Protein AF-A0AB34KK32-F1 (afdb_monomer_lite)

Organism: NCBI:txid1052096

Sequence (566 aa):
MGNQPRDLVRESLGLNERLLTEDENKKDPRALRALASLQPTPEQIASLELASSVGPNFLGRTASLTRGESFGWYHRKSNGFTAQDLLLPSADTRDNYRSHDHLTDLSQAELVYMIGHHLQWMDLRGDELLSYSKDPLFLVVHALRRYHEKQGNVTIQFLDRRKAKTVTGEPVAFYNALDLYTIFEVPRSSHWGQSNMVRLHPRKFTQEFLTHGPVLYDDDVFKQARIEDLIQDGLYDIFPEFHAPADHKRAGLYTLQVVMRRVGFPARAARNGEVYPPIYSYVECPTTFPITIELLEKVRRVTLHFHKVVGGQVGVEPPLHAFICFLTFQKRKSAEPSFMEWIRRRYTAQDVLELYTDTNGKPLAGFTTVADNLPGYKQYLDLIRDCIAVFSLPALPDNHVETGHVFQGTMSQSYAYEEVDNKWQREDVKSEYWCPTMNALRLDSSRRRRKAKAEAKKTLTGAQPATSASLVPASGSPEPLGDADNDVEEAEESSAPRLVEDAEDEGDSIFEVLRRSRQQHENALQDTRSPRQNLGNHDNESEPVTNSAGAFRPLQGASDAAMAPF

Foldseek 3Di:
DDDDQDDLDDDADAVVVVVVPDPPLPPDPPLLVVFQPAFQDPVLVVLLVVQLQFAWQKWKDKAFDAFFPDDDPDRDGPQADDDFFKGFHLQSRDPRGAFDPDPRVGTLSCLLVLLLCVLLVHNDNNNQKDKIFPALLLNLLVQLVCVLSVRPQIWMWMAGQQQKAAPVRHRWGKGQSVSSCVSSVNVVRPSDDPVSVVSNQCLSRNGMIMTGGMIGGDDQWFGIFGSVQLVVLQLCVLPVLSDDDSPDDDDDSSVSSLLLQCVQFPADDDDVPPPDDDSGALVRRPDADECDPVSLVSLQRSQCSTTNDDPPDPDATHQVSSSLSSNLSHHHDFLRVNLLVCLLVRHDPVSLQSRADDPVSHGRHCHLEEERNRSSSVSSLRSSQSSCVSHVGDHDDHRNYDYSPPPPDDPPPVVVVSVVVVVCVVPVVVPPPSDPVVVVVVVVVVVVVVVVVVVVVCVVVVDDDDDDDDDDDDDDDDDDDDDDDDDDDDDDDDDDDDDDDDDDDDDDDPVVVVVVVVVVVVVVVVVPDDDDDDDDDDDDDDDDDDDDDDDDDDDDDDDDDDDDDD

Radius of gyration: 32.82 Å; chains: 1; bounding box: 86×120×100 Å

Structure (mmCIF, N/CA/C/O backbone):
data_AF-A0AB34KK32-F1
#
_entry.id   AF-A0AB34KK32-F1
#
loop_
_atom_site.group_PDB
_atom_site.id
_atom_site.type_symbol
_atom_site.label_atom_id
_atom_site.label_alt_id
_atom_site.label_comp_id
_atom_site.label_asym_id
_atom_site.label_entity_id
_atom_site.label_seq_id
_atom_site.pdbx_PDB_ins_code
_atom_site.Cartn_x
_atom_site.Cartn_y
_atom_site.Cartn_z
_atom_site.occupancy
_atom_site.B_iso_or_equiv
_atom_site.auth_seq_id
_atom_site.auth_comp_id
_atom_site.auth_asym_id
_atom_site.auth_atom_id
_atom_site.pdbx_PDB_model_num
ATOM 1 N N . MET A 1 1 ? 5.069 -29.834 -4.153 1.00 30.25 1 MET A N 1
ATOM 2 C CA . MET A 1 1 ? 6.548 -29.895 -4.106 1.00 30.25 1 MET A CA 1
ATOM 3 C C . MET A 1 1 ? 7.030 -28.515 -3.694 1.00 30.25 1 MET A C 1
ATOM 5 O O . MET A 1 1 ? 6.452 -27.552 -4.181 1.00 30.25 1 MET A O 1
ATOM 9 N N . GLY A 1 2 ? 7.973 -28.409 -2.758 1.00 27.53 2 GLY A N 1
ATOM 10 C CA . GLY A 1 2 ? 8.490 -27.111 -2.313 1.00 27.53 2 GLY A CA 1
ATOM 11 C C . GLY A 1 2 ? 9.662 -26.660 -3.180 1.00 27.53 2 GLY A C 1
ATOM 12 O O . GLY A 1 2 ? 10.557 -27.460 -3.443 1.00 27.53 2 GLY A O 1
ATOM 13 N N . ASN A 1 3 ? 9.670 -25.394 -3.595 1.00 33.31 3 ASN A N 1
ATOM 14 C CA . ASN A 1 3 ? 10.862 -24.782 -4.175 1.00 33.31 3 ASN A CA 1
ATOM 15 C C . ASN A 1 3 ? 11.834 -24.476 -3.029 1.00 33.31 3 ASN A C 1
ATOM 17 O O . ASN A 1 3 ? 11.617 -23.523 -2.284 1.00 33.31 3 ASN A O 1
ATOM 21 N N . GLN A 1 4 ? 12.880 -25.285 -2.871 1.00 30.77 4 GLN A N 1
ATOM 22 C CA . GLN A 1 4 ? 14.018 -24.897 -2.037 1.00 30.77 4 GLN A CA 1
ATOM 23 C C . GLN A 1 4 ? 14.772 -23.741 -2.716 1.00 30.77 4 GLN A C 1
ATOM 25 O O . GLN A 1 4 ? 14.912 -23.772 -3.945 1.00 30.77 4 GLN A O 1
ATOM 30 N N . PRO A 1 5 ? 15.289 -22.757 -1.957 1.00 36.69 5 PRO A N 1
ATOM 31 C CA . PRO A 1 5 ? 16.296 -21.836 -2.470 1.00 36.69 5 PRO A CA 1
ATOM 32 C C . PRO A 1 5 ? 17.480 -22.638 -3.023 1.00 36.69 5 PRO A C 1
ATOM 34 O O . PRO A 1 5 ? 17.973 -23.555 -2.365 1.00 36.69 5 PRO A O 1
ATOM 37 N N . ARG A 1 6 ? 17.899 -22.323 -4.249 1.00 43.19 6 ARG A N 1
ATOM 38 C CA . ARG A 1 6 ? 19.098 -22.886 -4.889 1.00 43.19 6 ARG A CA 1
ATOM 39 C C . ARG A 1 6 ? 20.226 -21.861 -4.833 1.00 43.19 6 ARG A C 1
ATOM 41 O O . ARG A 1 6 ? 19.961 -20.683 -4.614 1.00 43.19 6 ARG A O 1
ATOM 48 N N . ASP A 1 7 ? 21.460 -22.322 -5.022 1.00 41.31 7 ASP A N 1
ATOM 49 C CA . ASP A 1 7 ? 22.680 -21.538 -4.807 1.00 41.31 7 ASP A CA 1
ATOM 50 C C . ASP A 1 7 ? 22.621 -20.147 -5.458 1.00 41.31 7 ASP A C 1
ATOM 52 O O . ASP A 1 7 ? 22.610 -20.017 -6.683 1.00 41.31 7 ASP A O 1
ATOM 56 N N . LEU A 1 8 ? 22.625 -19.108 -4.615 1.00 48.50 8 LEU A N 1
ATOM 57 C CA . LEU A 1 8 ? 22.544 -17.695 -5.012 1.00 48.50 8 LEU A CA 1
ATOM 58 C C . LEU A 1 8 ? 23.821 -17.188 -5.715 1.00 48.50 8 LEU A C 1
ATOM 60 O O . LEU A 1 8 ? 23.872 -16.052 -6.178 1.00 48.50 8 LEU A O 1
ATOM 64 N N . VAL A 1 9 ? 24.860 -18.023 -5.801 1.00 39.78 9 VAL A N 1
ATOM 65 C CA . VAL A 1 9 ? 26.168 -17.681 -6.369 1.00 39.78 9 VAL A CA 1
ATOM 66 C C . VAL A 1 9 ? 26.272 -18.225 -7.794 1.00 39.78 9 VAL A C 1
ATOM 68 O O . VAL A 1 9 ? 26.747 -19.335 -8.032 1.00 39.78 9 VAL A O 1
ATOM 71 N N . ARG A 1 10 ? 25.810 -17.419 -8.754 1.00 45.19 10 ARG A N 1
ATOM 72 C CA . ARG A 1 10 ? 26.041 -17.592 -10.197 1.00 45.19 10 ARG A CA 1
ATOM 73 C C . ARG A 1 10 ? 26.310 -16.239 -10.846 1.00 45.19 10 ARG A C 1
ATOM 75 O O . ARG A 1 10 ? 25.785 -15.222 -10.387 1.00 45.19 10 ARG A O 1
ATOM 82 N N . GLU A 1 11 ? 27.109 -16.253 -11.908 1.00 42.16 11 GLU A N 1
ATOM 83 C CA . GLU A 1 11 ? 27.361 -15.090 -12.763 1.00 42.16 11 GLU A CA 1
ATOM 84 C C . GLU A 1 11 ? 26.053 -14.633 -13.429 1.00 42.16 11 GLU A C 1
ATOM 86 O O . GLU A 1 11 ? 25.246 -15.459 -13.871 1.00 42.16 11 GLU A O 1
ATOM 91 N N . SER A 1 12 ? 25.824 -13.320 -13.476 1.00 45.66 12 SER A N 1
ATOM 92 C CA . SER A 1 12 ? 24.692 -12.732 -14.188 1.00 45.66 12 SER A CA 1
ATOM 93 C C . SER A 1 12 ? 25.014 -12.555 -15.674 1.00 45.66 12 SER A C 1
ATOM 95 O O . SER A 1 12 ? 26.157 -12.358 -16.080 1.00 45.66 12 SER A O 1
ATOM 97 N N . LEU A 1 13 ? 23.970 -12.611 -16.497 1.00 47.53 13 LEU A N 1
ATOM 98 C CA . LEU A 1 13 ? 23.993 -12.180 -17.892 1.00 47.53 13 LEU A CA 1
ATOM 99 C C . LEU A 1 13 ? 22.990 -11.036 -17.998 1.00 47.53 13 LEU A C 1
ATOM 101 O O . LEU A 1 13 ? 21.801 -11.250 -17.729 1.00 47.53 13 LEU A O 1
ATOM 105 N N . GLY A 1 14 ? 23.493 -9.846 -18.336 1.00 53.34 14 GLY A N 1
ATOM 106 C CA . GLY A 1 14 ? 22.747 -8.589 -18.293 1.00 53.34 14 GLY A CA 1
ATOM 107 C C . GLY A 1 14 ? 21.444 -8.639 -19.089 1.00 53.34 14 GLY A C 1
ATOM 108 O O . GLY A 1 14 ? 21.322 -9.349 -20.095 1.00 53.34 14 GLY A O 1
ATOM 109 N N . LEU A 1 15 ? 20.452 -7.876 -18.635 1.00 56.06 15 LEU A N 1
ATOM 110 C CA . LEU A 1 15 ? 19.114 -7.883 -19.217 1.00 56.06 15 LEU A CA 1
ATOM 111 C C . LEU A 1 15 ? 19.175 -7.409 -20.690 1.00 56.06 15 LEU A C 1
ATOM 113 O O . LEU A 1 15 ? 18.512 -7.987 -21.546 1.00 56.06 15 LEU A O 1
ATOM 117 N N . ASN A 1 16 ? 20.071 -6.474 -21.020 1.00 52.72 16 ASN A N 1
ATOM 118 C CA . ASN A 1 16 ? 20.351 -5.938 -22.357 1.00 52.72 16 ASN A CA 1
ATOM 119 C C . ASN A 1 16 ? 20.620 -6.992 -23.452 1.00 52.72 16 ASN A C 1
ATOM 121 O O . ASN A 1 16 ? 20.010 -6.918 -24.521 1.00 52.72 16 ASN A O 1
ATOM 125 N N . GLU A 1 17 ? 21.484 -7.992 -23.225 1.00 52.59 17 GLU A N 1
ATOM 126 C CA . GLU A 1 17 ? 21.771 -9.026 -24.247 1.00 52.59 17 GLU A CA 1
ATOM 127 C C . GLU A 1 17 ? 20.533 -9.889 -24.562 1.00 52.59 17 GLU A C 1
ATOM 129 O O . GLU A 1 17 ? 20.382 -10.439 -25.658 1.00 52.59 17 GLU A O 1
ATOM 134 N N . ARG A 1 18 ? 19.610 -9.975 -23.599 1.00 56.06 18 ARG A N 1
ATOM 135 C CA . ARG A 1 18 ? 18.411 -10.822 -23.629 1.00 56.06 18 ARG A CA 1
ATOM 136 C C . ARG A 1 18 ? 17.186 -10.069 -24.157 1.00 56.06 18 ARG A C 1
ATOM 138 O O . ARG A 1 18 ? 16.454 -10.591 -24.993 1.00 56.06 18 ARG A O 1
ATOM 145 N N . LEU A 1 19 ? 17.021 -8.799 -23.783 1.00 54.22 19 LEU A N 1
ATOM 146 C CA . LEU A 1 19 ? 16.002 -7.890 -24.331 1.00 54.22 19 LEU A CA 1
ATOM 147 C C . LEU A 1 19 ? 16.137 -7.695 -25.846 1.00 54.22 19 LEU A C 1
ATOM 149 O O . LEU A 1 19 ? 15.146 -7.449 -26.535 1.00 54.22 19 LEU A O 1
ATOM 153 N N . LEU A 1 20 ? 17.359 -7.803 -26.371 1.00 50.69 20 LEU A N 1
ATOM 154 C CA . LEU A 1 20 ? 17.643 -7.711 -27.801 1.00 50.69 20 LEU A CA 1
ATOM 155 C C . LEU A 1 20 ? 17.424 -9.027 -28.568 1.00 50.69 20 LEU A C 1
ATOM 157 O O . LEU A 1 20 ? 17.521 -9.008 -29.797 1.00 50.69 20 LEU A O 1
ATOM 161 N N . THR A 1 21 ? 17.129 -10.137 -27.879 1.00 48.56 21 THR A N 1
ATOM 162 C CA . THR A 1 21 ? 16.990 -11.480 -28.472 1.00 48.56 21 THR A CA 1
ATOM 163 C C . THR A 1 21 ? 15.644 -12.175 -28.205 1.00 48.56 21 THR A C 1
ATOM 165 O O . THR A 1 21 ? 15.276 -13.046 -28.992 1.00 48.56 21 THR A O 1
ATOM 168 N N . GLU A 1 22 ? 14.863 -11.792 -27.183 1.00 50.72 22 GLU A N 1
ATOM 169 C CA . GLU A 1 22 ? 13.496 -12.315 -26.982 1.00 50.72 22 GLU A CA 1
ATOM 170 C C . GLU A 1 22 ? 12.447 -11.646 -27.916 1.00 50.72 22 GLU A C 1
ATOM 172 O O . GLU A 1 22 ? 12.454 -10.441 -28.173 1.00 50.72 22 GLU A O 1
ATOM 177 N N . ASP A 1 23 ? 11.513 -12.456 -28.432 1.00 43.34 23 ASP A N 1
ATOM 178 C CA . ASP A 1 23 ? 10.647 -12.188 -29.604 1.00 43.34 23 ASP A CA 1
ATOM 179 C C . ASP A 1 23 ? 9.506 -11.153 -29.387 1.00 43.34 23 ASP A C 1
ATOM 181 O O . ASP A 1 23 ? 8.625 -10.968 -30.236 1.00 43.34 23 ASP A O 1
ATOM 185 N N . GLU A 1 24 ? 9.508 -10.455 -28.247 1.00 49.00 24 GLU A N 1
ATOM 186 C CA . GLU A 1 24 ? 8.493 -9.453 -27.883 1.00 49.00 24 GLU A CA 1
ATOM 187 C C . GLU A 1 24 ? 8.779 -8.062 -28.489 1.00 49.00 24 GLU A C 1
ATOM 189 O O . GLU A 1 24 ? 7.858 -7.270 -28.707 1.00 49.00 24 GLU A O 1
ATOM 194 N N . ASN A 1 25 ? 10.036 -7.766 -28.850 1.00 50.19 25 ASN A N 1
ATOM 195 C CA . ASN A 1 25 ? 10.506 -6.432 -29.263 1.00 50.19 25 ASN A CA 1
ATOM 196 C C . ASN A 1 25 ? 10.202 -6.049 -30.736 1.00 50.19 25 ASN A C 1
ATOM 198 O O . ASN A 1 25 ? 11.017 -5.464 -31.451 1.00 50.19 25 ASN A O 1
ATOM 202 N N . LYS A 1 26 ? 8.984 -6.344 -31.210 1.00 50.50 26 LYS A N 1
ATOM 203 C CA . LYS A 1 26 ? 8.538 -6.134 -32.607 1.00 50.50 26 LYS A CA 1
ATOM 204 C C . LYS A 1 26 ? 8.143 -4.691 -32.966 1.00 50.50 26 LYS A C 1
ATOM 206 O O . LYS A 1 26 ? 7.616 -4.459 -34.054 1.00 50.50 26 LYS A O 1
ATOM 211 N N . LYS A 1 27 ? 8.380 -3.709 -32.085 1.00 52.91 27 LYS A N 1
ATOM 212 C CA . LYS A 1 27 ? 8.153 -2.276 -32.354 1.00 52.91 27 LYS A CA 1
ATOM 213 C C . LYS A 1 27 ? 9.339 -1.431 -31.886 1.00 52.91 27 LYS A C 1
ATOM 215 O O . LYS A 1 27 ? 9.637 -1.373 -30.703 1.00 52.91 27 LYS A O 1
ATOM 220 N N . ASP A 1 28 ? 9.986 -0.820 -32.875 1.00 56.28 28 ASP A N 1
ATOM 221 C CA . ASP A 1 28 ? 11.196 0.010 -32.828 1.00 56.28 28 ASP A CA 1
ATOM 222 C C . ASP A 1 28 ? 12.210 -0.252 -31.685 1.00 56.28 28 ASP A C 1
ATOM 224 O O . ASP A 1 28 ? 12.268 0.494 -30.703 1.00 56.28 28 ASP A O 1
ATOM 228 N N . PRO A 1 29 ? 13.110 -1.244 -31.841 1.00 62.50 29 PRO A N 1
ATOM 229 C CA . PRO A 1 29 ? 14.203 -1.459 -30.897 1.00 62.50 29 PRO A CA 1
ATOM 230 C C . PRO A 1 29 ? 15.276 -0.350 -30.916 1.00 62.50 29 PRO A C 1
ATOM 232 O O . PRO A 1 29 ? 16.204 -0.412 -30.111 1.00 62.50 29 PRO A O 1
ATOM 235 N N . ARG A 1 30 ? 15.214 0.659 -31.805 1.00 63.88 30 ARG A N 1
ATOM 236 C CA . ARG A 1 30 ? 16.220 1.742 -31.857 1.00 63.88 30 ARG A CA 1
ATOM 237 C C . ARG A 1 30 ? 16.170 2.628 -30.614 1.00 63.88 30 ARG A C 1
ATOM 239 O O . ARG A 1 30 ? 17.225 3.026 -30.130 1.00 63.88 30 ARG A O 1
ATOM 246 N N . ALA A 1 31 ? 14.972 2.883 -30.082 1.00 66.31 31 ALA A N 1
ATOM 247 C CA . ALA A 1 31 ? 14.771 3.708 -28.891 1.00 66.31 31 ALA A CA 1
ATOM 248 C C . ALA A 1 31 ? 15.500 3.132 -27.664 1.00 66.31 31 ALA A C 1
ATOM 250 O O . ALA A 1 31 ? 16.291 3.826 -27.031 1.00 66.31 31 ALA A O 1
ATOM 251 N N . LEU A 1 32 ? 15.307 1.839 -27.378 1.00 71.69 32 LEU A N 1
ATOM 252 C CA . LEU A 1 32 ? 15.993 1.165 -26.271 1.00 71.69 32 LEU A CA 1
ATOM 253 C C . LEU A 1 32 ? 17.496 1.002 -26.547 1.00 71.69 32 LEU A C 1
ATOM 255 O O . LEU A 1 32 ? 18.299 1.237 -25.653 1.00 71.69 32 LEU A O 1
ATOM 259 N N . ARG A 1 33 ? 17.909 0.699 -27.788 1.00 73.06 33 ARG A N 1
ATOM 260 C CA . ARG A 1 33 ? 19.340 0.604 -28.152 1.00 73.06 33 ARG A CA 1
ATOM 261 C C . ARG A 1 33 ? 20.115 1.907 -27.933 1.00 73.06 33 ARG A C 1
ATOM 263 O O . ARG A 1 33 ? 21.292 1.836 -27.607 1.00 73.06 33 ARG A O 1
ATOM 270 N N . ALA A 1 34 ? 19.478 3.070 -28.080 1.00 73.12 34 ALA A N 1
ATOM 271 C CA . ALA A 1 34 ? 20.102 4.363 -27.782 1.00 73.12 34 ALA A CA 1
ATOM 272 C C . ALA A 1 34 ? 20.311 4.607 -26.272 1.00 73.12 34 ALA A C 1
ATOM 274 O O . ALA A 1 34 ? 21.176 5.393 -25.897 1.00 73.12 34 ALA A O 1
ATOM 275 N N . LEU A 1 35 ? 19.540 3.927 -25.416 1.00 76.00 35 LEU A N 1
ATOM 276 C CA . LEU A 1 35 ? 19.637 3.998 -23.954 1.00 76.00 35 LEU A CA 1
ATOM 277 C C . LEU A 1 35 ? 20.468 2.849 -23.347 1.00 76.00 35 LEU A C 1
ATOM 279 O O . LEU A 1 35 ? 20.889 2.943 -22.200 1.00 76.00 35 LEU A O 1
ATOM 283 N N . ALA A 1 36 ? 20.717 1.772 -24.100 1.00 77.50 36 ALA A N 1
ATOM 284 C CA . ALA A 1 36 ? 21.331 0.533 -23.607 1.00 77.50 36 ALA A CA 1
ATOM 285 C C . ALA A 1 36 ? 22.776 0.697 -23.106 1.00 77.50 36 ALA A C 1
ATOM 287 O O . ALA A 1 36 ? 23.208 -0.031 -22.220 1.00 77.50 36 ALA A O 1
ATOM 288 N N . SER A 1 37 ? 23.522 1.663 -23.651 1.00 78.06 37 SER A N 1
ATOM 289 C CA . SER A 1 37 ? 24.884 1.998 -23.213 1.00 78.06 37 SER A CA 1
ATOM 290 C C . SER A 1 37 ? 24.941 3.179 -22.236 1.00 78.06 37 SER A C 1
ATOM 292 O O . SER A 1 37 ? 26.029 3.691 -21.973 1.00 78.06 37 SER A O 1
ATOM 294 N N . LEU A 1 38 ? 23.795 3.672 -21.754 1.00 86.00 38 LEU A N 1
ATOM 295 C CA . LEU A 1 38 ? 23.717 4.786 -20.811 1.00 86.00 38 LEU A CA 1
ATOM 296 C C . LEU A 1 38 ? 23.386 4.264 -19.415 1.00 86.00 38 LEU A C 1
ATOM 298 O O . LEU A 1 38 ? 22.463 3.472 -19.250 1.00 86.00 38 LEU A O 1
ATOM 302 N N . GLN A 1 39 ? 24.110 4.753 -18.414 1.00 91.94 39 GLN A N 1
ATOM 303 C CA . GLN A 1 39 ? 23.852 4.468 -17.003 1.00 91.94 39 GLN A CA 1
ATOM 304 C C . GLN A 1 39 ? 22.999 5.576 -16.352 1.00 91.94 39 GLN A C 1
ATOM 306 O O . GLN A 1 39 ? 22.853 6.654 -16.948 1.00 91.94 39 GLN A O 1
ATOM 311 N N . PRO A 1 40 ? 22.413 5.343 -15.161 1.00 93.06 40 PRO A N 1
ATOM 312 C CA . PRO A 1 40 ? 21.784 6.380 -14.344 1.00 93.06 40 PRO A CA 1
ATOM 313 C C . PRO A 1 40 ? 22.673 7.621 -14.190 1.00 93.06 40 PRO A C 1
ATOM 315 O O . PRO A 1 40 ? 23.875 7.515 -13.942 1.00 93.06 40 PRO A O 1
ATOM 318 N N . THR A 1 41 ? 22.102 8.816 -14.356 1.00 95.06 41 THR A N 1
ATOM 319 C CA . THR A 1 41 ? 22.854 10.065 -14.164 1.00 95.06 41 THR A CA 1
ATOM 320 C C . THR A 1 41 ? 23.081 10.333 -12.669 1.00 95.06 41 THR A C 1
ATOM 322 O O . THR A 1 41 ? 22.285 9.882 -11.843 1.00 95.06 41 THR A O 1
ATOM 325 N N . PRO A 1 42 ? 24.102 11.120 -12.277 1.00 95.62 42 PRO A N 1
ATOM 326 C CA . PRO A 1 42 ? 24.309 11.486 -10.871 1.00 95.62 42 PRO A CA 1
ATOM 327 C C . PRO A 1 42 ? 23.094 12.170 -10.219 1.00 95.62 42 PRO A C 1
ATOM 329 O O . PRO A 1 42 ? 22.835 11.974 -9.036 1.00 95.62 42 PRO A O 1
ATOM 332 N N . GLU A 1 43 ? 22.318 12.933 -10.996 1.00 96.31 43 GLU A N 1
ATOM 333 C CA . GLU A 1 43 ? 21.067 13.563 -10.552 1.00 96.31 43 GLU A CA 1
ATOM 334 C C . GLU A 1 43 ? 19.962 12.525 -10.295 1.00 96.31 43 GLU A C 1
ATOM 336 O O . GLU A 1 43 ? 19.258 12.606 -9.287 1.00 96.31 43 GLU A O 1
ATOM 341 N N . GLN A 1 44 ? 19.845 11.506 -11.153 1.00 95.12 44 GLN A N 1
ATOM 342 C CA . GLN A 1 44 ? 18.924 10.391 -10.928 1.00 95.12 44 GLN A CA 1
ATOM 343 C C . GLN A 1 44 ? 19.342 9.556 -9.715 1.00 95.12 44 GLN A C 1
ATOM 345 O O . GLN A 1 44 ? 18.485 9.236 -8.901 1.00 95.12 44 GLN A O 1
ATOM 350 N N . ILE A 1 45 ? 20.635 9.259 -9.545 1.00 95.19 45 ILE A N 1
ATOM 351 C CA . ILE A 1 45 ? 21.154 8.507 -8.389 1.00 95.19 45 ILE A CA 1
ATOM 352 C C . ILE A 1 45 ? 20.820 9.239 -7.079 1.00 95.19 45 ILE A C 1
ATOM 354 O O . ILE A 1 45 ? 20.164 8.659 -6.215 1.00 95.19 45 ILE A O 1
ATOM 358 N N . ALA A 1 46 ? 21.137 10.534 -6.973 1.00 95.56 46 ALA A N 1
ATOM 359 C CA . ALA A 1 46 ? 20.767 11.347 -5.808 1.00 95.56 46 ALA A CA 1
ATOM 360 C C . ALA A 1 46 ? 19.238 11.414 -5.581 1.00 95.56 46 ALA A C 1
ATOM 362 O O . ALA A 1 46 ? 18.766 11.455 -4.443 1.00 95.56 46 ALA A O 1
ATOM 363 N N . SER A 1 47 ? 18.444 11.384 -6.657 1.00 95.94 47 SER A N 1
ATOM 364 C CA . SER A 1 47 ? 16.978 11.332 -6.568 1.00 95.94 47 SER A CA 1
ATOM 365 C C . SER A 1 47 ? 16.458 9.976 -6.066 1.00 95.94 47 SER A C 1
ATOM 367 O O . SER A 1 47 ? 15.469 9.944 -5.334 1.00 95.94 47 SER A O 1
ATOM 369 N N . LEU A 1 48 ? 17.118 8.861 -6.407 1.00 95.06 48 LEU A N 1
ATOM 370 C CA . LEU A 1 48 ? 16.800 7.522 -5.888 1.00 95.06 48 LEU A CA 1
ATOM 371 C C . LEU A 1 48 ? 17.137 7.415 -4.399 1.00 95.06 48 LEU A C 1
ATOM 373 O O . LEU A 1 48 ? 16.311 6.930 -3.625 1.00 95.06 48 LEU A O 1
ATOM 377 N N . GLU A 1 49 ? 18.317 7.891 -3.993 1.00 93.50 49 GLU A N 1
ATOM 378 C CA . GLU A 1 49 ? 18.730 7.954 -2.586 1.00 93.50 49 GLU A CA 1
ATOM 379 C C . GLU A 1 49 ? 17.682 8.700 -1.753 1.00 93.50 49 GLU A C 1
ATOM 381 O O . GLU A 1 49 ? 17.172 8.156 -0.770 1.00 93.50 49 GLU A O 1
ATOM 386 N N . LEU A 1 50 ? 17.265 9.890 -2.203 1.00 93.12 50 LEU A N 1
ATOM 387 C CA . LEU A 1 50 ? 16.193 10.654 -1.566 1.00 93.12 50 LEU A CA 1
ATOM 388 C C . LEU A 1 50 ? 14.865 9.876 -1.524 1.00 93.12 50 LEU A C 1
ATOM 390 O O . LEU A 1 50 ? 14.289 9.725 -0.444 1.00 93.12 50 LEU A O 1
ATOM 394 N N . ALA A 1 51 ? 14.391 9.347 -2.657 1.00 93.38 51 ALA A N 1
ATOM 395 C CA . ALA A 1 51 ? 13.112 8.633 -2.750 1.00 93.38 51 ALA A CA 1
ATOM 396 C C . ALA A 1 51 ? 13.046 7.380 -1.852 1.00 93.38 51 ALA A C 1
ATOM 398 O O . ALA A 1 51 ? 11.992 7.079 -1.290 1.00 93.38 51 ALA A O 1
ATOM 399 N N . SER A 1 52 ? 14.172 6.684 -1.648 1.00 91.81 52 SER A N 1
ATOM 400 C CA . SER A 1 52 ? 14.254 5.496 -0.780 1.00 91.81 52 SER A CA 1
ATOM 401 C C . SER A 1 52 ? 13.868 5.771 0.684 1.00 91.81 52 SER A C 1
ATOM 403 O O . SER A 1 52 ? 13.343 4.889 1.372 1.00 91.81 52 SER A O 1
ATOM 405 N N . SER A 1 53 ? 14.089 7.009 1.145 1.00 87.19 53 SER A N 1
ATOM 406 C CA . SER A 1 53 ? 13.856 7.463 2.523 1.00 87.19 53 SER A CA 1
ATOM 407 C C . SER A 1 53 ? 12.412 7.905 2.809 1.00 87.19 53 SER A C 1
ATOM 409 O O . SER A 1 53 ? 12.055 8.178 3.956 1.00 87.19 53 SER A O 1
ATOM 411 N N . VAL A 1 54 ? 11.567 7.982 1.776 1.00 91.31 54 VAL A N 1
ATOM 412 C CA . VAL A 1 54 ? 10.241 8.615 1.825 1.00 91.31 54 VAL A CA 1
ATOM 413 C C . VAL A 1 54 ? 9.123 7.590 2.072 1.00 91.31 54 VAL A C 1
ATOM 415 O O . VAL A 1 54 ? 9.212 6.424 1.684 1.00 91.31 54 VAL A O 1
ATOM 418 N N . GLY A 1 55 ? 8.030 8.013 2.713 1.00 91.44 55 GLY A N 1
ATOM 419 C CA . GLY A 1 55 ? 6.775 7.260 2.841 1.00 91.44 55 GLY A CA 1
ATOM 420 C C . GLY A 1 55 ? 6.529 6.613 4.217 1.00 91.44 55 GLY A C 1
ATOM 421 O O . GLY A 1 55 ? 7.218 6.921 5.183 1.00 91.44 55 GLY A O 1
ATOM 422 N N . PRO A 1 56 ? 5.512 5.737 4.337 1.00 94.12 56 PRO A N 1
ATOM 423 C CA . PRO A 1 56 ? 5.142 5.087 5.601 1.00 94.12 56 PRO A CA 1
ATOM 424 C C . PRO A 1 56 ? 6.134 4.000 6.021 1.00 94.12 56 PRO A C 1
ATOM 426 O O . PRO A 1 56 ? 6.707 3.349 5.151 1.00 94.12 56 PRO A O 1
ATOM 429 N N . ASN A 1 57 ? 6.270 3.749 7.333 1.00 94.44 57 ASN A N 1
ATOM 430 C CA . ASN A 1 57 ? 7.014 2.594 7.870 1.00 94.44 57 ASN A CA 1
ATOM 431 C C . ASN A 1 57 ? 6.409 1.267 7.392 1.00 94.44 57 ASN A C 1
ATOM 433 O O . ASN A 1 57 ? 7.137 0.340 7.043 1.00 94.44 57 ASN A O 1
ATOM 437 N N . PHE A 1 58 ? 5.075 1.192 7.352 1.00 96.19 58 PHE A N 1
ATOM 438 C CA . PHE A 1 58 ? 4.345 -0.024 7.016 1.00 96.19 58 PHE A CA 1
ATOM 439 C C . PHE A 1 58 ? 3.788 -0.006 5.590 1.00 96.19 58 PHE A C 1
ATOM 441 O O . PHE A 1 58 ? 3.216 0.988 5.133 1.00 96.19 58 PHE A O 1
ATOM 448 N N . LEU A 1 59 ? 3.924 -1.140 4.907 1.00 96.94 59 LEU A N 1
ATOM 449 C CA . LEU A 1 59 ? 3.376 -1.419 3.578 1.00 96.94 59 LEU A CA 1
ATOM 450 C C . LEU A 1 59 ? 2.733 -2.811 3.581 1.00 96.94 59 LEU A C 1
ATOM 452 O O . LEU A 1 59 ? 2.989 -3.611 4.478 1.00 96.94 59 LEU A O 1
ATOM 456 N N . GLY A 1 60 ? 1.927 -3.137 2.570 1.00 96.50 60 GLY A N 1
ATOM 457 C CA . GLY A 1 60 ? 1.431 -4.503 2.388 1.00 96.50 60 GLY A CA 1
ATOM 458 C C . GLY A 1 60 ? 1.650 -5.075 0.991 1.00 96.50 60 GLY A C 1
ATOM 459 O O . GLY A 1 60 ? 1.867 -4.344 0.028 1.00 96.50 60 GLY A O 1
ATOM 460 N N . ARG A 1 61 ? 1.578 -6.401 0.870 1.00 94.75 61 ARG A N 1
ATOM 461 C CA . ARG A 1 61 ? 1.719 -7.167 -0.378 1.00 94.75 61 ARG A CA 1
ATOM 462 C C . ARG A 1 61 ? 0.644 -8.244 -0.456 1.00 94.75 61 ARG A C 1
ATOM 464 O O . ARG A 1 61 ? 0.317 -8.872 0.546 1.00 94.75 61 ARG A O 1
ATOM 471 N N . THR A 1 62 ? 0.121 -8.478 -1.658 1.00 94.25 62 THR A N 1
ATOM 472 C CA . THR A 1 62 ? -0.809 -9.583 -1.940 1.00 94.25 62 THR A CA 1
ATOM 473 C C . THR A 1 62 ? -0.092 -10.679 -2.719 1.00 94.25 62 THR A C 1
ATOM 475 O O . THR A 1 62 ? 0.481 -10.415 -3.781 1.00 94.25 62 THR A O 1
ATOM 478 N N . ALA A 1 63 ? -0.162 -11.917 -2.237 1.00 91.38 63 ALA A N 1
ATOM 479 C CA . ALA A 1 63 ? 0.509 -13.064 -2.834 1.00 91.38 63 ALA A CA 1
ATOM 480 C C . ALA A 1 63 ? -0.450 -14.210 -3.193 1.00 91.38 63 ALA A C 1
ATOM 482 O O . ALA A 1 63 ? -1.619 -14.225 -2.816 1.00 91.38 63 ALA A O 1
ATOM 483 N N . SER A 1 64 ? 0.055 -15.152 -3.991 1.00 87.12 64 SER A N 1
ATOM 484 C CA . SER A 1 64 ? -0.628 -16.383 -4.400 1.00 87.12 64 SER A CA 1
ATOM 485 C C . SER A 1 64 ? 0.406 -17.422 -4.821 1.00 87.12 64 SER A C 1
ATOM 487 O O . SER A 1 64 ? 1.297 -17.117 -5.620 1.00 87.12 64 SER A O 1
ATOM 489 N N . LEU A 1 65 ? 0.302 -18.643 -4.290 1.00 74.38 65 LEU A N 1
ATOM 490 C CA . LEU A 1 65 ? 1.301 -19.693 -4.533 1.00 74.38 65 LEU A CA 1
ATOM 491 C C . LEU A 1 65 ? 1.009 -20.547 -5.776 1.00 74.38 65 LEU A C 1
ATOM 493 O O . LEU A 1 65 ? 1.895 -21.249 -6.259 1.00 74.38 65 LEU A O 1
ATOM 497 N N . THR A 1 66 ? -0.213 -20.498 -6.310 1.00 64.12 66 THR A N 1
ATOM 498 C CA . THR A 1 66 ? -0.648 -21.342 -7.436 1.00 64.12 66 THR A CA 1
ATOM 499 C C . THR A 1 66 ? -1.391 -20.543 -8.509 1.00 64.12 66 THR A C 1
ATOM 501 O O . THR A 1 66 ? -1.875 -19.437 -8.267 1.00 64.12 66 THR A O 1
ATOM 504 N N . ARG A 1 67 ? -1.450 -21.093 -9.728 1.00 60.72 67 ARG A N 1
ATOM 505 C CA . ARG A 1 67 ? -2.226 -20.528 -10.843 1.00 60.72 67 ARG A CA 1
ATOM 506 C C . ARG A 1 67 ? -3.715 -20.828 -10.645 1.00 60.72 67 ARG A C 1
ATOM 508 O O . ARG A 1 67 ? -4.054 -21.935 -10.245 1.00 60.72 67 ARG A O 1
ATOM 515 N N . GLY A 1 68 ? -4.577 -19.864 -10.961 1.00 56.78 68 GLY A N 1
ATOM 516 C CA . GLY A 1 68 ? -6.033 -20.031 -10.894 1.00 56.78 68 GLY A CA 1
ATOM 517 C C . GLY A 1 68 ? -6.629 -20.704 -12.130 1.00 56.78 68 GLY A C 1
ATOM 518 O O . GLY A 1 68 ? -6.003 -20.734 -13.187 1.00 56.78 68 GLY A O 1
ATOM 519 N N . GLU A 1 69 ? -7.855 -21.214 -12.018 1.00 49.78 69 GLU A N 1
ATOM 520 C CA . GLU A 1 69 ? -8.536 -22.013 -13.059 1.00 49.78 69 GLU A CA 1
ATOM 521 C C . GLU A 1 69 ? -9.155 -21.179 -14.205 1.00 49.78 69 GLU A C 1
ATOM 523 O O . GLU A 1 69 ? -9.686 -21.733 -15.164 1.00 49.78 69 GLU A O 1
ATOM 528 N N . SER A 1 70 ? -9.134 -19.846 -14.115 1.00 45.56 70 SER A N 1
ATOM 529 C CA . SER A 1 70 ? -9.973 -18.958 -14.937 1.00 45.56 70 SER A CA 1
ATOM 530 C C . SER A 1 70 ? -9.297 -18.429 -16.220 1.00 45.56 70 SER A C 1
ATOM 532 O O . SER A 1 70 ? -8.303 -17.712 -16.145 1.00 45.56 70 SER A O 1
ATOM 534 N N . PHE A 1 71 ? -9.915 -18.716 -17.377 1.00 42.06 71 PHE A N 1
ATOM 535 C CA . PHE A 1 71 ? -9.612 -18.251 -18.749 1.00 42.06 71 PHE A CA 1
ATOM 536 C C . PHE A 1 71 ? -8.219 -18.576 -19.349 1.00 42.06 71 PHE A C 1
ATOM 538 O O . PHE A 1 71 ? -7.188 -18.007 -18.986 1.00 42.06 71 PHE A O 1
ATOM 545 N N . GLY A 1 72 ? -8.263 -19.396 -20.413 1.00 38.66 72 GLY A N 1
ATOM 546 C CA . GLY A 1 72 ? -7.186 -20.173 -21.061 1.00 38.66 72 GLY A CA 1
ATOM 547 C C . GLY A 1 72 ? -5.897 -19.499 -21.549 1.00 38.66 72 GLY A C 1
ATOM 548 O O . GLY A 1 72 ? -5.090 -20.178 -22.172 1.00 38.66 72 GLY A O 1
ATOM 549 N N . TRP A 1 73 ? -5.679 -18.206 -21.299 1.00 37.34 73 TRP A N 1
ATOM 550 C CA . TRP A 1 73 ? -4.479 -17.477 -21.749 1.00 37.34 73 TRP A CA 1
ATOM 551 C C . TRP A 1 73 ? -3.815 -16.615 -20.660 1.00 37.34 73 TRP A C 1
ATOM 553 O O . TRP A 1 73 ? -2.722 -16.102 -20.883 1.00 37.34 73 TRP A O 1
ATOM 563 N N . TYR A 1 74 ? -4.416 -16.468 -19.467 1.00 43.94 74 TYR A N 1
ATOM 564 C CA . TYR A 1 74 ? -3.876 -15.617 -18.389 1.00 43.94 74 TYR A CA 1
ATOM 565 C C . TYR A 1 74 ? -3.939 -16.255 -16.988 1.00 43.94 74 TYR A C 1
ATOM 567 O O . TYR A 1 74 ? -4.190 -15.574 -15.993 1.00 43.94 74 TYR A O 1
ATOM 575 N N . HIS A 1 75 ? -3.625 -17.549 -16.889 1.00 49.28 75 HIS A N 1
ATOM 576 C CA . HIS A 1 75 ? -3.479 -18.283 -15.624 1.00 49.28 75 HIS A CA 1
ATOM 577 C C . HIS A 1 75 ? -2.232 -17.835 -14.827 1.00 49.28 75 HIS A C 1
ATOM 579 O O . HIS A 1 75 ? -1.212 -18.528 -14.777 1.00 49.28 75 HIS A O 1
ATOM 585 N N . ARG A 1 76 ? -2.286 -16.646 -14.218 1.00 57.47 76 ARG A N 1
ATOM 586 C CA . ARG A 1 76 ? -1.161 -16.030 -13.495 1.00 57.47 76 ARG A CA 1
ATOM 587 C C . ARG A 1 76 ? -1.148 -16.437 -12.018 1.00 57.47 76 ARG A C 1
ATOM 589 O O . ARG A 1 76 ? -2.156 -16.303 -11.332 1.00 57.47 76 ARG A O 1
ATOM 596 N N . LYS A 1 77 ? 0.015 -16.881 -11.527 1.00 59.25 77 LYS A N 1
ATOM 597 C CA . LYS A 1 77 ? 0.356 -16.880 -10.088 1.00 59.25 77 LYS A CA 1
ATOM 598 C C . LYS A 1 77 ? 0.769 -15.453 -9.666 1.00 59.25 77 LYS A C 1
ATOM 600 O O . LYS A 1 77 ? 0.553 -14.494 -10.416 1.00 59.25 77 LYS A O 1
ATOM 605 N N . SER A 1 78 ? 1.380 -15.260 -8.500 1.00 63.09 78 SER A N 1
ATOM 606 C CA . SER A 1 78 ? 2.213 -14.065 -8.287 1.00 63.09 78 SER A CA 1
ATOM 607 C C . SER A 1 78 ? 3.490 -14.169 -9.127 1.00 63.09 78 SER A C 1
ATOM 609 O O . SER A 1 78 ? 4.058 -15.259 -9.233 1.00 63.09 78 SER A O 1
ATOM 611 N N . ASN A 1 79 ? 3.940 -13.062 -9.734 1.00 74.12 79 ASN A N 1
ATOM 612 C CA . ASN A 1 79 ? 5.266 -13.046 -10.352 1.00 74.12 79 ASN A CA 1
ATOM 613 C C . ASN A 1 79 ? 6.325 -13.182 -9.241 1.00 74.12 79 ASN A C 1
ATOM 615 O O . ASN A 1 79 ? 6.104 -12.704 -8.124 1.00 74.12 79 ASN A O 1
ATOM 619 N N . GLY A 1 80 ? 7.411 -13.904 -9.514 1.00 82.12 80 GLY A N 1
ATOM 620 C CA . GLY A 1 80 ? 8.362 -14.311 -8.477 1.00 82.12 80 GLY A CA 1
ATOM 621 C C . GLY A 1 80 ? 7.816 -15.346 -7.481 1.00 82.12 80 GLY A C 1
ATOM 622 O O . GLY A 1 80 ? 7.081 -16.272 -7.854 1.00 82.12 80 GLY A O 1
ATOM 623 N N . PHE A 1 81 ? 8.209 -15.209 -6.213 1.00 85.44 81 PHE A N 1
ATOM 624 C CA . PHE A 1 81 ? 7.852 -16.077 -5.082 1.00 85.44 81 PHE A CA 1
ATOM 625 C C . PHE A 1 81 ? 7.645 -15.242 -3.807 1.00 85.44 81 PHE A C 1
ATOM 627 O O . PHE A 1 81 ? 8.110 -14.108 -3.689 1.00 85.44 81 PHE A O 1
ATOM 634 N N . THR A 1 82 ? 6.876 -15.762 -2.853 1.00 87.62 82 THR A N 1
ATOM 635 C CA . THR A 1 82 ? 6.561 -15.069 -1.596 1.00 87.62 82 THR A CA 1
ATOM 636 C C . THR A 1 82 ? 6.227 -16.101 -0.522 1.00 87.62 82 THR A C 1
ATOM 638 O O . THR A 1 82 ? 5.179 -16.741 -0.584 1.00 87.62 82 THR A O 1
ATOM 641 N N . ALA A 1 83 ? 7.126 -16.248 0.446 1.00 87.56 83 ALA A N 1
ATOM 642 C CA . ALA A 1 83 ? 6.908 -16.895 1.735 1.00 87.56 83 ALA A CA 1
ATOM 643 C C . ALA A 1 83 ? 6.760 -15.825 2.835 1.00 87.56 83 ALA A C 1
ATOM 645 O O . ALA A 1 83 ? 6.788 -14.628 2.554 1.00 87.56 83 ALA A O 1
ATOM 646 N N . GLN A 1 84 ? 6.587 -16.258 4.085 1.00 88.06 84 GLN A N 1
ATOM 647 C CA . GLN A 1 84 ? 6.496 -15.373 5.252 1.00 88.06 84 GLN A CA 1
ATOM 648 C C . GLN A 1 84 ? 7.757 -14.514 5.434 1.00 88.06 84 GLN A C 1
ATOM 650 O O . GLN A 1 84 ? 7.658 -13.339 5.775 1.00 88.06 84 GLN A O 1
ATOM 655 N N . ASP A 1 85 ? 8.908 -15.139 5.224 1.00 90.31 85 ASP A N 1
ATOM 656 C CA . ASP A 1 85 ? 10.262 -14.715 5.575 1.00 90.31 85 ASP A CA 1
ATOM 657 C C . ASP A 1 85 ? 11.130 -14.361 4.356 1.00 90.31 85 ASP A C 1
ATOM 659 O O . ASP A 1 85 ? 12.108 -13.624 4.485 1.00 90.31 85 ASP A O 1
ATOM 663 N N . LEU A 1 86 ? 10.759 -14.860 3.171 1.00 92.19 86 LEU A N 1
ATOM 664 C CA . LEU A 1 86 ? 11.497 -14.696 1.919 1.00 92.19 86 LEU A CA 1
ATOM 665 C C . LEU A 1 86 ? 10.582 -14.258 0.766 1.00 92.19 86 LEU A C 1
ATOM 667 O O . LEU A 1 86 ? 9.660 -14.976 0.364 1.00 92.19 86 LEU A O 1
ATOM 671 N N . LEU A 1 87 ? 10.891 -13.108 0.173 1.00 93.12 87 LEU A N 1
ATOM 672 C CA . LEU A 1 87 ? 10.246 -12.564 -1.018 1.00 93.12 87 LEU A CA 1
ATOM 673 C C . LEU A 1 87 ? 11.270 -12.534 -2.160 1.00 93.12 87 LEU A C 1
ATOM 675 O O . LEU A 1 87 ? 12.357 -11.985 -2.003 1.00 93.12 87 LEU A O 1
ATOM 679 N N . LEU A 1 88 ? 10.927 -13.111 -3.314 1.00 92.50 88 LEU A N 1
ATOM 680 C CA . LEU A 1 88 ? 11.791 -13.123 -4.500 1.00 92.50 88 LEU A CA 1
ATOM 681 C C . LEU A 1 88 ? 11.046 -12.482 -5.677 1.00 92.50 88 LEU A C 1
ATOM 683 O O . LEU A 1 88 ? 9.877 -12.838 -5.890 1.00 92.50 88 LEU A O 1
ATOM 687 N N . PRO A 1 89 ? 11.677 -11.581 -6.452 1.00 92.25 89 PRO A N 1
ATOM 688 C CA . PRO A 1 89 ? 11.105 -11.074 -7.695 1.00 92.25 89 PRO A CA 1
ATOM 689 C C . PRO A 1 89 ? 11.083 -12.187 -8.757 1.00 92.25 89 PRO A C 1
ATOM 691 O O . PRO A 1 89 ? 11.352 -13.357 -8.474 1.00 92.25 89 PRO A O 1
ATOM 694 N N . SER A 1 90 ? 10.703 -11.876 -9.995 1.00 88.50 90 SER A N 1
ATOM 695 C CA . SER A 1 90 ? 10.642 -12.900 -11.044 1.00 88.50 90 SER A CA 1
ATOM 696 C C . SER A 1 90 ? 12.006 -13.495 -11.363 1.00 88.50 90 SER A C 1
ATOM 698 O O . SER A 1 90 ? 12.105 -14.721 -11.478 1.00 88.50 90 SER A O 1
ATOM 700 N N . ALA A 1 91 ? 13.021 -12.634 -11.495 1.00 87.50 91 ALA A N 1
ATOM 701 C CA . ALA A 1 91 ? 14.364 -13.012 -11.911 1.00 87.50 91 ALA A CA 1
ATOM 702 C C . ALA A 1 91 ? 14.910 -14.163 -11.050 1.00 87.50 91 ALA A C 1
ATOM 704 O O . ALA A 1 91 ? 15.141 -15.256 -11.560 1.00 87.50 91 ALA A O 1
ATOM 705 N N . ASP A 1 92 ? 14.946 -13.990 -9.729 1.00 88.31 92 ASP A N 1
ATOM 706 C CA . ASP A 1 92 ? 15.488 -14.974 -8.777 1.00 88.31 92 ASP A CA 1
ATOM 707 C C . ASP A 1 92 ? 14.589 -16.211 -8.548 1.00 88.31 92 ASP A C 1
ATOM 709 O O . ASP A 1 92 ? 14.769 -16.963 -7.591 1.00 88.31 92 ASP A O 1
ATOM 713 N N . THR A 1 93 ? 13.603 -16.454 -9.422 1.00 84.25 93 THR A N 1
ATOM 714 C CA . THR A 1 93 ? 12.758 -17.665 -9.401 1.00 84.25 93 THR A CA 1
ATOM 715 C C . THR A 1 93 ? 12.750 -18.461 -10.702 1.00 84.25 93 THR A C 1
ATOM 717 O O . THR A 1 93 ? 12.023 -19.455 -10.799 1.00 84.25 93 THR A O 1
ATOM 720 N N . ARG A 1 94 ? 13.525 -18.046 -11.711 1.00 77.06 94 ARG A N 1
ATOM 721 C CA . ARG A 1 94 ? 13.580 -18.700 -13.025 1.00 77.06 94 ARG A CA 1
ATOM 722 C C . ARG A 1 94 ? 15.019 -19.078 -13.345 1.00 77.06 94 ARG A C 1
ATOM 724 O O . ARG A 1 94 ? 15.898 -18.223 -13.315 1.00 77.06 94 ARG A O 1
ATOM 731 N N . ASP A 1 95 ? 15.254 -20.341 -13.701 1.00 65.06 95 ASP A N 1
ATOM 732 C CA . ASP A 1 95 ? 16.579 -20.783 -14.139 1.00 65.06 95 ASP A CA 1
ATOM 733 C C . ASP A 1 95 ? 17.105 -19.857 -15.263 1.00 65.06 95 ASP A C 1
ATOM 735 O O . ASP A 1 95 ? 16.386 -19.551 -16.219 1.00 65.06 95 ASP A O 1
ATOM 739 N N . ASN A 1 96 ? 18.366 -19.428 -15.129 1.00 69.75 96 ASN A N 1
ATOM 740 C CA . ASN A 1 96 ? 19.098 -18.444 -15.950 1.00 69.75 96 ASN A CA 1
ATOM 741 C C . ASN A 1 96 ? 18.862 -16.948 -15.657 1.00 69.75 96 ASN A C 1
ATOM 743 O O . ASN A 1 96 ? 19.612 -16.139 -16.206 1.00 69.75 96 ASN A O 1
ATOM 747 N N . TYR A 1 97 ? 17.907 -16.552 -14.813 1.00 71.62 97 TYR A N 1
ATOM 748 C CA . TYR A 1 97 ? 17.766 -15.158 -14.361 1.00 71.62 97 TYR A CA 1
ATOM 749 C C . TYR A 1 97 ? 18.243 -15.018 -12.901 1.00 71.62 97 TYR A C 1
ATOM 751 O O . TYR A 1 97 ? 18.227 -15.979 -12.135 1.00 71.62 97 TYR A O 1
ATOM 759 N N . ARG A 1 98 ? 18.715 -13.820 -12.550 1.00 81.94 98 ARG A N 1
ATOM 760 C CA . ARG A 1 98 ? 19.114 -13.356 -11.211 1.00 81.94 98 ARG A CA 1
ATOM 761 C C . ARG A 1 98 ? 18.967 -11.832 -11.231 1.00 81.94 98 ARG A C 1
ATOM 763 O O . ARG A 1 98 ? 19.210 -11.253 -12.290 1.00 81.94 98 ARG A O 1
ATOM 770 N N . SER A 1 99 ? 18.565 -11.206 -10.130 1.00 88.31 99 SER A N 1
ATOM 771 C CA . SER A 1 99 ? 18.594 -9.740 -10.039 1.00 88.31 99 SER A CA 1
ATOM 772 C C . SER A 1 99 ? 20.032 -9.208 -9.987 1.00 88.31 99 SER A C 1
ATOM 774 O O . SER A 1 99 ? 20.948 -9.909 -9.546 1.00 88.31 99 SER A O 1
ATOM 776 N N . HIS A 1 100 ? 20.230 -7.967 -10.426 1.00 89.12 100 HIS A N 1
ATOM 777 C CA . HIS A 1 100 ? 21.454 -7.213 -10.154 1.00 89.12 100 HIS A CA 1
ATOM 778 C C . HIS A 1 100 ? 21.558 -6.915 -8.650 1.00 89.12 100 HIS A C 1
ATOM 780 O O . HIS A 1 100 ? 20.558 -6.994 -7.932 1.00 89.12 100 HIS A O 1
ATOM 786 N N . ASP A 1 101 ? 22.753 -6.584 -8.161 1.00 86.44 101 ASP A N 1
ATOM 787 C CA . ASP A 1 101 ? 22.952 -6.346 -6.728 1.00 86.44 101 ASP A CA 1
ATOM 788 C C . ASP A 1 101 ? 22.436 -4.947 -6.320 1.00 86.44 101 ASP A C 1
ATOM 790 O O . ASP A 1 101 ? 21.927 -4.781 -5.207 1.00 86.44 101 ASP A O 1
ATOM 794 N N . HIS A 1 102 ? 22.445 -3.968 -7.239 1.00 88.25 102 HIS A N 1
ATOM 795 C CA . HIS A 1 102 ? 21.812 -2.656 -7.069 1.00 88.25 102 HIS A CA 1
ATOM 796 C C . HIS A 1 102 ? 21.005 -2.197 -8.300 1.00 88.25 102 HIS A C 1
ATOM 798 O O . HIS A 1 102 ? 21.351 -2.465 -9.450 1.00 88.25 102 HIS A O 1
ATOM 804 N N . LEU A 1 103 ? 19.955 -1.397 -8.067 1.00 90.50 103 LEU A N 1
ATOM 805 C CA . LEU A 1 103 ? 19.129 -0.792 -9.127 1.00 90.50 103 LEU A CA 1
ATOM 806 C C . LEU A 1 103 ? 19.946 0.146 -10.043 1.00 90.50 103 LEU A C 1
ATOM 808 O O . LEU A 1 103 ? 19.553 0.408 -11.175 1.00 90.50 103 LEU A O 1
ATOM 812 N N . THR A 1 104 ? 21.082 0.650 -9.557 1.00 91.25 104 THR A N 1
ATOM 813 C CA . THR A 1 104 ? 22.014 1.525 -10.284 1.00 91.25 104 THR A CA 1
ATOM 814 C C . THR A 1 104 ? 22.948 0.800 -11.253 1.00 91.25 104 THR A C 1
ATOM 816 O O . THR A 1 104 ? 23.618 1.472 -12.032 1.00 91.25 104 THR A O 1
ATOM 819 N N . ASP A 1 105 ? 23.008 -0.534 -11.209 1.00 90.31 105 ASP A N 1
ATOM 820 C CA . ASP A 1 105 ? 23.869 -1.337 -12.092 1.00 90.31 105 ASP A CA 1
ATOM 821 C C . ASP A 1 105 ? 23.245 -1.509 -13.492 1.00 90.31 105 ASP A C 1
ATOM 823 O O . ASP A 1 105 ? 23.942 -1.735 -14.487 1.00 90.31 105 ASP A O 1
ATOM 827 N N . LEU A 1 106 ? 21.914 -1.393 -13.550 1.00 90.31 106 LEU A N 1
ATOM 828 C CA . LEU A 1 106 ? 21.080 -1.483 -14.743 1.00 90.31 106 LEU A CA 1
ATOM 829 C C . LEU A 1 106 ? 21.186 -0.210 -15.595 1.00 90.31 106 LEU A C 1
ATOM 831 O O . LEU A 1 106 ? 21.059 0.906 -15.092 1.00 90.31 106 LEU A O 1
ATOM 835 N N . SER A 1 107 ? 21.292 -0.376 -16.913 1.00 90.00 107 SER A N 1
ATOM 836 C CA . SER A 1 107 ? 21.247 0.744 -17.857 1.00 90.00 107 SER A CA 1
ATOM 837 C C . SER A 1 107 ? 19.873 1.424 -17.905 1.00 90.00 107 SER A C 1
ATOM 839 O O . SER A 1 107 ? 18.833 0.843 -17.578 1.00 90.00 107 SER A O 1
ATOM 841 N N . GLN A 1 108 ? 19.846 2.646 -18.441 1.00 89.38 108 GLN A N 1
ATOM 842 C CA . GLN A 1 108 ? 18.626 3.420 -18.700 1.00 89.38 108 GLN A CA 1
ATOM 843 C C . GLN A 1 108 ? 17.590 2.624 -19.514 1.00 89.38 108 GLN A C 1
ATOM 845 O O . GLN A 1 108 ? 16.392 2.721 -19.251 1.00 89.38 108 GLN A O 1
ATOM 850 N N . ALA A 1 109 ? 18.027 1.822 -20.495 1.00 86.56 109 ALA A N 1
ATOM 851 C CA . ALA A 1 109 ? 17.122 0.997 -21.298 1.00 86.56 109 ALA A CA 1
ATOM 852 C C . ALA A 1 109 ? 16.427 -0.079 -20.459 1.00 86.56 109 ALA A C 1
ATOM 854 O O . ALA A 1 109 ? 15.215 -0.266 -20.575 1.00 86.56 109 ALA A O 1
ATOM 855 N N . GLU A 1 110 ? 17.197 -0.773 -19.622 1.00 88.69 110 GLU A N 1
ATOM 856 C CA . GLU A 1 110 ? 16.721 -1.868 -18.779 1.00 88.69 110 GLU A CA 1
ATOM 857 C C . GLU A 1 110 ? 15.776 -1.334 -17.698 1.00 88.69 110 GLU A C 1
ATOM 859 O O . GLU A 1 110 ? 14.688 -1.879 -17.519 1.00 88.69 110 GLU A O 1
ATOM 864 N N . LEU A 1 111 ? 16.126 -0.209 -17.067 1.00 92.44 111 LEU A N 1
ATOM 865 C CA . LEU A 1 111 ? 15.299 0.477 -16.070 1.00 92.44 111 LEU A CA 1
ATOM 866 C C . LEU A 1 111 ? 13.972 0.966 -16.653 1.00 92.44 111 LEU A C 1
ATOM 868 O O . LEU A 1 111 ? 12.911 0.616 -16.133 1.00 92.44 111 LEU A O 1
ATOM 872 N N . VAL A 1 112 ? 14.004 1.714 -17.762 1.00 91.00 112 VAL A N 1
ATOM 873 C CA . VAL A 1 112 ? 12.787 2.197 -18.434 1.00 91.00 112 VAL A CA 1
ATOM 874 C C . VAL A 1 112 ? 11.887 1.029 -18.836 1.00 91.00 112 VAL A C 1
ATOM 876 O O . VAL A 1 112 ? 10.687 1.064 -18.559 1.00 91.00 112 VAL A O 1
ATOM 879 N N . TYR A 1 113 ? 12.452 -0.010 -19.459 1.00 89.06 113 TYR A N 1
ATOM 880 C CA . TYR A 1 113 ? 11.705 -1.178 -19.922 1.00 89.06 113 TYR A CA 1
ATOM 881 C C . TYR A 1 113 ? 11.092 -1.970 -18.759 1.00 89.06 113 TYR A C 1
ATOM 883 O O . TYR A 1 113 ? 9.883 -2.219 -18.756 1.00 89.06 113 TYR A O 1
ATOM 891 N N . MET A 1 114 ? 11.899 -2.322 -17.752 1.00 91.94 114 MET A N 1
ATOM 892 C CA . MET A 1 114 ? 11.477 -3.110 -16.593 1.00 91.94 114 MET A CA 1
ATOM 893 C C . MET A 1 114 ? 10.417 -2.371 -15.778 1.00 91.94 114 MET A C 1
ATOM 895 O O . MET A 1 114 ? 9.332 -2.913 -15.574 1.00 91.94 114 MET A O 1
ATOM 899 N N . ILE A 1 115 ? 10.679 -1.125 -15.367 1.00 94.69 115 ILE A N 1
ATOM 900 C CA . ILE A 1 115 ? 9.737 -0.332 -14.561 1.00 94.69 115 ILE A CA 1
ATOM 901 C C . ILE A 1 115 ? 8.443 -0.116 -15.347 1.00 94.69 115 ILE A C 1
ATOM 903 O O . ILE A 1 115 ? 7.352 -0.340 -14.823 1.00 94.69 115 ILE A O 1
ATOM 907 N N . GLY A 1 116 ? 8.534 0.244 -16.630 1.00 92.69 116 GLY A N 1
ATOM 908 C CA . GLY A 1 116 ? 7.354 0.448 -17.460 1.00 92.69 116 GLY A CA 1
ATOM 909 C C . GLY A 1 116 ? 6.490 -0.810 -17.598 1.00 92.69 116 GLY A C 1
ATOM 910 O O . GLY A 1 116 ? 5.272 -0.747 -17.428 1.00 92.69 116 GLY A O 1
ATOM 911 N N . HIS A 1 117 ? 7.082 -1.976 -17.846 1.00 89.88 117 HIS A N 1
ATOM 912 C CA . HIS A 1 117 ? 6.317 -3.220 -17.948 1.00 89.88 117 HIS A CA 1
ATOM 913 C C . HIS A 1 117 ? 5.830 -3.763 -16.596 1.00 89.88 117 HIS A C 1
ATOM 915 O O . HIS A 1 117 ? 4.720 -4.306 -16.544 1.00 89.88 117 HIS A O 1
ATOM 921 N N . HIS A 1 118 ? 6.575 -3.551 -15.508 1.00 92.44 118 HIS A N 1
ATOM 922 C CA . HIS A 1 118 ? 6.135 -3.857 -14.145 1.00 92.44 118 HIS A CA 1
ATOM 923 C C . HIS A 1 118 ? 4.880 -3.047 -13.790 1.00 92.44 118 HIS A C 1
ATOM 925 O O . HIS A 1 118 ? 3.860 -3.621 -13.418 1.00 92.44 118 HIS A O 1
ATOM 931 N N . LEU A 1 119 ? 4.883 -1.731 -14.040 1.00 92.38 119 LEU A N 1
ATOM 932 C CA . LEU A 1 119 ? 3.735 -0.842 -13.802 1.00 92.38 119 LEU A CA 1
ATOM 933 C C . LEU A 1 119 ? 2.554 -1.084 -14.764 1.00 92.38 119 LEU A C 1
ATOM 935 O O . LEU A 1 119 ? 1.409 -0.768 -14.442 1.00 92.38 119 LEU A O 1
ATOM 939 N N . GLN A 1 120 ? 2.790 -1.707 -15.923 1.00 86.81 120 GLN A N 1
ATOM 940 C CA . GLN A 1 120 ? 1.731 -2.254 -16.789 1.00 86.81 120 GLN A CA 1
ATOM 941 C C . GLN A 1 120 ? 1.200 -3.622 -16.321 1.00 86.81 120 GLN A C 1
ATOM 943 O O . GLN A 1 120 ? 0.253 -4.142 -16.921 1.00 86.81 120 GLN A O 1
ATOM 948 N N . TRP A 1 121 ? 1.804 -4.203 -15.281 1.00 83.69 121 TRP A N 1
ATOM 949 C CA . TRP A 1 121 ? 1.529 -5.530 -14.735 1.00 83.69 121 TRP A CA 1
ATOM 950 C C . TRP A 1 121 ? 1.687 -6.633 -15.799 1.00 83.69 121 TRP A C 1
ATOM 952 O O . TRP A 1 121 ? 0.808 -7.481 -16.001 1.00 83.69 121 TRP A O 1
ATOM 962 N N . MET A 1 122 ? 2.812 -6.606 -16.517 1.00 81.62 122 MET A N 1
ATOM 963 C CA . MET A 1 122 ? 3.237 -7.638 -17.472 1.00 81.62 122 MET A CA 1
ATOM 964 C C . MET A 1 122 ? 4.061 -8.734 -16.767 1.00 81.62 122 MET A C 1
ATOM 966 O O . MET A 1 122 ? 4.736 -8.473 -15.780 1.00 81.62 122 MET A O 1
ATOM 970 N N . ASP A 1 123 ? 3.992 -9.978 -17.253 1.00 73.69 123 ASP A N 1
ATOM 971 C CA . ASP A 1 123 ? 4.695 -11.142 -16.670 1.00 73.69 123 ASP A CA 1
ATOM 972 C C . ASP A 1 123 ? 6.117 -11.247 -17.257 1.00 73.69 123 ASP A C 1
ATOM 974 O O . ASP A 1 123 ? 6.449 -12.193 -17.973 1.00 73.69 123 ASP A O 1
ATOM 978 N N . LEU A 1 124 ? 6.939 -10.216 -17.021 1.00 80.69 124 LEU A N 1
ATOM 979 C CA . LEU A 1 124 ? 8.332 -10.210 -17.468 1.00 80.69 124 LEU A CA 1
ATOM 980 C C . LEU A 1 124 ? 9.142 -11.278 -16.721 1.00 80.69 124 LEU A C 1
ATOM 982 O O . LEU A 1 124 ? 8.972 -11.503 -15.518 1.00 80.69 124 LEU A O 1
ATOM 986 N N . ARG A 1 125 ? 10.043 -11.944 -17.454 1.00 80.69 125 ARG A N 1
ATOM 987 C CA . ARG A 1 125 ? 10.868 -13.042 -16.931 1.00 80.69 125 ARG A CA 1
ATOM 988 C C . ARG A 1 125 ? 11.971 -12.534 -16.009 1.00 80.69 125 ARG A C 1
ATOM 990 O O . ARG A 1 125 ? 12.023 -12.966 -14.860 1.00 80.69 125 ARG A O 1
ATOM 997 N N . GLY A 1 126 ? 12.771 -11.588 -16.496 1.00 82.12 126 GLY A N 1
ATOM 998 C CA . GLY A 1 126 ? 13.749 -10.816 -15.726 1.00 82.12 126 GLY A CA 1
ATOM 999 C C . GLY A 1 126 ? 13.140 -9.569 -15.082 1.00 82.12 126 GLY A C 1
ATOM 1000 O O . GLY A 1 126 ? 13.705 -8.493 -15.186 1.00 82.12 126 GLY A O 1
ATOM 1001 N N . ASP A 1 127 ? 11.952 -9.693 -14.490 1.00 89.06 127 ASP A N 1
ATOM 1002 C CA . ASP A 1 127 ? 11.408 -8.667 -13.596 1.00 89.06 127 ASP A CA 1
ATOM 1003 C C . ASP A 1 127 ? 12.125 -8.787 -12.245 1.00 89.06 127 ASP A C 1
ATOM 1005 O O . ASP A 1 127 ? 11.962 -9.793 -11.549 1.00 89.06 127 ASP A O 1
ATOM 1009 N N . GLU A 1 128 ? 12.961 -7.803 -11.917 1.00 93.75 128 GLU A N 1
ATOM 1010 C CA . GLU A 1 128 ? 13.777 -7.739 -10.692 1.00 93.75 128 GLU A CA 1
ATOM 1011 C C . GLU A 1 128 ? 13.070 -6.967 -9.561 1.00 93.75 128 GLU A C 1
ATOM 1013 O O . GLU A 1 128 ? 13.658 -6.715 -8.511 1.00 93.75 128 GLU A O 1
ATOM 1018 N N . LEU A 1 129 ? 11.807 -6.567 -9.764 1.00 95.38 129 LEU A N 1
ATOM 1019 C CA . LEU A 1 129 ? 11.072 -5.690 -8.856 1.00 95.38 129 LEU A CA 1
ATOM 1020 C C . LEU A 1 129 ? 9.996 -6.437 -8.051 1.00 95.38 129 LEU A C 1
ATOM 1022 O O . LEU A 1 129 ? 9.361 -7.391 -8.513 1.00 95.38 129 LEU A O 1
ATOM 1026 N N . LEU A 1 130 ? 9.745 -5.963 -6.829 1.00 95.31 130 LEU A N 1
ATOM 1027 C CA . LEU A 1 130 ? 8.688 -6.455 -5.945 1.00 95.31 130 LEU A CA 1
ATOM 1028 C C . LEU A 1 130 ? 7.681 -5.347 -5.627 1.00 95.31 130 LEU A C 1
ATOM 1030 O O . LEU A 1 130 ? 8.023 -4.346 -5.008 1.00 95.31 130 LEU A O 1
ATOM 1034 N N . SER A 1 131 ? 6.418 -5.566 -6.001 1.00 95.31 131 SER A N 1
ATOM 1035 C CA . SER A 1 131 ? 5.304 -4.658 -5.704 1.00 95.31 131 SER A CA 1
ATOM 1036 C C . SER A 1 131 ? 4.772 -4.786 -4.269 1.00 95.31 131 SER A C 1
ATOM 1038 O O . SER A 1 131 ? 4.509 -5.891 -3.774 1.00 95.31 131 SER A O 1
ATOM 1040 N N . TYR A 1 132 ? 4.514 -3.632 -3.659 1.00 96.81 132 TYR A N 1
ATOM 1041 C CA . TYR A 1 132 ? 3.879 -3.408 -2.358 1.00 96.81 132 TYR A CA 1
ATOM 1042 C C . TYR A 1 132 ? 2.869 -2.256 -2.471 1.00 96.81 132 TYR A C 1
ATOM 1044 O O . TYR A 1 132 ? 2.843 -1.544 -3.473 1.00 96.81 132 TYR A O 1
ATOM 1052 N N . SER A 1 133 ? 2.028 -2.024 -1.462 1.00 96.31 133 SER A N 1
ATOM 1053 C CA . SER A 1 133 ? 1.090 -0.899 -1.471 1.00 96.31 133 SER A CA 1
ATOM 1054 C C . SER A 1 133 ? 0.792 -0.311 -0.095 1.00 96.31 133 SER A C 1
ATOM 1056 O O . SER A 1 133 ? 0.712 -1.033 0.899 1.00 96.31 133 SER A O 1
ATOM 1058 N N . LYS A 1 134 ? 0.556 1.011 -0.078 1.00 94.88 134 LYS A N 1
ATOM 1059 C CA . LYS A 1 134 ? 0.009 1.769 1.061 1.00 94.88 134 LYS A CA 1
ATOM 1060 C C . LYS A 1 134 ? -1.529 1.844 1.089 1.00 94.88 134 LYS A C 1
ATOM 1062 O O . LYS A 1 134 ? -2.086 2.380 2.039 1.00 94.88 134 LYS A O 1
ATOM 1067 N N . ASP A 1 135 ? -2.236 1.343 0.070 1.00 94.81 135 ASP A N 1
ATOM 1068 C CA . ASP A 1 135 ? -3.708 1.357 0.012 1.00 94.81 135 ASP A CA 1
ATOM 1069 C C . ASP A 1 135 ? -4.289 -0.002 0.460 1.00 94.81 135 ASP A C 1
ATOM 1071 O O . ASP A 1 135 ? -4.269 -0.959 -0.317 1.00 94.81 135 ASP A O 1
ATOM 1075 N N . PRO A 1 136 ? -4.841 -0.136 1.682 1.00 90.38 136 PRO A N 1
ATOM 1076 C CA . PRO A 1 136 ? -5.366 -1.418 2.156 1.00 90.38 136 PRO A CA 1
ATOM 1077 C C . PRO A 1 136 ? -6.594 -1.886 1.364 1.00 90.38 136 PRO A C 1
ATOM 1079 O O . PRO A 1 136 ? -6.828 -3.090 1.254 1.00 90.38 136 PRO A O 1
ATOM 1082 N N . LEU A 1 137 ? -7.348 -0.962 0.751 1.00 94.94 137 LEU A N 1
ATOM 1083 C CA . LEU A 1 137 ? -8.445 -1.314 -0.150 1.00 94.94 137 LEU A CA 1
ATOM 1084 C C . LEU A 1 137 ? -7.908 -2.034 -1.395 1.00 94.94 137 LEU A C 1
ATOM 1086 O O . LEU A 1 137 ? -8.522 -2.990 -1.862 1.00 94.94 137 LEU A O 1
ATOM 1090 N N . PHE A 1 138 ? -6.745 -1.619 -1.908 1.00 94.94 138 PHE A N 1
ATOM 1091 C CA . PHE A 1 138 ? -6.082 -2.285 -3.030 1.00 94.94 138 PHE A CA 1
ATOM 1092 C C . PHE A 1 138 ? -5.652 -3.707 -2.678 1.00 94.94 138 PHE A C 1
ATOM 1094 O O . PHE A 1 138 ? -5.917 -4.619 -3.456 1.00 94.94 138 PHE A O 1
ATOM 1101 N N . LEU A 1 139 ? -5.048 -3.907 -1.500 1.00 96.06 139 LEU A N 1
ATOM 1102 C CA . LEU A 1 139 ? -4.602 -5.225 -1.036 1.00 96.06 139 LEU A CA 1
ATOM 1103 C C . LEU A 1 139 ? -5.768 -6.217 -0.962 1.00 96.06 139 LEU A C 1
ATOM 1105 O O . LEU A 1 139 ? -5.694 -7.311 -1.518 1.00 96.06 139 LEU A O 1
ATOM 1109 N N . VAL A 1 140 ? -6.884 -5.813 -0.349 1.00 96.31 140 VAL A N 1
ATOM 1110 C CA . VAL A 1 140 ? -8.068 -6.675 -0.252 1.00 96.31 140 VAL A CA 1
ATOM 1111 C C . VAL A 1 140 ? -8.710 -6.915 -1.622 1.00 96.31 140 VAL A C 1
ATOM 1113 O O . VAL A 1 140 ? -9.015 -8.058 -1.954 1.00 96.31 140 VAL A O 1
ATOM 1116 N N . VAL A 1 141 ? -8.853 -5.888 -2.466 1.00 93.00 141 VAL A N 1
ATOM 1117 C CA . VAL A 1 141 ? -9.393 -6.040 -3.832 1.00 93.00 141 VAL A CA 1
ATOM 1118 C C . VAL A 1 141 ? -8.518 -6.956 -4.697 1.00 93.00 141 VAL A C 1
ATOM 1120 O O . VAL A 1 141 ? -9.038 -7.770 -5.465 1.00 93.00 141 VAL A O 1
ATOM 1123 N N . HIS A 1 142 ? -7.193 -6.872 -4.563 1.00 92.44 142 HIS A N 1
ATOM 1124 C CA . HIS A 1 142 ? -6.244 -7.743 -5.255 1.00 92.44 142 HIS A CA 1
ATOM 1125 C C . HIS A 1 142 ? -6.346 -9.185 -4.751 1.00 92.44 142 HIS A C 1
ATOM 1127 O O . HIS A 1 142 ? -6.420 -10.102 -5.572 1.00 92.44 142 HIS A O 1
ATOM 1133 N N . ALA A 1 143 ? -6.429 -9.392 -3.434 1.00 93.19 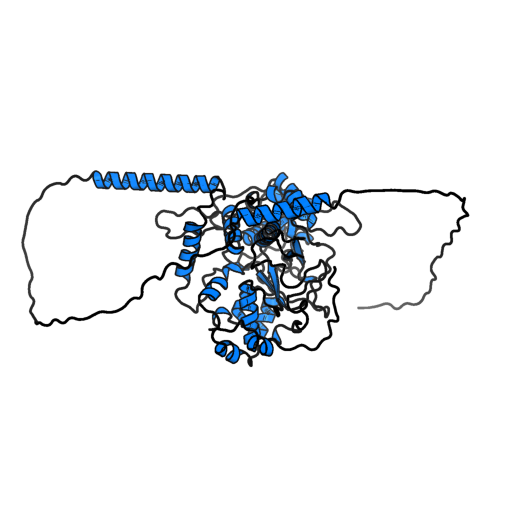143 ALA A N 1
ATOM 1134 C CA . ALA A 1 143 ? -6.575 -10.713 -2.831 1.00 93.19 143 ALA A CA 1
ATOM 1135 C C . ALA A 1 143 ? -7.898 -11.379 -3.235 1.00 93.19 143 ALA A C 1
ATOM 1137 O O . ALA A 1 143 ? -7.890 -12.488 -3.767 1.00 93.19 143 ALA A O 1
ATOM 1138 N N . LEU A 1 144 ? -9.026 -10.678 -3.093 1.00 91.19 144 LEU A N 1
ATOM 1139 C CA . LEU A 1 144 ? -10.341 -11.167 -3.516 1.00 91.19 144 LEU A CA 1
ATOM 1140 C C . LEU A 1 144 ? -10.371 -11.490 -5.011 1.00 91.19 144 LEU A C 1
ATOM 1142 O O . LEU A 1 144 ? -10.889 -12.536 -5.399 1.00 91.19 144 LEU A O 1
ATOM 1146 N N . ARG A 1 145 ? -9.754 -10.660 -5.866 1.00 86.25 145 ARG A N 1
ATOM 1147 C CA . ARG A 1 145 ? -9.642 -10.973 -7.296 1.00 86.25 145 ARG A CA 1
ATOM 1148 C C . ARG A 1 145 ? -8.911 -12.302 -7.524 1.00 86.25 145 ARG A C 1
ATOM 1150 O O . ARG A 1 145 ? -9.429 -13.135 -8.265 1.00 86.25 145 ARG A O 1
ATOM 1157 N N . ARG A 1 146 ? -7.746 -12.512 -6.898 1.00 85.88 146 ARG A N 1
ATOM 1158 C CA . ARG A 1 146 ? -6.970 -13.761 -7.030 1.00 85.88 146 ARG A CA 1
ATOM 1159 C C . ARG A 1 146 ? -7.751 -14.972 -6.507 1.00 85.88 146 ARG A C 1
ATOM 1161 O O . ARG A 1 146 ? -7.857 -15.979 -7.203 1.00 85.88 146 ARG A O 1
ATOM 1168 N N . TYR A 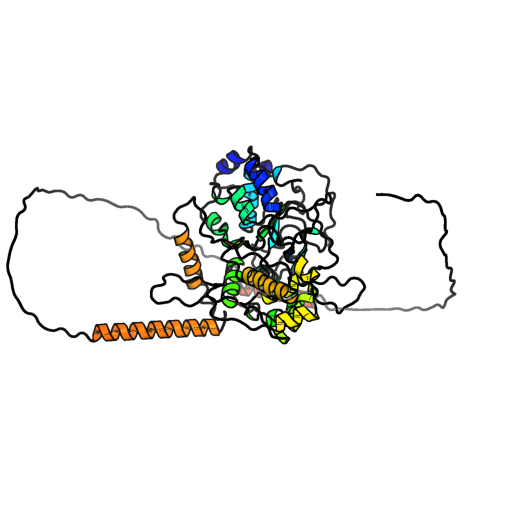1 147 ? -8.357 -14.841 -5.329 1.00 87.56 147 TYR A N 1
ATOM 1169 C CA . TYR A 1 147 ? -9.188 -15.866 -4.694 1.00 87.56 147 TYR A CA 1
ATOM 1170 C C . TYR A 1 147 ? -10.372 -16.280 -5.574 1.00 87.56 147 TYR A C 1
ATOM 1172 O O . TYR A 1 147 ? -10.562 -17.459 -5.866 1.00 87.56 147 TYR A O 1
ATOM 1180 N N . HIS A 1 148 ? -11.131 -15.313 -6.091 1.00 82.31 148 HIS A N 1
ATOM 1181 C CA . HIS A 1 148 ? -12.267 -15.589 -6.967 1.00 82.31 148 HIS A CA 1
ATOM 1182 C C . HIS A 1 148 ? -11.854 -16.054 -8.380 1.00 82.31 148 HIS A C 1
ATOM 1184 O O . HIS A 1 148 ? -12.679 -16.614 -9.106 1.00 82.31 148 HIS A O 1
ATOM 1190 N N . GLU A 1 149 ? -10.607 -15.833 -8.807 1.00 79.81 149 GLU A N 1
ATOM 1191 C CA . GLU A 1 149 ? -9.988 -16.488 -9.977 1.00 79.81 149 GLU A CA 1
ATOM 1192 C C . GLU A 1 149 ? -9.532 -17.933 -9.679 1.00 79.81 149 GLU A C 1
ATOM 1194 O O . GLU A 1 149 ? -8.972 -18.593 -10.557 1.00 79.81 149 GLU A O 1
ATOM 1199 N N . LYS A 1 150 ? -9.806 -18.431 -8.462 1.00 82.00 150 LYS A N 1
ATOM 1200 C CA . LYS A 1 150 ? -9.396 -19.730 -7.913 1.00 82.00 150 LYS A CA 1
ATOM 1201 C C . LYS A 1 150 ? -7.879 -19.924 -7.842 1.00 82.00 150 LYS A C 1
ATOM 1203 O O . LYS A 1 150 ? -7.389 -21.046 -7.921 1.00 82.00 150 LYS A O 1
ATOM 1208 N N . GLN A 1 151 ? -7.116 -18.840 -7.699 1.00 84.00 151 GLN A N 1
ATOM 1209 C CA . GLN A 1 151 ? -5.710 -18.943 -7.310 1.00 84.00 151 GLN A CA 1
ATOM 1210 C C . GLN A 1 151 ? -5.674 -19.457 -5.861 1.00 84.00 151 GLN A C 1
ATOM 1212 O O . GLN A 1 151 ? -6.347 -18.901 -4.998 1.00 84.00 151 GLN A O 1
ATOM 1217 N N . GLY A 1 152 ? -4.945 -20.540 -5.596 1.00 80.69 152 GLY A N 1
ATOM 1218 C CA . GLY A 1 152 ? -4.869 -21.168 -4.274 1.00 80.69 152 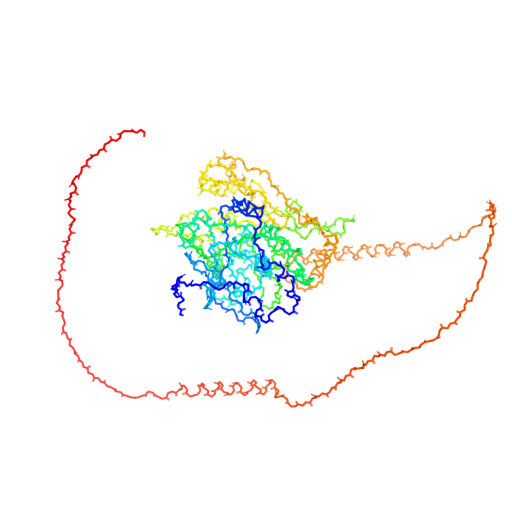GLY A CA 1
ATOM 1219 C C . GLY A 1 152 ? -3.747 -20.602 -3.400 1.00 80.69 152 GLY A C 1
ATOM 1220 O O . GLY A 1 152 ? -2.684 -20.223 -3.909 1.00 80.69 152 GLY A O 1
ATOM 1221 N N . ASN A 1 153 ? -3.984 -20.608 -2.083 1.00 85.50 153 ASN A N 1
ATOM 1222 C CA . ASN A 1 153 ? -3.155 -19.986 -1.045 1.00 85.50 153 ASN A CA 1
ATOM 1223 C C . ASN A 1 153 ? -2.914 -18.499 -1.340 1.00 85.50 153 ASN A C 1
ATOM 1225 O O . ASN A 1 153 ? -1.788 -18.085 -1.625 1.00 85.50 153 ASN A O 1
ATOM 1229 N N . VAL A 1 154 ? -3.995 -17.715 -1.325 1.00 92.81 154 VAL A N 1
ATOM 1230 C CA . VAL A 1 154 ? -3.945 -16.261 -1.511 1.00 92.81 154 VAL A CA 1
ATOM 1231 C C . VAL A 1 154 ? -3.811 -15.584 -0.155 1.00 92.81 154 VAL A C 1
ATOM 1233 O O . VAL A 1 154 ? -4.648 -15.762 0.732 1.00 92.81 154 VAL A O 1
ATOM 1236 N N . THR A 1 155 ? -2.757 -14.790 -0.002 1.00 95.31 155 THR A N 1
ATOM 1237 C CA . THR A 1 155 ? -2.418 -14.132 1.261 1.00 95.31 155 THR A CA 1
ATOM 1238 C C . THR A 1 155 ? -2.255 -12.628 1.100 1.00 95.31 155 THR A C 1
ATOM 1240 O O . THR A 1 155 ? -1.927 -12.123 0.023 1.00 95.31 155 THR A O 1
ATOM 1243 N N . ILE A 1 156 ? -2.476 -11.913 2.201 1.00 96.75 156 ILE A N 1
ATOM 1244 C CA . ILE A 1 156 ? -2.047 -10.530 2.389 1.00 96.75 156 ILE A CA 1
ATOM 1245 C C . ILE A 1 156 ? -0.986 -10.543 3.491 1.00 96.75 156 ILE A C 1
ATOM 1247 O O . ILE A 1 156 ? -1.183 -11.136 4.551 1.00 96.75 156 ILE A O 1
ATOM 1251 N N . GLN A 1 157 ? 0.135 -9.879 3.242 1.00 94.56 157 GLN A N 1
ATOM 1252 C CA . GLN A 1 157 ? 1.190 -9.632 4.217 1.00 94.56 157 GLN A CA 1
ATOM 1253 C C . GLN A 1 157 ? 1.274 -8.129 4.460 1.00 94.56 157 GLN A C 1
ATOM 1255 O O . GLN A 1 157 ? 1.348 -7.377 3.492 1.00 94.56 157 GLN A O 1
ATOM 1260 N N . PHE A 1 158 ? 1.284 -7.695 5.718 1.00 95.69 158 PHE A N 1
ATOM 1261 C CA . PHE A 1 158 ? 1.835 -6.388 6.080 1.00 95.69 158 PHE A CA 1
ATOM 1262 C C . PHE A 1 158 ? 3.310 -6.559 6.441 1.00 95.69 158 PHE A C 1
ATOM 1264 O O . PHE A 1 158 ? 3.705 -7.632 6.903 1.00 95.69 158 PHE A O 1
ATOM 1271 N N . LEU A 1 159 ? 4.108 -5.522 6.198 1.00 94.56 159 LEU A N 1
ATOM 1272 C CA . LEU A 1 159 ? 5.524 -5.488 6.531 1.00 94.56 159 LEU A CA 1
ATOM 1273 C C . LEU A 1 159 ? 5.944 -4.153 7.140 1.00 94.56 159 LEU A C 1
ATOM 1275 O O . LEU A 1 159 ? 5.439 -3.104 6.740 1.00 94.56 159 LEU A O 1
ATOM 1279 N N . ASP A 1 160 ? 6.914 -4.206 8.047 1.00 94.94 160 ASP A N 1
ATOM 1280 C CA . ASP A 1 160 ? 7.692 -3.055 8.505 1.00 94.94 160 ASP A CA 1
ATOM 1281 C C . ASP A 1 160 ? 8.960 -2.906 7.650 1.00 94.94 160 ASP A C 1
ATOM 1283 O O . ASP A 1 160 ? 9.842 -3.771 7.677 1.00 94.94 160 ASP A O 1
ATOM 1287 N N . ARG A 1 161 ? 9.081 -1.799 6.906 1.00 94.62 161 ARG A N 1
ATOM 1288 C CA . ARG A 1 161 ? 10.260 -1.510 6.067 1.00 94.62 161 ARG A CA 1
ATOM 1289 C C . ARG A 1 161 ? 11.547 -1.510 6.887 1.00 94.62 161 ARG A C 1
ATOM 1291 O O . ARG A 1 161 ? 12.585 -1.914 6.379 1.00 94.62 161 ARG A O 1
ATOM 1298 N N . ARG A 1 162 ? 11.470 -1.104 8.161 1.00 92.44 162 ARG A N 1
ATOM 1299 C CA . ARG A 1 162 ? 12.610 -0.993 9.087 1.00 92.44 162 ARG A CA 1
ATOM 1300 C C . ARG A 1 162 ? 13.218 -2.358 9.440 1.00 92.44 162 ARG A C 1
ATOM 1302 O O . ARG A 1 162 ? 14.362 -2.408 9.884 1.00 92.44 162 ARG A O 1
ATOM 1309 N N . LYS A 1 163 ? 12.472 -3.457 9.246 1.00 94.00 163 LYS A N 1
ATOM 1310 C CA . LYS A 1 163 ? 12.924 -4.841 9.489 1.00 94.00 163 LYS A CA 1
ATOM 1311 C C . LYS A 1 163 ? 13.270 -5.612 8.204 1.00 94.00 163 LYS A C 1
ATOM 1313 O O . LYS A 1 163 ? 13.862 -6.686 8.292 1.00 94.00 163 LYS A O 1
ATOM 1318 N N . ALA A 1 164 ? 12.925 -5.090 7.024 1.00 95.56 164 ALA A N 1
ATOM 1319 C CA . ALA A 1 164 ? 13.206 -5.729 5.738 1.00 95.56 164 ALA A CA 1
ATOM 1320 C C . ALA A 1 164 ? 14.686 -5.584 5.339 1.00 95.56 164 ALA A C 1
ATOM 1322 O O . ALA A 1 164 ? 15.256 -4.492 5.409 1.00 95.56 164 ALA A O 1
ATOM 1323 N N . LYS A 1 165 ? 15.300 -6.690 4.904 1.00 96.44 165 LYS A N 1
ATOM 1324 C CA . LYS A 1 165 ? 16.730 -6.784 4.580 1.00 96.44 165 LYS A CA 1
ATOM 1325 C C . LYS A 1 165 ? 16.984 -7.410 3.212 1.00 96.44 165 LYS A C 1
ATOM 1327 O O . LYS A 1 165 ? 16.216 -8.253 2.758 1.00 96.44 165 LYS A O 1
ATOM 1332 N N . THR A 1 166 ? 18.072 -7.017 2.568 1.00 93.69 166 THR A N 1
ATOM 1333 C CA . THR A 1 166 ? 18.624 -7.710 1.398 1.00 93.69 166 THR A CA 1
ATOM 1334 C C . THR A 1 166 ? 19.160 -9.090 1.802 1.00 93.69 166 THR A C 1
ATOM 1336 O O . THR A 1 166 ? 19.324 -9.392 2.988 1.00 93.69 166 THR A O 1
ATOM 1339 N N . VAL A 1 167 ? 19.524 -9.926 0.827 1.00 88.31 167 VAL A N 1
ATOM 1340 C CA . VAL A 1 167 ? 20.259 -11.182 1.093 1.00 88.31 167 VAL A CA 1
ATOM 1341 C C . VAL A 1 167 ? 21.678 -10.967 1.647 1.00 88.31 167 VAL A C 1
ATOM 1343 O O . VAL A 1 167 ? 22.223 -11.880 2.262 1.00 88.31 167 VAL A O 1
ATOM 1346 N N . THR A 1 168 ? 22.252 -9.766 1.504 1.00 87.81 168 THR A N 1
ATOM 1347 C CA . THR A 1 168 ? 23.496 -9.333 2.174 1.00 87.81 168 THR A CA 1
ATOM 1348 C C . THR A 1 168 ? 23.274 -8.873 3.624 1.00 87.81 168 THR A C 1
ATOM 1350 O O . THR A 1 168 ? 24.236 -8.731 4.375 1.00 87.81 168 THR A O 1
ATOM 1353 N N . GLY A 1 169 ? 22.017 -8.694 4.056 1.00 90.56 169 GLY A N 1
ATOM 1354 C CA . GLY A 1 169 ? 21.640 -8.273 5.411 1.00 90.56 169 GLY A CA 1
ATOM 1355 C C . GLY A 1 169 ? 21.482 -6.758 5.603 1.00 90.56 169 GLY A C 1
ATOM 1356 O O . GLY A 1 169 ? 21.223 -6.313 6.724 1.00 90.56 169 GLY A O 1
ATOM 1357 N N . GLU A 1 170 ? 21.614 -5.981 4.530 1.00 93.31 170 GLU A N 1
ATOM 1358 C CA . GLU A 1 170 ? 21.515 -4.517 4.497 1.00 93.31 170 GLU A CA 1
ATOM 1359 C C . GLU A 1 170 ? 20.042 -4.057 4.447 1.00 93.31 170 GLU A C 1
ATOM 1361 O O . GLU A 1 170 ? 19.180 -4.836 4.033 1.00 93.31 170 GLU A O 1
ATOM 1366 N N . PRO A 1 171 ? 19.701 -2.822 4.865 1.00 94.31 171 PRO A N 1
ATOM 1367 C CA . PRO A 1 171 ? 18.327 -2.318 4.795 1.00 94.31 171 PRO A CA 1
ATOM 1368 C C . PRO A 1 171 ? 17.808 -2.229 3.352 1.00 94.31 171 PRO A C 1
ATOM 1370 O O . PRO A 1 171 ? 18.499 -1.727 2.468 1.00 94.31 171 PRO A O 1
ATOM 1373 N N . VAL A 1 172 ? 16.569 -2.663 3.111 1.00 95.38 172 VAL A N 1
ATOM 1374 C CA . VAL A 1 172 ? 15.963 -2.605 1.768 1.00 95.38 172 VAL A CA 1
ATOM 1375 C C . VAL A 1 172 ? 15.466 -1.199 1.443 1.00 95.38 172 VAL A C 1
ATOM 1377 O O . VAL A 1 172 ? 14.680 -0.614 2.191 1.00 95.38 172 VAL A O 1
ATOM 1380 N N . ALA A 1 173 ? 15.851 -0.687 0.275 1.00 95.62 173 ALA A N 1
ATOM 1381 C CA . ALA A 1 173 ? 15.281 0.528 -0.292 1.00 95.62 173 ALA A CA 1
ATOM 1382 C C . ALA A 1 173 ? 13.871 0.266 -0.858 1.00 95.62 173 ALA A C 1
ATOM 1384 O O . ALA A 1 173 ? 13.679 -0.605 -1.709 1.00 95.62 173 ALA A O 1
ATOM 1385 N N . PHE A 1 174 ? 12.889 1.049 -0.403 1.00 96.69 174 PHE A N 1
ATOM 1386 C CA . PHE A 1 174 ? 11.517 1.047 -0.922 1.00 96.69 174 PHE A CA 1
ATOM 1387 C C . PHE A 1 174 ? 11.234 2.392 -1.579 1.00 96.69 174 PHE A C 1
ATOM 1389 O O . PHE A 1 174 ? 11.249 3.420 -0.904 1.00 96.69 174 PHE A O 1
ATOM 1396 N N . TYR A 1 175 ? 10.913 2.374 -2.865 1.00 96.56 175 TYR A N 1
ATOM 1397 C CA . TYR A 1 175 ? 10.628 3.567 -3.655 1.00 96.56 175 TYR A CA 1
ATOM 1398 C C . TYR A 1 175 ? 9.131 3.644 -3.958 1.00 96.56 175 TYR A C 1
ATOM 1400 O O . TYR A 1 175 ? 8.499 2.622 -4.226 1.00 96.56 175 TYR A O 1
ATOM 1408 N N . ASN A 1 176 ? 8.543 4.839 -3.971 1.00 95.75 176 ASN A N 1
ATOM 1409 C CA . ASN A 1 176 ? 7.206 5.027 -4.538 1.00 95.75 176 ASN A CA 1
ATOM 1410 C C . ASN A 1 176 ? 7.271 4.781 -6.057 1.00 95.75 176 ASN A C 1
ATOM 1412 O O . ASN A 1 176 ? 8.169 5.275 -6.741 1.00 95.75 176 ASN A O 1
ATOM 1416 N N . ALA A 1 177 ? 6.315 4.024 -6.598 1.00 96.12 177 ALA A N 1
ATOM 1417 C CA . ALA A 1 177 ? 6.252 3.700 -8.022 1.00 96.12 177 ALA A CA 1
ATOM 1418 C C . ALA A 1 177 ? 6.215 4.950 -8.920 1.00 96.12 177 ALA A C 1
ATOM 1420 O O . ALA A 1 177 ? 6.765 4.937 -10.022 1.00 96.12 177 ALA A O 1
ATOM 1421 N N . LEU A 1 178 ? 5.592 6.038 -8.446 1.00 93.88 178 LEU A N 1
ATOM 1422 C CA . LEU A 1 178 ? 5.552 7.311 -9.167 1.00 93.88 178 LEU A CA 1
ATOM 1423 C C . LEU A 1 178 ? 6.921 8.005 -9.224 1.00 93.88 178 LEU A C 1
ATOM 1425 O O . LEU A 1 178 ? 7.234 8.636 -10.236 1.00 93.88 178 LEU A O 1
ATOM 1429 N N . ASP A 1 179 ? 7.741 7.859 -8.185 1.00 95.00 179 ASP A N 1
ATOM 1430 C CA . ASP A 1 179 ? 9.064 8.479 -8.114 1.00 95.00 179 ASP A CA 1
ATOM 1431 C C . ASP A 1 179 ? 9.979 7.809 -9.144 1.00 95.00 179 ASP A C 1
ATOM 1433 O O . ASP A 1 179 ? 10.513 8.490 -10.014 1.00 95.00 179 ASP A O 1
ATOM 1437 N N . LEU A 1 180 ? 10.055 6.470 -9.158 1.00 96.25 180 LEU A N 1
ATOM 1438 C CA . LEU A 1 180 ? 10.836 5.719 -10.156 1.00 96.25 180 LEU A CA 1
ATOM 1439 C C . LEU A 1 180 ? 10.368 5.981 -11.598 1.00 96.25 180 LEU A C 1
ATOM 1441 O O . LEU A 1 180 ? 11.187 6.183 -12.494 1.00 96.25 180 LEU A O 1
ATOM 1445 N N . TYR A 1 181 ? 9.051 6.031 -11.818 1.00 94.50 181 TYR A N 1
ATOM 1446 C CA . TYR A 1 181 ? 8.446 6.375 -13.109 1.00 94.50 181 TYR A CA 1
ATOM 1447 C C . TYR A 1 181 ? 8.844 7.777 -13.606 1.00 94.50 181 TYR A C 1
ATOM 1449 O O . TYR A 1 181 ? 8.934 8.002 -14.815 1.00 94.50 181 TYR A O 1
ATOM 1457 N N . THR A 1 182 ? 9.094 8.709 -12.683 1.00 93.31 182 THR A N 1
ATOM 1458 C CA . THR A 1 182 ? 9.460 10.099 -12.985 1.00 93.31 182 THR A CA 1
ATOM 1459 C C . THR A 1 182 ? 10.975 10.271 -13.125 1.00 93.31 182 THR A C 1
ATOM 1461 O O . THR A 1 182 ? 11.416 10.845 -14.115 1.00 93.31 182 THR A O 1
ATOM 1464 N N . ILE A 1 183 ? 11.767 9.722 -12.195 1.00 95.12 183 ILE A N 1
ATOM 1465 C CA . ILE A 1 183 ? 13.239 9.799 -12.159 1.00 95.12 183 ILE A CA 1
ATOM 1466 C C . ILE A 1 183 ? 13.854 9.222 -13.440 1.00 95.12 183 ILE A C 1
ATOM 1468 O O . ILE A 1 183 ? 14.716 9.851 -14.049 1.00 95.12 183 ILE A O 1
ATOM 1472 N N . PHE A 1 184 ? 13.384 8.057 -13.893 1.00 93.56 184 PHE A N 1
ATOM 1473 C CA . PHE A 1 184 ? 13.867 7.427 -15.130 1.00 93.56 184 PHE A CA 1
ATOM 1474 C C . PHE A 1 184 ? 13.108 7.873 -16.388 1.00 93.56 184 PHE A C 1
ATOM 1476 O O . PHE A 1 184 ? 13.214 7.240 -17.434 1.00 93.56 184 PHE A O 1
ATOM 1483 N N . GLU A 1 185 ? 12.314 8.943 -16.290 1.00 91.75 185 GLU A N 1
ATOM 1484 C CA . GLU A 1 185 ? 11.545 9.543 -17.386 1.00 91.75 185 GLU A CA 1
ATOM 1485 C C . GLU A 1 185 ? 10.733 8.539 -18.230 1.00 91.75 185 GLU A C 1
ATOM 1487 O O . GLU A 1 185 ? 10.491 8.763 -19.418 1.00 91.75 185 GLU A O 1
ATOM 1492 N N . VAL A 1 186 ? 10.258 7.448 -17.610 1.00 90.81 186 VAL A N 1
ATOM 1493 C CA . VAL A 1 186 ? 9.562 6.324 -18.261 1.00 90.81 186 VAL A CA 1
ATOM 1494 C C . VAL A 1 186 ? 8.546 6.770 -19.330 1.00 90.81 186 VAL A C 1
ATOM 1496 O O . VAL A 1 186 ? 8.638 6.248 -20.443 1.00 90.81 186 VAL A O 1
ATOM 1499 N N . PRO A 1 187 ? 7.629 7.739 -19.099 1.00 87.12 187 PRO A N 1
ATOM 1500 C CA . PRO A 1 187 ? 6.655 8.160 -20.115 1.00 87.12 187 PRO A CA 1
ATOM 1501 C C . PRO A 1 187 ? 7.225 8.897 -21.336 1.00 87.12 187 PRO A C 1
ATOM 1503 O O . PRO A 1 187 ? 6.495 9.072 -22.310 1.00 87.12 187 PRO A O 1
ATOM 1506 N N . ARG A 1 188 ? 8.478 9.368 -21.305 1.00 85.44 188 ARG A N 1
ATOM 1507 C CA . ARG A 1 188 ? 9.114 10.066 -22.438 1.00 85.44 188 ARG A CA 1
ATOM 1508 C C . ARG A 1 188 ? 9.769 9.112 -23.441 1.00 85.44 188 ARG A C 1
ATOM 1510 O O . ARG A 1 188 ? 10.087 9.534 -24.550 1.00 85.44 188 ARG A O 1
ATOM 1517 N N . SER A 1 189 ? 9.954 7.838 -23.086 1.00 83.62 189 SER A N 1
ATOM 1518 C CA . SER A 1 189 ? 10.528 6.844 -23.996 1.00 83.62 189 SER A CA 1
ATOM 1519 C C . SER A 1 189 ? 9.594 6.544 -25.171 1.00 83.62 189 SER A C 1
ATOM 1521 O O . SER A 1 189 ? 8.467 6.078 -24.993 1.00 83.62 189 SER A O 1
ATOM 1523 N N . SER A 1 190 ? 10.095 6.738 -26.394 1.00 80.81 190 SER A N 1
ATOM 1524 C CA . SER A 1 190 ? 9.371 6.466 -27.645 1.00 80.81 190 SER A CA 1
ATOM 1525 C C . SER A 1 190 ? 9.073 4.979 -27.892 1.00 80.81 190 SER A C 1
ATOM 1527 O O . SER A 1 190 ? 8.331 4.651 -28.816 1.00 80.81 190 SER A O 1
ATOM 1529 N N . HIS A 1 191 ? 9.577 4.080 -27.040 1.00 78.69 191 HIS A N 1
ATOM 1530 C CA . HIS A 1 191 ? 9.169 2.675 -26.995 1.00 78.69 191 HIS A CA 1
ATOM 1531 C C . HIS A 1 191 ? 7.667 2.505 -26.661 1.00 78.69 191 HIS A C 1
ATOM 1533 O O . HIS A 1 191 ? 7.025 1.544 -27.096 1.00 78.69 191 HIS A O 1
ATOM 1539 N N . TRP A 1 192 ? 7.061 3.442 -25.920 1.00 81.81 192 TRP A N 1
ATOM 1540 C CA . TRP A 1 192 ? 5.664 3.332 -25.499 1.00 81.81 192 TRP A CA 1
ATOM 1541 C C . TRP A 1 192 ? 4.674 3.827 -26.557 1.00 81.81 192 TRP A C 1
ATOM 1543 O O . TRP A 1 192 ? 4.320 5.002 -26.627 1.00 81.81 192 TRP A O 1
ATOM 1553 N N . GLY A 1 193 ? 4.119 2.892 -27.330 1.00 76.19 193 GLY A N 1
ATOM 1554 C CA . GLY A 1 193 ? 2.931 3.167 -28.143 1.00 76.19 193 GLY A CA 1
ATOM 1555 C C . GLY A 1 193 ? 1.721 3.598 -27.293 1.00 76.19 193 GLY A C 1
ATOM 1556 O O . GLY A 1 193 ? 1.612 3.245 -26.118 1.00 76.19 193 GLY A O 1
ATOM 1557 N N . GLN A 1 194 ? 0.761 4.305 -27.901 1.00 72.88 194 GLN A N 1
ATOM 1558 C CA . GLN A 1 194 ? -0.393 4.912 -27.209 1.00 72.88 194 GLN A CA 1
ATOM 1559 C C . GLN A 1 194 ? -1.178 3.939 -26.301 1.00 72.88 194 GLN A C 1
ATOM 1561 O O . GLN A 1 194 ? -1.624 4.317 -25.220 1.00 72.88 194 GLN A O 1
ATOM 1566 N N . SER A 1 195 ? -1.312 2.665 -26.686 1.00 70.69 195 SER A N 1
ATOM 1567 C CA . SER A 1 195 ? -1.948 1.619 -25.864 1.00 70.69 195 SER A CA 1
ATOM 1568 C C . SER A 1 195 ? -1.209 1.325 -24.553 1.00 70.69 195 SER A C 1
ATOM 1570 O O . SER A 1 195 ? -1.834 0.957 -23.557 1.00 70.69 195 SER A O 1
ATOM 1572 N N . ASN A 1 196 ? 0.114 1.482 -24.553 1.00 78.12 196 ASN A N 1
ATOM 1573 C CA . ASN A 1 196 ? 0.987 1.227 -23.412 1.00 78.12 196 ASN A CA 1
ATOM 1574 C C . ASN A 1 196 ? 0.983 2.449 -22.487 1.00 78.12 196 ASN A C 1
ATOM 1576 O O . ASN A 1 196 ? 0.822 2.288 -21.280 1.00 78.12 196 ASN A O 1
ATOM 1580 N N . MET A 1 197 ? 0.974 3.661 -23.053 1.00 80.56 197 MET A N 1
ATOM 1581 C CA . MET A 1 197 ? 0.691 4.900 -22.314 1.00 80.56 197 MET A CA 1
ATOM 1582 C C . MET A 1 197 ? -0.688 4.871 -21.635 1.00 80.56 197 MET A C 1
ATOM 1584 O O . MET A 1 197 ? -0.839 5.328 -20.503 1.00 80.56 197 MET A O 1
ATOM 1588 N N . VAL A 1 198 ? -1.690 4.226 -22.248 1.00 78.31 198 VAL A N 1
ATOM 1589 C CA . VAL A 1 198 ? -2.993 4.002 -21.596 1.00 78.31 198 VAL A CA 1
ATOM 1590 C C . VAL A 1 198 ? -2.912 3.027 -20.405 1.00 78.31 198 VAL A C 1
ATOM 1592 O O . VAL A 1 198 ? -3.746 3.066 -19.498 1.00 78.31 198 VAL A O 1
ATOM 1595 N N . ARG A 1 199 ? -1.899 2.158 -20.333 1.00 80.94 199 ARG A N 1
ATOM 1596 C CA . ARG A 1 199 ? -1.650 1.297 -19.163 1.00 80.94 199 ARG A CA 1
ATOM 1597 C C . ARG A 1 199 ? -0.784 1.984 -18.102 1.00 80.94 199 ARG A C 1
ATOM 1599 O O . ARG A 1 199 ? -1.099 1.835 -16.929 1.00 80.94 199 ARG A O 1
ATOM 1606 N N . LEU A 1 200 ? 0.185 2.800 -18.512 1.00 87.31 200 LEU A N 1
ATOM 1607 C CA . LEU A 1 200 ? 1.139 3.545 -17.675 1.00 87.31 200 LEU A CA 1
ATOM 1608 C C . LEU A 1 200 ? 0.579 4.784 -16.946 1.00 87.31 200 LEU A C 1
ATOM 1610 O O . LEU A 1 200 ? 1.339 5.592 -16.426 1.00 87.31 200 LEU A O 1
ATOM 1614 N N . HIS A 1 201 ? -0.738 4.970 -16.878 1.00 86.25 201 HIS A N 1
ATOM 1615 C CA . HIS A 1 201 ? -1.305 6.170 -16.262 1.00 86.25 201 HIS A CA 1
ATOM 1616 C C . HIS A 1 201 ? -1.056 6.231 -14.736 1.00 86.25 201 HIS A C 1
ATOM 1618 O O . HIS A 1 201 ? -1.564 5.353 -14.030 1.00 86.25 201 HIS A O 1
ATOM 1624 N N . PRO A 1 202 ? -0.409 7.289 -14.192 1.00 88.69 202 PRO A N 1
ATOM 1625 C CA . PRO A 1 202 ? 0.015 7.381 -12.788 1.00 88.69 202 PRO A CA 1
ATOM 1626 C C . PRO A 1 202 ? -1.023 6.962 -11.745 1.00 88.69 202 PRO A C 1
ATOM 1628 O O . PRO A 1 202 ? -0.722 6.189 -10.837 1.00 88.69 202 PRO A O 1
ATOM 1631 N N . ARG A 1 203 ? -2.288 7.383 -11.907 1.00 87.88 203 ARG A N 1
ATOM 1632 C CA . ARG A 1 203 ? -3.398 7.053 -10.982 1.00 87.88 203 ARG A CA 1
ATOM 1633 C C . ARG A 1 203 ? -3.703 5.546 -10.858 1.00 87.88 203 ARG A C 1
ATOM 1635 O O . ARG A 1 203 ? -4.616 5.211 -10.105 1.00 87.88 203 ARG A O 1
ATOM 1642 N N . LYS A 1 204 ? -2.998 4.663 -11.579 1.00 88.62 204 LYS A N 1
ATOM 1643 C CA . LYS A 1 204 ? -3.050 3.195 -11.460 1.00 88.62 204 LYS A CA 1
ATOM 1644 C C . LYS A 1 204 ? -2.034 2.620 -10.472 1.00 88.62 204 LYS A C 1
ATOM 1646 O O . LYS A 1 204 ? -2.290 1.536 -9.961 1.00 88.62 204 LYS A O 1
ATOM 1651 N N . PHE A 1 205 ? -0.947 3.339 -10.184 1.00 91.56 205 PHE A N 1
ATOM 1652 C CA . PHE A 1 205 ? 0.158 2.896 -9.323 1.00 91.56 205 PHE A CA 1
ATOM 1653 C C . PHE A 1 205 ? 0.599 3.938 -8.275 1.00 91.56 205 PHE A C 1
ATOM 1655 O O . PHE A 1 205 ? 1.546 3.694 -7.543 1.00 91.56 205 PHE A O 1
ATOM 1662 N N . THR A 1 206 ? -0.103 5.065 -8.093 1.00 92.56 206 THR A N 1
ATOM 1663 C CA . THR A 1 206 ? 0.189 6.014 -6.988 1.00 92.56 206 THR A CA 1
ATOM 1664 C C . THR A 1 206 ? 0.053 5.416 -5.579 1.00 92.56 206 THR A C 1
ATOM 1666 O O . THR A 1 206 ? 0.530 6.002 -4.606 1.00 92.56 206 THR A O 1
ATOM 1669 N N . GLN A 1 207 ? -0.608 4.261 -5.435 1.00 93.50 207 GLN A N 1
ATOM 1670 C CA . GLN A 1 207 ? -0.621 3.488 -4.188 1.00 93.50 207 GLN A CA 1
ATOM 1671 C C . GLN A 1 207 ? 0.560 2.520 -4.025 1.00 93.50 207 GLN A C 1
ATOM 1673 O O . GLN A 1 207 ? 0.637 1.861 -2.987 1.00 93.50 207 GLN A O 1
ATOM 1678 N N . GLU A 1 208 ? 1.387 2.341 -5.051 1.00 95.56 208 GLU A N 1
ATOM 1679 C CA . GLU A 1 208 ? 2.328 1.229 -5.202 1.00 95.56 208 GLU A CA 1
ATOM 1680 C C . GLU A 1 208 ? 3.746 1.645 -4.787 1.00 95.56 208 GLU A C 1
ATOM 1682 O O . GLU A 1 208 ? 4.187 2.764 -5.044 1.00 95.56 208 GLU A O 1
ATOM 1687 N N . PHE A 1 209 ? 4.447 0.745 -4.105 1.00 97.31 209 PHE A N 1
ATOM 1688 C CA . PHE A 1 209 ? 5.849 0.885 -3.718 1.00 97.31 209 PHE A CA 1
ATOM 1689 C C . PHE A 1 209 ? 6.621 -0.306 -4.267 1.00 97.31 209 PHE A C 1
ATOM 1691 O O . PHE A 1 209 ? 6.102 -1.422 -4.260 1.00 97.31 209 PHE A O 1
ATOM 1698 N N . LEU A 1 210 ? 7.844 -0.070 -4.726 1.00 97.62 210 LEU A N 1
ATOM 1699 C CA . LEU A 1 210 ? 8.700 -1.062 -5.362 1.00 97.62 210 LEU A CA 1
ATOM 1700 C C . LEU A 1 210 ? 9.996 -1.226 -4.560 1.00 97.62 210 LEU A C 1
ATOM 1702 O O . LEU A 1 210 ? 10.575 -0.234 -4.115 1.00 97.62 210 LEU A O 1
ATOM 1706 N N . THR A 1 211 ? 10.461 -2.464 -4.408 1.00 97.06 211 THR A N 1
ATOM 1707 C CA . THR A 1 211 ? 11.858 -2.771 -4.051 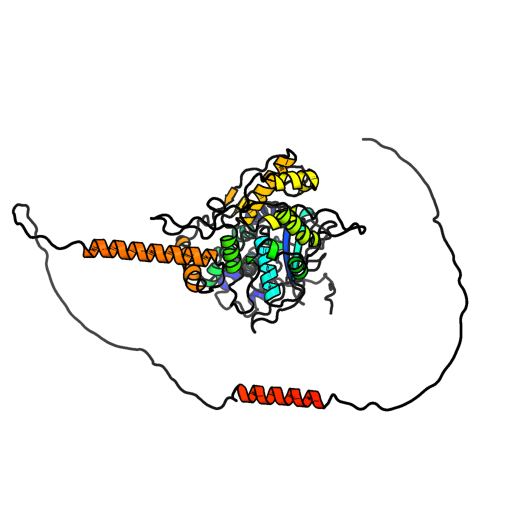1.00 97.06 211 THR A CA 1
ATOM 1708 C C . THR A 1 211 ? 12.526 -3.479 -5.222 1.00 97.06 211 THR A C 1
ATOM 1710 O O . THR A 1 211 ? 11.844 -4.046 -6.079 1.00 97.06 211 THR A O 1
ATOM 1713 N N . HIS A 1 212 ? 13.855 -3.455 -5.246 1.00 95.62 212 HIS A N 1
ATOM 1714 C CA . HIS A 1 212 ? 14.684 -4.199 -6.193 1.00 95.62 212 HIS A CA 1
ATOM 1715 C C . HIS A 1 212 ? 15.298 -5.421 -5.499 1.00 95.62 212 HIS A C 1
ATOM 1717 O O . HIS A 1 212 ? 15.638 -5.350 -4.318 1.00 95.62 212 HIS A O 1
ATOM 1723 N N . GLY A 1 213 ? 15.393 -6.536 -6.223 1.00 94.12 213 GLY A N 1
ATOM 1724 C CA . GLY A 1 213 ? 16.032 -7.767 -5.768 1.00 94.12 213 GLY A CA 1
ATOM 1725 C C . GLY A 1 213 ? 15.278 -8.565 -4.684 1.00 94.12 213 GLY A C 1
ATOM 1726 O O . GLY A 1 213 ? 14.149 -8.238 -4.301 1.00 94.12 213 GLY A O 1
ATOM 1727 N N . PRO A 1 214 ? 15.887 -9.668 -4.204 1.00 94.88 214 PRO A N 1
ATOM 1728 C CA . PRO A 1 214 ? 15.394 -10.484 -3.092 1.00 94.88 214 PRO A CA 1
ATOM 1729 C C . PRO A 1 214 ? 15.284 -9.733 -1.756 1.00 94.88 214 PRO A C 1
ATOM 1731 O O . PRO A 1 214 ? 16.212 -9.038 -1.344 1.00 94.88 214 PRO A O 1
ATOM 1734 N N . VAL A 1 215 ? 14.191 -9.969 -1.022 1.00 95.62 215 VAL A N 1
ATOM 1735 C CA . VAL A 1 215 ? 13.940 -9.390 0.309 1.00 95.62 215 VAL A CA 1
ATOM 1736 C C . VAL A 1 215 ? 13.740 -10.489 1.355 1.00 95.62 215 VAL A C 1
ATOM 1738 O O . VAL A 1 215 ? 12.841 -11.325 1.243 1.00 95.62 215 VAL A O 1
ATOM 1741 N N . LEU A 1 216 ? 14.559 -10.443 2.404 1.00 95.19 216 LEU A N 1
ATOM 1742 C CA . LEU A 1 216 ? 14.398 -11.162 3.665 1.00 95.19 216 LEU A CA 1
ATOM 1743 C C . LEU A 1 216 ? 13.581 -10.309 4.644 1.00 95.19 216 LEU A C 1
ATOM 1745 O O . LEU A 1 216 ? 13.808 -9.105 4.774 1.00 95.19 216 LEU A O 1
ATOM 1749 N N . TYR A 1 217 ? 12.640 -10.921 5.358 1.00 92.75 217 TYR A N 1
ATOM 1750 C CA . TYR A 1 217 ? 11.779 -10.222 6.313 1.00 92.75 217 TYR A CA 1
ATOM 1751 C C . TYR A 1 217 ? 11.324 -11.162 7.439 1.00 92.75 217 TYR A C 1
ATOM 1753 O O . TYR A 1 217 ? 10.267 -11.785 7.356 1.00 92.75 217 TYR A O 1
ATOM 1761 N N . ASP A 1 218 ? 12.116 -11.256 8.512 1.00 85.88 218 ASP A N 1
ATOM 1762 C CA . ASP A 1 218 ? 11.627 -11.805 9.781 1.00 85.88 218 ASP A CA 1
ATOM 1763 C C . ASP A 1 218 ? 11.155 -10.664 10.687 1.00 85.88 218 ASP A C 1
ATOM 1765 O O . ASP A 1 218 ? 11.889 -9.721 10.985 1.00 85.88 218 ASP A O 1
ATOM 1769 N N . ASP A 1 219 ? 9.901 -10.761 11.106 1.00 83.62 219 ASP A N 1
ATOM 1770 C CA . ASP A 1 219 ? 9.226 -9.818 11.985 1.00 83.62 219 ASP A CA 1
ATOM 1771 C C . ASP A 1 219 ? 8.468 -10.619 13.036 1.00 83.62 219 ASP A C 1
ATOM 1773 O O . ASP A 1 219 ? 7.751 -11.562 12.711 1.00 83.62 219 ASP A O 1
ATOM 1777 N N . ASP A 1 220 ? 8.660 -10.281 14.302 1.00 84.19 220 ASP A N 1
ATOM 1778 C CA . ASP A 1 220 ? 8.039 -10.875 15.482 1.00 84.19 220 ASP A CA 1
ATOM 1779 C C . ASP A 1 220 ? 6.551 -10.513 15.659 1.00 84.19 220 ASP A C 1
ATOM 1781 O O . ASP A 1 220 ? 5.834 -11.236 16.345 1.00 84.19 220 ASP A O 1
ATOM 1785 N N . VAL A 1 221 ? 6.072 -9.459 14.990 1.00 85.88 221 VAL A N 1
ATOM 1786 C CA . VAL A 1 221 ? 4.709 -8.912 15.088 1.00 85.88 221 VAL A CA 1
ATOM 1787 C C . VAL A 1 221 ? 3.803 -9.393 13.950 1.00 85.88 221 VAL A C 1
ATOM 1789 O O . VAL A 1 221 ? 2.646 -9.749 14.192 1.00 85.88 221 VAL A O 1
ATOM 1792 N N . PHE A 1 222 ? 4.299 -9.408 12.708 1.00 90.00 222 PHE A N 1
ATOM 1793 C CA . PHE A 1 222 ? 3.471 -9.628 11.514 1.00 90.00 222 PHE A CA 1
ATOM 1794 C C . PHE A 1 222 ? 3.582 -11.033 10.910 1.00 90.00 222 PHE A C 1
ATOM 1796 O O . PHE A 1 222 ? 4.669 -11.561 10.671 1.00 90.00 222 PHE A O 1
ATOM 1803 N N . LYS A 1 223 ? 2.428 -11.609 10.552 1.00 91.19 223 LYS A N 1
ATOM 1804 C CA . LYS A 1 223 ? 2.322 -12.812 9.713 1.00 91.19 223 LYS A CA 1
ATOM 1805 C C . LYS A 1 223 ? 1.469 -12.581 8.463 1.00 91.19 223 LYS A C 1
ATOM 1807 O O . LYS A 1 223 ? 0.657 -11.657 8.411 1.00 91.19 223 LYS A O 1
ATOM 1812 N N . GLN A 1 224 ? 1.614 -13.459 7.472 1.00 93.00 224 GLN A N 1
ATOM 1813 C CA . GLN A 1 224 ? 0.683 -13.539 6.347 1.00 93.00 224 GLN A CA 1
ATOM 1814 C C . GLN A 1 224 ? -0.708 -13.996 6.816 1.00 93.00 224 GLN A C 1
ATOM 1816 O O . GLN A 1 224 ? -0.848 -15.077 7.390 1.00 93.00 224 GLN A O 1
ATOM 1821 N N . ALA A 1 225 ? -1.740 -13.210 6.510 1.00 94.88 225 ALA A N 1
ATOM 1822 C CA . ALA A 1 225 ? -3.136 -13.609 6.658 1.00 94.88 225 ALA A CA 1
ATOM 1823 C C . ALA A 1 225 ? -3.637 -14.235 5.351 1.00 94.88 225 ALA A C 1
ATOM 1825 O O . ALA A 1 225 ? -3.389 -13.689 4.271 1.00 94.88 225 ALA A O 1
ATOM 1826 N N . ARG A 1 226 ? -4.381 -15.345 5.416 1.00 95.69 226 ARG A N 1
ATOM 1827 C CA . ARG A 1 226 ? -5.064 -15.895 4.235 1.00 95.69 226 ARG A CA 1
ATOM 1828 C C . ARG A 1 226 ? -6.368 -15.155 3.996 1.00 95.69 226 ARG A C 1
ATOM 1830 O O . ARG A 1 226 ? -7.110 -14.886 4.936 1.00 95.69 226 ARG A O 1
ATOM 1837 N N . ILE A 1 227 ? -6.698 -14.887 2.736 1.00 96.00 227 ILE A N 1
ATOM 1838 C CA . ILE A 1 227 ? -7.967 -14.225 2.399 1.00 96.00 227 ILE A CA 1
ATOM 1839 C C . ILE A 1 227 ? -9.190 -15.076 2.774 1.00 96.00 227 ILE A C 1
ATOM 1841 O O . ILE A 1 227 ? -10.229 -14.517 3.112 1.00 96.00 227 ILE A O 1
ATOM 1845 N N . GLU A 1 228 ? -9.056 -16.407 2.791 1.00 95.12 228 GLU A N 1
ATOM 1846 C CA . GLU A 1 228 ? -10.105 -17.312 3.276 1.00 95.12 228 GLU A CA 1
ATOM 1847 C C . GLU A 1 228 ? -10.431 -17.073 4.760 1.00 95.12 228 GLU A C 1
ATOM 1849 O O . GLU A 1 228 ? -11.601 -16.936 5.116 1.00 95.12 228 GLU A O 1
ATOM 1854 N N . ASP A 1 229 ? -9.402 -16.950 5.604 1.00 96.50 229 ASP A N 1
ATOM 1855 C CA . ASP A 1 229 ? -9.544 -16.741 7.050 1.00 96.50 229 ASP A CA 1
ATOM 1856 C C . ASP A 1 229 ? -10.160 -15.356 7.341 1.00 96.50 229 ASP A C 1
ATOM 1858 O O . ASP A 1 229 ? -11.073 -15.229 8.158 1.00 96.50 229 ASP A O 1
ATOM 1862 N N . LEU A 1 230 ? -9.735 -14.323 6.594 1.00 97.56 230 LEU A N 1
ATOM 1863 C CA . LEU A 1 230 ? -10.322 -12.977 6.658 1.00 97.56 230 LEU A CA 1
ATOM 1864 C C . LEU A 1 230 ? -11.815 -12.984 6.280 1.00 97.56 230 LEU A C 1
ATOM 1866 O O . LEU A 1 230 ? -12.619 -12.315 6.930 1.00 97.56 230 LEU A O 1
ATOM 1870 N N . ILE A 1 231 ? -12.202 -13.730 5.237 1.00 96.38 231 ILE A N 1
ATOM 1871 C CA . ILE A 1 231 ? -13.607 -13.893 4.831 1.00 96.38 231 ILE A CA 1
ATOM 1872 C C . ILE A 1 231 ? -14.407 -14.591 5.935 1.00 96.38 231 ILE A C 1
ATOM 1874 O O . ILE A 1 231 ? -15.474 -14.096 6.300 1.00 96.38 231 ILE A O 1
ATOM 1878 N N . GLN A 1 232 ? -13.886 -15.694 6.483 1.00 96.69 232 GLN A N 1
ATOM 1879 C CA . GLN A 1 232 ? -14.549 -16.482 7.524 1.00 96.69 232 GLN A CA 1
ATOM 1880 C C . GLN A 1 232 ? -14.834 -15.662 8.792 1.00 96.69 232 GLN A C 1
ATOM 1882 O O . GLN A 1 232 ? -15.916 -15.790 9.363 1.00 96.69 232 GLN A O 1
ATOM 1887 N N . ASP A 1 233 ? -13.904 -14.797 9.207 1.00 96.56 233 ASP A N 1
ATOM 1888 C CA . ASP A 1 233 ? -14.060 -13.954 10.401 1.00 96.56 233 ASP A CA 1
ATOM 1889 C C . ASP A 1 233 ? -14.773 -12.610 10.162 1.00 96.56 233 ASP A C 1
ATOM 1891 O O . ASP A 1 233 ? -14.908 -11.810 11.093 1.00 96.56 233 ASP A O 1
ATOM 1895 N N . GLY A 1 234 ? -15.303 -12.382 8.955 1.00 96.25 234 GLY A N 1
ATOM 1896 C CA . GLY A 1 234 ? -16.240 -11.290 8.687 1.00 96.25 234 GLY A CA 1
ATOM 1897 C C . GLY A 1 234 ? -15.694 -10.119 7.867 1.00 96.25 234 GLY A C 1
ATOM 1898 O O . GLY A 1 234 ? -16.137 -8.988 8.054 1.00 96.25 234 GLY A O 1
ATOM 1899 N N . LEU A 1 235 ? -14.783 -10.340 6.914 1.00 96.81 235 LEU A N 1
ATOM 1900 C CA . LEU A 1 235 ? -14.360 -9.291 5.971 1.00 96.81 235 LEU A CA 1
ATOM 1901 C C . LEU A 1 235 ? -15.546 -8.646 5.223 1.00 96.81 235 LEU A C 1
ATOM 1903 O O . LEU A 1 235 ? -15.639 -7.420 5.137 1.00 96.81 235 LEU A O 1
ATOM 1907 N N . TYR A 1 236 ? -16.493 -9.457 4.739 1.00 95.06 236 TYR A N 1
ATOM 1908 C CA . TYR A 1 236 ? -17.729 -8.968 4.109 1.00 95.06 236 TYR A CA 1
ATOM 1909 C C . TYR A 1 236 ? -18.682 -8.286 5.108 1.00 95.06 236 TYR A C 1
ATOM 1911 O O . TYR A 1 236 ? -19.547 -7.510 4.724 1.00 95.06 236 TYR A O 1
ATOM 1919 N N . ASP A 1 237 ? -18.501 -8.531 6.403 1.00 94.12 237 ASP A N 1
ATOM 1920 C CA . ASP A 1 237 ? -19.251 -7.914 7.497 1.00 94.12 237 ASP A CA 1
ATOM 1921 C C . ASP A 1 237 ? -18.712 -6.517 7.879 1.00 94.12 237 ASP A C 1
ATOM 1923 O O . ASP A 1 237 ? -19.386 -5.775 8.601 1.00 94.12 237 ASP A O 1
ATOM 1927 N N . ILE A 1 238 ? -17.500 -6.174 7.416 1.00 95.75 238 ILE A N 1
ATOM 1928 C CA . ILE A 1 238 ? -16.848 -4.856 7.536 1.00 95.75 238 ILE A CA 1
ATOM 1929 C C . ILE A 1 238 ? -17.148 -3.998 6.297 1.00 95.75 238 ILE A C 1
ATOM 1931 O O . ILE A 1 238 ? -17.400 -2.798 6.424 1.00 95.75 238 ILE A O 1
ATOM 1935 N N . PHE A 1 239 ? -17.125 -4.602 5.103 1.00 94.94 239 PHE A N 1
ATOM 1936 C CA . PHE A 1 239 ? -17.427 -3.935 3.833 1.00 94.94 239 PHE A CA 1
ATOM 1937 C C . PHE A 1 239 ? -18.146 -4.907 2.869 1.00 94.94 239 PHE A C 1
ATOM 1939 O O . PHE A 1 239 ? -17.484 -5.665 2.152 1.00 94.94 239 PHE A O 1
ATOM 1946 N N . PRO A 1 240 ? -19.496 -4.926 2.862 1.00 91.06 240 PRO A N 1
ATOM 1947 C CA . PRO A 1 240 ? -20.294 -5.905 2.113 1.00 91.06 240 PRO A CA 1
ATOM 1948 C C . PRO A 1 240 ? -20.045 -5.928 0.606 1.00 91.06 240 PRO A C 1
ATOM 1950 O O . PRO A 1 240 ? -20.160 -6.976 -0.024 1.00 91.06 240 PRO A O 1
ATOM 1953 N N . GLU A 1 241 ? -19.665 -4.799 0.013 1.00 87.81 241 GLU A N 1
ATOM 1954 C CA . GLU A 1 241 ? -19.434 -4.673 -1.425 1.00 87.81 241 GLU A CA 1
ATOM 1955 C C . GLU A 1 241 ? -18.170 -5.399 -1.924 1.00 87.81 241 GLU A C 1
ATOM 1957 O O . GLU A 1 241 ? -17.975 -5.532 -3.131 1.00 87.81 241 GLU A O 1
ATOM 1962 N N . PHE A 1 242 ? -17.358 -5.963 -1.025 1.00 90.19 242 PHE A N 1
ATOM 1963 C CA . PHE A 1 242 ? -16.355 -6.970 -1.379 1.00 90.19 242 PHE A CA 1
ATOM 1964 C C . PHE A 1 242 ? -16.963 -8.308 -1.857 1.00 90.19 242 PHE A C 1
ATOM 1966 O O . PHE A 1 242 ? -16.281 -9.061 -2.551 1.00 90.19 242 PHE A O 1
ATOM 1973 N N . HIS A 1 243 ? -18.220 -8.625 -1.521 1.00 85.88 243 HIS A N 1
ATOM 1974 C CA . HIS A 1 243 ? -18.866 -9.886 -1.901 1.00 85.88 243 HIS A CA 1
ATOM 1975 C C . HIS A 1 243 ? -19.410 -9.843 -3.346 1.00 85.88 243 HIS A C 1
ATOM 1977 O O . HIS A 1 243 ? -20.537 -9.408 -3.604 1.00 85.88 243 HIS A O 1
ATOM 1983 N N . ALA A 1 244 ? -18.625 -10.345 -4.302 1.00 69.88 244 ALA A N 1
ATOM 1984 C CA . ALA A 1 244 ? -19.010 -10.427 -5.714 1.00 69.88 244 ALA A CA 1
ATOM 1985 C C . ALA A 1 244 ? -19.796 -11.722 -6.051 1.00 69.88 244 ALA A C 1
ATOM 1987 O O . ALA A 1 244 ? -19.323 -12.813 -5.724 1.00 69.88 244 ALA A O 1
ATOM 1988 N N . PRO A 1 245 ? -20.945 -11.649 -6.761 1.00 60.69 245 PRO A N 1
ATOM 1989 C CA . PRO A 1 245 ? -21.658 -12.833 -7.252 1.00 60.69 245 PRO A CA 1
ATOM 1990 C C . PRO A 1 245 ? -20.834 -13.708 -8.217 1.00 60.69 245 PRO A C 1
ATOM 1992 O O . PRO A 1 245 ? -19.944 -13.233 -8.929 1.00 60.69 245 PRO A O 1
ATOM 1995 N N . ALA A 1 246 ? -21.141 -15.009 -8.250 1.00 50.00 246 ALA A N 1
ATOM 1996 C CA . ALA A 1 246 ? -20.337 -16.029 -8.935 1.00 50.00 246 ALA A CA 1
ATOM 1997 C C . ALA A 1 246 ? -20.430 -16.015 -10.477 1.00 50.00 246 ALA A C 1
ATOM 1999 O O . ALA A 1 246 ? -19.560 -16.563 -11.150 1.00 50.00 246 ALA A O 1
ATOM 2000 N N . ASP A 1 247 ? -21.471 -15.395 -11.026 1.00 45.47 247 ASP A N 1
ATOM 2001 C CA . ASP A 1 247 ? -21.872 -15.374 -12.440 1.00 45.47 247 ASP A CA 1
ATOM 2002 C C . ASP A 1 247 ? -21.376 -14.137 -13.220 1.00 45.47 247 ASP A C 1
ATOM 2004 O O . ASP A 1 247 ? -21.492 -14.071 -14.445 1.00 45.47 247 ASP A O 1
ATOM 2008 N N . HIS A 1 248 ? -20.805 -13.146 -12.531 1.00 51.66 248 HIS A N 1
ATOM 2009 C CA . HIS A 1 248 ? -20.469 -11.852 -13.122 1.00 51.66 248 HIS A CA 1
ATOM 2010 C C . HIS A 1 248 ? -19.118 -11.839 -13.864 1.00 51.66 248 HIS A C 1
ATOM 2012 O O . HIS A 1 248 ? -18.071 -12.203 -13.319 1.00 51.66 248 HIS A O 1
ATOM 2018 N N . LYS A 1 249 ? -19.114 -11.301 -15.096 1.00 49.44 249 LYS A N 1
ATOM 2019 C CA . LYS A 1 249 ? -17.878 -10.936 -15.814 1.00 49.44 249 LYS A CA 1
ATOM 2020 C C . LYS A 1 249 ? -17.135 -9.858 -15.018 1.00 49.44 249 LYS A C 1
ATOM 2022 O O . LYS A 1 249 ? -17.708 -8.817 -14.705 1.00 49.44 249 LYS A O 1
ATOM 2027 N N . ARG A 1 250 ? -15.864 -10.100 -14.686 1.00 54.84 250 ARG A N 1
ATOM 2028 C CA . ARG A 1 250 ? -15.079 -9.197 -13.828 1.00 54.84 250 ARG A CA 1
ATOM 2029 C C . ARG A 1 250 ? -14.309 -8.171 -14.648 1.00 54.84 250 ARG A C 1
ATOM 2031 O O . ARG A 1 250 ? -13.618 -8.525 -15.600 1.00 54.84 250 ARG A O 1
ATOM 2038 N N . ALA A 1 251 ? -14.408 -6.913 -14.233 1.00 63.34 251 ALA A N 1
ATOM 2039 C CA . ALA A 1 251 ? -13.598 -5.827 -14.764 1.00 63.34 251 ALA A CA 1
ATOM 2040 C C . ALA A 1 251 ? -12.122 -5.959 -14.330 1.00 63.34 251 ALA A C 1
ATOM 2042 O O . ALA A 1 251 ? -11.779 -6.745 -13.442 1.00 63.34 251 ALA A O 1
ATOM 2043 N N . GLY A 1 252 ? -11.235 -5.174 -14.949 1.00 70.94 252 GLY A N 1
ATOM 2044 C CA . GLY A 1 252 ? -9.814 -5.144 -14.587 1.00 70.94 252 GLY A CA 1
ATOM 2045 C C . GLY A 1 252 ? -9.581 -4.702 -13.136 1.00 70.94 252 GLY A C 1
ATOM 2046 O O . GLY A 1 252 ? -10.406 -3.998 -12.558 1.00 70.94 252 GLY A O 1
ATOM 2047 N N . LEU A 1 253 ? -8.432 -5.078 -12.554 1.00 80.62 253 LEU A N 1
ATOM 2048 C CA . LEU A 1 253 ? -8.111 -4.808 -11.139 1.00 80.62 253 LEU A CA 1
ATOM 2049 C C . LEU A 1 253 ? -8.288 -3.328 -10.761 1.00 80.62 253 LEU A C 1
ATOM 2051 O O . LEU A 1 253 ? -8.916 -3.021 -9.752 1.00 80.62 253 LEU A O 1
ATOM 2055 N N . TYR A 1 254 ? -7.792 -2.423 -11.609 1.00 82.62 254 TYR A N 1
ATOM 2056 C CA . TYR A 1 254 ? -7.952 -0.983 -11.421 1.00 82.62 254 TYR A CA 1
ATOM 2057 C C . TYR A 1 254 ? -9.420 -0.537 -11.463 1.00 82.62 254 TYR A C 1
ATOM 2059 O O . TYR A 1 254 ? -9.861 0.227 -10.611 1.00 82.62 254 TYR A O 1
ATOM 2067 N N . THR A 1 255 ? -10.208 -1.052 -12.410 1.00 79.38 255 THR A N 1
ATOM 2068 C CA . THR A 1 255 ? -11.641 -0.749 -12.510 1.00 79.38 255 THR A CA 1
ATOM 2069 C C . THR A 1 255 ? -12.384 -1.208 -11.253 1.00 79.38 255 THR A C 1
ATOM 2071 O O . THR A 1 255 ? -13.184 -0.454 -10.706 1.00 79.38 255 THR A O 1
ATOM 2074 N N . LEU A 1 256 ? -12.073 -2.403 -10.734 1.00 80.12 256 LEU A N 1
ATOM 2075 C CA . LEU A 1 256 ? -12.658 -2.912 -9.490 1.00 80.12 256 LEU A CA 1
ATOM 2076 C C . LEU A 1 256 ? -12.263 -2.050 -8.276 1.00 80.12 256 LEU A C 1
ATOM 2078 O O . LEU A 1 256 ? -13.121 -1.714 -7.463 1.00 80.12 256 LEU A O 1
ATOM 2082 N N . GLN A 1 257 ? -11.003 -1.613 -8.190 1.00 86.75 257 GLN A N 1
ATOM 2083 C CA . GLN A 1 257 ? -10.532 -0.664 -7.174 1.00 86.75 257 GLN A CA 1
ATOM 2084 C C . GLN A 1 257 ? -11.274 0.684 -7.262 1.00 86.75 257 GLN A C 1
ATOM 2086 O O . GLN A 1 257 ? -11.702 1.212 -6.238 1.00 86.75 257 GLN A O 1
ATOM 2091 N N . VAL A 1 258 ? -11.486 1.229 -8.466 1.00 85.38 258 VAL A N 1
ATOM 2092 C CA . VAL A 1 258 ? -12.265 2.464 -8.694 1.00 85.38 258 VAL A CA 1
ATOM 2093 C C . VAL A 1 258 ? -13.733 2.290 -8.281 1.00 85.38 258 VAL A C 1
ATOM 2095 O O . VAL A 1 258 ? -14.289 3.187 -7.645 1.00 85.38 258 VAL A O 1
ATOM 2098 N N . VAL A 1 259 ? -14.353 1.137 -8.562 1.00 83.62 259 VAL A N 1
ATOM 2099 C CA . VAL A 1 259 ? -15.718 0.817 -8.100 1.00 83.62 259 VAL A CA 1
ATOM 2100 C C . VAL A 1 259 ? -15.779 0.747 -6.571 1.00 83.62 259 VAL A C 1
ATOM 2102 O O . VAL A 1 259 ? -16.646 1.388 -5.981 1.00 83.62 259 VAL A O 1
ATOM 2105 N N . MET A 1 260 ? -14.837 0.068 -5.907 1.00 88.19 260 MET A N 1
ATOM 2106 C CA . MET A 1 260 ? -14.800 0.019 -4.438 1.00 88.19 260 MET A CA 1
ATOM 2107 C C . MET A 1 260 ? -14.567 1.402 -3.812 1.00 88.19 260 MET A C 1
ATOM 2109 O O . MET A 1 260 ? -15.257 1.772 -2.863 1.00 88.19 260 MET A O 1
ATOM 2113 N N . ARG A 1 261 ? -13.667 2.221 -4.377 1.00 90.12 261 ARG A N 1
ATOM 2114 C CA . ARG A 1 261 ? -13.458 3.614 -3.934 1.00 90.12 261 ARG A CA 1
ATOM 2115 C C . ARG A 1 261 ? -14.725 4.462 -4.095 1.00 90.12 261 ARG A C 1
ATOM 2117 O O . ARG A 1 261 ? -15.009 5.277 -3.224 1.00 90.12 261 ARG A O 1
ATOM 2124 N N . ARG A 1 262 ? -15.519 4.240 -5.151 1.00 86.81 262 ARG A N 1
ATOM 2125 C CA . ARG A 1 262 ? -16.828 4.890 -5.365 1.00 86.81 262 ARG A CA 1
ATOM 2126 C C . ARG A 1 262 ? -17.884 4.490 -4.337 1.00 86.81 262 ARG A C 1
ATOM 2128 O O . ARG A 1 262 ? -18.696 5.331 -3.971 1.00 86.81 262 ARG A O 1
ATOM 2135 N N . VAL A 1 263 ? -17.876 3.240 -3.881 1.00 86.75 263 VAL A N 1
ATOM 2136 C CA . VAL A 1 263 ? -18.762 2.767 -2.806 1.00 86.75 263 VAL A CA 1
ATOM 2137 C C . VAL A 1 263 ? -18.352 3.364 -1.458 1.00 86.75 263 VAL A C 1
ATOM 2139 O O . VAL A 1 263 ? -19.199 3.880 -0.734 1.00 86.75 263 VAL A O 1
ATOM 2142 N N . GLY A 1 264 ? -17.060 3.320 -1.122 1.00 90.94 264 GLY A N 1
ATOM 2143 C CA . GLY A 1 264 ? -16.555 3.792 0.169 1.00 90.94 264 GLY A CA 1
ATOM 2144 C C . GLY A 1 264 ? -16.530 5.315 0.331 1.00 90.94 264 GLY A C 1
ATOM 2145 O O . GLY A 1 264 ? -16.709 5.823 1.438 1.00 90.94 264 GLY A O 1
ATOM 2146 N N . PHE A 1 265 ? -16.305 6.040 -0.768 1.00 93.06 265 PHE A N 1
ATOM 2147 C CA . PHE A 1 265 ? -16.104 7.492 -0.808 1.00 93.06 265 PHE A CA 1
ATOM 2148 C C . PHE A 1 265 ? -16.898 8.140 -1.962 1.00 93.06 265 PHE A C 1
ATOM 2150 O O . PHE A 1 265 ? -16.303 8.777 -2.841 1.00 93.06 265 PHE A O 1
ATOM 2157 N N . PRO A 1 266 ? -18.231 7.951 -2.022 1.00 87.44 266 PRO A N 1
ATOM 2158 C CA . PRO A 1 266 ? -19.053 8.449 -3.120 1.00 87.44 266 PRO A CA 1
ATOM 2159 C C . PRO A 1 266 ? -18.909 9.964 -3.251 1.00 87.44 266 PRO A C 1
ATOM 2161 O O . PRO A 1 266 ? -19.109 10.698 -2.289 1.00 87.44 266 PRO A O 1
ATOM 2164 N N . ALA A 1 267 ? -18.583 10.455 -4.444 1.00 82.50 267 ALA A N 1
ATOM 2165 C CA . ALA A 1 267 ? -18.572 11.891 -4.688 1.00 82.50 267 ALA A CA 1
ATOM 2166 C C . ALA A 1 267 ? -19.995 12.470 -4.691 1.00 82.50 267 ALA A C 1
ATOM 2168 O O . ALA A 1 267 ? -20.984 11.779 -4.967 1.00 82.50 267 ALA A O 1
ATOM 2169 N N . ARG A 1 268 ? -20.099 13.777 -4.439 1.00 74.50 268 ARG A N 1
ATOM 2170 C CA . ARG A 1 268 ? -21.341 14.527 -4.629 1.00 74.50 268 ARG A CA 1
ATOM 2171 C C . ARG A 1 268 ? -21.788 14.452 -6.097 1.00 74.50 268 ARG A C 1
ATOM 2173 O O . ARG A 1 268 ? -20.988 14.606 -7.012 1.00 74.50 268 ARG A O 1
ATOM 2180 N N . ALA A 1 269 ? -23.087 14.254 -6.325 1.00 67.50 269 ALA A N 1
ATOM 2181 C CA . ALA A 1 269 ? -23.654 14.330 -7.670 1.00 67.50 269 ALA A CA 1
ATOM 2182 C C . ALA A 1 269 ? -23.535 15.755 -8.244 1.00 67.50 269 ALA A C 1
ATOM 2184 O O . ALA A 1 269 ? -23.794 16.723 -7.523 1.00 67.50 269 ALA A O 1
ATOM 2185 N N . ALA A 1 270 ? -23.202 15.848 -9.537 1.00 64.69 270 ALA A N 1
ATOM 2186 C CA . ALA A 1 270 ? -22.993 17.105 -10.254 1.00 64.69 270 ALA A CA 1
ATOM 2187 C C . ALA A 1 270 ? -24.128 18.118 -10.041 1.00 64.69 270 ALA A C 1
ATOM 2189 O O . ALA A 1 270 ? -25.315 17.792 -10.166 1.00 64.69 270 ALA A O 1
ATOM 2190 N N . ARG A 1 271 ? -23.756 19.370 -9.774 1.00 59.31 271 ARG A N 1
ATOM 2191 C CA . ARG A 1 271 ? -24.654 20.525 -9.840 1.00 59.31 271 ARG A CA 1
ATOM 2192 C C . ARG A 1 271 ? -24.876 20.930 -11.300 1.00 59.31 271 ARG A C 1
ATOM 2194 O O . ARG A 1 271 ? -24.085 20.617 -12.186 1.00 59.31 271 ARG A O 1
ATOM 2201 N N . ASN A 1 272 ? -25.960 21.659 -11.560 1.00 50.84 272 ASN A N 1
ATOM 2202 C CA . ASN A 1 272 ? -26.274 22.157 -12.902 1.00 50.84 272 ASN A CA 1
ATOM 2203 C C . ASN A 1 272 ? -25.134 23.053 -13.428 1.00 50.84 272 ASN A C 1
ATOM 2205 O O . ASN A 1 272 ? -24.970 24.167 -12.941 1.00 50.84 272 ASN A O 1
ATOM 2209 N N . GLY A 1 273 ? -24.386 22.569 -14.424 1.00 57.91 273 GLY A N 1
ATOM 2210 C CA . GLY A 1 273 ? -23.253 23.272 -15.042 1.00 57.91 273 GLY A CA 1
ATOM 2211 C C . GLY A 1 273 ? -21.888 22.611 -14.808 1.00 57.91 273 GLY A C 1
ATOM 2212 O O . GLY A 1 273 ? -20.969 22.854 -15.583 1.00 57.91 273 GLY A O 1
ATOM 2213 N N . GLU A 1 274 ? -21.755 21.732 -13.811 1.00 58.47 274 GLU A N 1
ATOM 2214 C CA . GLU A 1 274 ? -20.551 20.909 -13.632 1.00 58.47 274 GLU A CA 1
ATOM 2215 C C . GLU A 1 274 ? -20.515 19.832 -14.729 1.00 58.47 274 GLU A C 1
ATOM 2217 O O . GLU A 1 274 ? -21.411 18.988 -14.808 1.00 58.47 274 GLU A O 1
ATOM 2222 N N . VAL A 1 275 ? -19.504 19.881 -15.604 1.00 54.69 275 VAL A N 1
ATOM 2223 C CA . VAL A 1 275 ? -19.421 18.991 -16.777 1.00 54.69 275 VAL A CA 1
ATOM 2224 C C . VAL A 1 275 ? -19.043 17.566 -16.357 1.00 54.69 275 VAL A C 1
ATOM 2226 O O . VAL A 1 275 ? -19.708 16.614 -16.770 1.00 54.69 275 VAL A O 1
ATOM 2229 N N . TYR A 1 276 ? -18.041 17.430 -15.480 1.00 59.12 276 TYR A N 1
ATOM 2230 C CA . TYR A 1 276 ? -17.555 16.153 -14.952 1.00 59.12 276 TYR A CA 1
ATOM 2231 C C . TYR A 1 276 ? -17.253 16.265 -13.444 1.00 59.12 276 TYR A C 1
ATOM 2233 O O . TYR A 1 276 ? -16.282 16.917 -13.064 1.00 59.12 276 TYR A O 1
ATOM 2241 N N . PRO A 1 277 ? -18.068 15.666 -12.553 1.00 65.12 277 PRO A N 1
ATOM 2242 C CA . PRO A 1 277 ? -17.704 15.509 -11.148 1.00 65.12 277 PRO A CA 1
ATOM 2243 C C . PRO A 1 277 ? -16.693 14.355 -10.990 1.00 65.12 277 PRO A C 1
ATOM 2245 O O . PRO A 1 277 ? -16.715 13.411 -11.790 1.00 65.12 277 PRO A O 1
ATOM 2248 N N . PRO A 1 278 ? -15.852 14.350 -9.940 1.00 71.31 278 PRO A N 1
ATOM 2249 C CA . PRO A 1 278 ? -15.005 13.199 -9.642 1.00 71.31 278 PRO A CA 1
ATOM 2250 C C . PRO A 1 278 ? -15.860 11.947 -9.369 1.00 71.31 278 PRO A C 1
ATOM 2252 O O . PRO A 1 278 ? -16.959 12.036 -8.831 1.00 71.31 278 PRO A O 1
ATOM 2255 N N . ILE A 1 279 ? -15.362 10.754 -9.714 1.00 76.00 279 ILE A N 1
ATOM 2256 C CA . ILE A 1 279 ? -16.102 9.489 -9.502 1.00 76.00 279 ILE A CA 1
ATOM 2257 C C . ILE A 1 279 ? -16.277 9.190 -8.005 1.00 76.00 279 ILE A C 1
ATOM 2259 O O . ILE A 1 279 ? -17.311 8.673 -7.575 1.00 76.00 279 ILE A O 1
ATOM 2263 N N . TYR A 1 280 ? -15.250 9.519 -7.226 1.00 85.88 280 TYR A N 1
ATOM 2264 C CA . TYR A 1 280 ? -15.162 9.376 -5.779 1.00 85.88 280 TYR A CA 1
ATOM 2265 C C . TYR A 1 280 ? -14.351 10.548 -5.217 1.00 85.88 280 TYR A C 1
ATOM 2267 O O . TYR A 1 280 ? -13.467 11.067 -5.899 1.00 85.88 280 TYR A O 1
ATOM 2275 N N . SER A 1 281 ? -14.635 10.984 -3.991 1.00 86.75 281 SER A N 1
ATOM 2276 C CA . SER A 1 281 ? -13.965 12.141 -3.382 1.00 86.75 281 SER A CA 1
ATOM 2277 C C . SER A 1 281 ? -13.842 11.958 -1.875 1.00 86.75 281 SER A C 1
ATOM 2279 O O . SER A 1 281 ? -14.793 11.549 -1.221 1.00 86.75 281 SER A O 1
ATOM 2281 N N . TYR A 1 282 ? -12.673 12.273 -1.309 1.00 89.31 282 TYR A N 1
ATOM 2282 C CA . TYR A 1 282 ? -12.486 12.270 0.147 1.00 89.31 282 TYR A CA 1
ATOM 2283 C C . TYR A 1 282 ? -13.113 13.505 0.810 1.00 89.31 282 TYR A C 1
ATOM 2285 O O . TYR A 1 282 ? -13.689 13.411 1.892 1.00 89.31 282 TYR A O 1
ATOM 2293 N N . VAL A 1 283 ? -12.998 14.656 0.139 1.00 86.38 283 VAL A N 1
ATOM 2294 C CA . VAL A 1 283 ? -13.403 15.978 0.644 1.00 86.38 283 VAL A CA 1
ATOM 2295 C C . VAL A 1 283 ? -14.893 16.225 0.414 1.00 86.38 283 VAL A C 1
ATOM 2297 O O . VAL A 1 283 ? -15.571 16.784 1.268 1.00 86.38 283 VAL A O 1
ATOM 2300 N N . GLU A 1 284 ? -15.425 15.771 -0.722 1.00 84.81 284 GLU A N 1
ATOM 2301 C CA . GLU A 1 284 ? -16.816 16.016 -1.128 1.00 84.81 284 GLU A CA 1
ATOM 2302 C C . GLU A 1 284 ? -17.737 14.816 -0.873 1.00 84.81 284 GLU A C 1
ATOM 2304 O O . GLU A 1 284 ? -18.823 14.733 -1.452 1.00 84.81 284 GLU A O 1
ATOM 2309 N N . CYS A 1 285 ? -17.304 13.876 -0.028 1.00 87.38 285 CYS A N 1
ATOM 2310 C CA . CYS A 1 285 ? -18.094 12.711 0.351 1.00 87.38 285 CYS A CA 1
ATOM 2311 C C . CYS A 1 285 ? -19.327 13.160 1.161 1.00 87.38 285 CYS A C 1
ATOM 2313 O O . CYS A 1 285 ? -19.164 13.646 2.282 1.00 87.38 285 CYS A O 1
ATOM 2315 N N . PRO A 1 286 ? -20.567 13.006 0.654 1.00 85.44 286 PRO A N 1
ATOM 2316 C CA . PRO A 1 286 ? -21.773 13.445 1.352 1.00 85.44 286 PRO A CA 1
ATOM 2317 C C . PRO A 1 286 ? -22.227 12.441 2.424 1.00 85.44 286 PRO A C 1
ATOM 2319 O O . PRO A 1 286 ? -23.225 12.674 3.104 1.00 85.44 286 PRO A O 1
ATOM 2322 N N . THR A 1 287 ? -21.531 11.309 2.548 1.00 86.62 287 THR A N 1
ATOM 2323 C CA . THR A 1 287 ? -21.845 10.210 3.459 1.00 86.62 287 THR A CA 1
ATOM 2324 C C . THR A 1 287 ? -20.642 9.934 4.350 1.00 86.62 287 THR A C 1
ATOM 2326 O O . THR A 1 287 ? -19.530 9.746 3.862 1.00 86.62 287 THR A O 1
ATOM 2329 N N . THR A 1 288 ? -20.869 9.880 5.657 1.00 91.06 288 THR A N 1
ATOM 2330 C CA . THR A 1 288 ? -19.922 9.353 6.641 1.00 91.06 288 THR A CA 1
ATOM 2331 C C . THR A 1 288 ? -20.553 8.146 7.319 1.00 91.06 288 THR A C 1
ATOM 2333 O O . THR A 1 288 ? -21.738 8.154 7.650 1.00 91.06 288 THR A O 1
ATOM 2336 N N . PHE A 1 289 ? -19.762 7.101 7.526 1.00 91.56 289 PHE A N 1
ATOM 2337 C CA . PHE A 1 289 ? -20.175 5.905 8.248 1.00 91.56 289 PHE A CA 1
ATOM 2338 C C . PHE A 1 289 ? -19.586 5.960 9.666 1.00 91.56 289 PHE A C 1
ATOM 2340 O O . PHE A 1 289 ? -18.378 6.192 9.796 1.00 91.56 289 PHE A O 1
ATOM 2347 N N . PRO A 1 290 ? -20.391 5.763 10.726 1.00 93.56 290 PRO A N 1
ATOM 2348 C CA . PRO A 1 290 ? -19.896 5.803 12.098 1.00 93.56 290 PRO A CA 1
ATOM 2349 C C . PRO A 1 290 ? -18.929 4.647 12.373 1.00 93.56 290 PRO A C 1
ATOM 2351 O O . PRO A 1 290 ? -18.898 3.646 11.649 1.00 93.56 290 PRO A O 1
ATOM 2354 N N . ILE A 1 291 ? -18.154 4.774 13.450 1.00 96.62 291 ILE A N 1
ATOM 2355 C CA . ILE A 1 291 ? -17.303 3.697 13.967 1.00 96.62 291 ILE A CA 1
ATOM 2356 C C . ILE A 1 291 ? -17.963 3.127 15.227 1.00 96.62 291 ILE A C 1
ATOM 2358 O O . ILE A 1 291 ? -17.778 3.654 16.323 1.00 96.62 291 ILE A O 1
ATOM 2362 N N . THR A 1 292 ? -18.789 2.087 15.090 1.00 96.75 292 THR A N 1
ATOM 2363 C CA . THR A 1 292 ? -19.453 1.454 16.246 1.00 96.75 292 THR A CA 1
ATOM 2364 C C . THR A 1 292 ? -18.531 0.460 16.956 1.00 96.75 292 THR A C 1
ATOM 2366 O O . THR A 1 292 ? -17.540 -0.002 16.390 1.00 96.75 292 THR A O 1
ATOM 2369 N N . ILE A 1 293 ? -18.867 0.091 18.197 1.00 97.31 293 ILE A N 1
ATOM 2370 C CA . ILE A 1 293 ? -18.141 -0.957 18.932 1.00 97.31 293 ILE A CA 1
ATOM 2371 C C . ILE A 1 293 ? -18.238 -2.309 18.201 1.00 97.31 293 ILE A C 1
ATOM 2373 O O . ILE A 1 293 ? -17.266 -3.061 18.195 1.00 97.31 293 ILE A O 1
ATOM 2377 N N . GLU A 1 294 ? -19.354 -2.602 17.517 1.00 97.25 294 GLU A N 1
ATOM 2378 C CA . GLU A 1 294 ? -19.484 -3.838 16.731 1.00 97.25 294 GLU A CA 1
ATOM 2379 C C . GLU A 1 294 ? -18.559 -3.837 15.507 1.00 97.25 294 GLU A C 1
ATOM 2381 O O . GLU A 1 294 ? -17.967 -4.868 15.190 1.00 97.25 294 GLU A O 1
ATOM 2386 N N . LEU A 1 295 ? -18.391 -2.686 14.839 1.00 97.19 295 LEU A N 1
ATOM 2387 C CA . LEU A 1 295 ? -17.413 -2.542 13.758 1.00 97.19 295 LEU A CA 1
ATOM 2388 C C . LEU A 1 295 ? -15.985 -2.736 14.279 1.00 97.19 295 LEU A C 1
ATOM 2390 O O . LEU A 1 295 ? -15.195 -3.417 13.632 1.00 97.19 295 LEU A O 1
ATOM 2394 N N . LEU A 1 296 ? -15.659 -2.170 15.443 1.00 98.06 296 LEU A N 1
ATOM 2395 C CA . LEU A 1 296 ? -14.334 -2.298 16.048 1.00 98.06 296 LEU A CA 1
ATOM 2396 C C . LEU A 1 296 ? -14.022 -3.755 16.431 1.00 98.06 296 LEU A C 1
ATOM 2398 O O . LEU A 1 296 ? -12.943 -4.233 16.098 1.00 98.06 296 LEU A O 1
ATOM 2402 N N . GLU A 1 297 ? -14.961 -4.507 17.019 1.00 97.38 297 GLU A N 1
ATOM 2403 C CA . GLU A 1 297 ? -14.773 -5.947 17.292 1.00 97.38 297 GLU A CA 1
ATOM 2404 C C . GLU A 1 297 ? -14.706 -6.804 16.010 1.00 97.38 297 GLU A C 1
ATOM 2406 O O . GLU A 1 297 ? -13.922 -7.754 15.948 1.00 97.38 297 GLU A O 1
ATOM 2411 N N . LYS A 1 298 ? -15.466 -6.465 14.956 1.00 97.31 298 LYS A N 1
ATOM 2412 C CA . LYS A 1 298 ? -15.349 -7.113 13.631 1.00 97.31 298 LYS A CA 1
ATOM 2413 C C . LYS A 1 298 ? -13.966 -6.886 13.014 1.00 97.31 298 LYS A C 1
ATOM 2415 O O . LYS A 1 298 ? -13.285 -7.846 12.655 1.00 97.31 298 LYS A O 1
ATOM 2420 N N . VAL A 1 299 ? -13.527 -5.627 12.934 1.00 98.00 299 VAL A N 1
ATOM 2421 C CA . VAL A 1 299 ? -12.200 -5.255 12.417 1.00 98.00 299 VAL A CA 1
ATOM 2422 C C . VAL A 1 299 ? -11.098 -5.892 13.255 1.00 98.00 299 VAL A C 1
ATOM 2424 O O . VAL A 1 299 ? -10.148 -6.431 12.690 1.00 98.00 299 VAL A O 1
ATOM 2427 N N . ARG A 1 300 ? -11.240 -5.917 14.585 1.00 97.06 300 ARG A N 1
ATOM 2428 C CA . ARG A 1 300 ? -10.308 -6.594 15.491 1.00 97.06 300 ARG A CA 1
ATOM 2429 C C . ARG A 1 300 ? -10.159 -8.067 15.130 1.00 97.06 300 ARG A C 1
ATOM 2431 O O . ARG A 1 300 ? -9.043 -8.521 14.910 1.00 97.06 300 ARG A O 1
ATOM 2438 N N . ARG A 1 301 ? -11.272 -8.801 15.020 1.00 95.88 301 ARG A N 1
ATOM 2439 C CA . ARG A 1 301 ? -11.262 -10.236 14.697 1.00 95.88 301 ARG A CA 1
ATOM 2440 C C . ARG A 1 301 ? -10.559 -10.514 13.370 1.00 95.88 301 ARG A C 1
ATOM 2442 O O . ARG A 1 301 ? -9.614 -11.292 13.336 1.00 95.88 301 ARG A O 1
ATOM 2449 N N . VAL A 1 302 ? -10.959 -9.811 12.311 1.00 97.19 302 VAL A N 1
ATOM 2450 C CA . VAL A 1 302 ? -10.362 -9.961 10.976 1.00 97.19 302 VAL A CA 1
ATOM 2451 C C . VAL A 1 302 ? -8.873 -9.589 10.981 1.00 97.19 302 VAL A C 1
ATOM 2453 O O . VAL A 1 302 ? -8.073 -10.268 10.346 1.00 97.19 302 VAL A O 1
ATOM 2456 N N . THR A 1 303 ? -8.455 -8.563 11.729 1.00 96.69 303 THR A N 1
ATOM 2457 C CA . THR A 1 303 ? -7.049 -8.115 11.729 1.00 96.69 303 THR A CA 1
ATOM 2458 C C . THR A 1 303 ? -6.119 -8.896 12.666 1.00 96.69 303 THR A C 1
ATOM 2460 O O . THR A 1 303 ? -4.903 -8.844 12.474 1.00 96.69 303 THR A O 1
ATOM 2463 N N . LEU A 1 304 ? -6.640 -9.715 13.590 1.00 94.88 304 LEU A N 1
ATOM 2464 C CA . LEU A 1 304 ? -5.830 -10.670 14.369 1.00 94.88 304 LEU A CA 1
ATOM 2465 C C . LEU A 1 304 ? -5.142 -11.728 13.485 1.00 94.88 304 LEU A C 1
ATOM 2467 O O . LEU A 1 304 ? -4.100 -12.265 13.867 1.00 94.88 304 LEU A O 1
ATOM 2471 N N . HIS A 1 305 ? -5.639 -11.973 12.268 1.00 94.31 305 HIS A N 1
ATOM 2472 C CA . HIS A 1 305 ? -4.965 -12.838 11.290 1.00 94.31 305 HIS A CA 1
ATOM 2473 C C . HIS A 1 305 ? -3.628 -12.293 10.781 1.00 94.31 305 HIS A C 1
ATOM 2475 O O . HIS A 1 305 ? -2.845 -13.067 10.242 1.00 94.31 305 HIS A O 1
ATOM 2481 N N . PHE A 1 306 ? -3.314 -11.015 11.005 1.00 94.00 306 PHE A N 1
ATOM 2482 C CA . PHE A 1 306 ? -1.987 -10.456 10.720 1.00 94.00 306 PHE A CA 1
ATOM 2483 C C . PHE A 1 306 ? -1.014 -10.560 11.903 1.00 94.00 306 PHE A C 1
ATOM 2485 O O . PHE A 1 306 ? 0.167 -10.284 11.724 1.00 94.00 306 PHE A O 1
ATOM 2492 N N . HIS A 1 307 ? -1.466 -10.968 13.095 1.00 90.81 307 HIS A N 1
ATOM 2493 C CA . HIS A 1 307 ? -0.634 -11.026 14.301 1.00 90.81 307 HIS A CA 1
ATOM 2494 C C . HIS A 1 307 ? 0.109 -12.372 14.429 1.00 90.81 307 HIS A C 1
ATOM 2496 O O . HIS A 1 307 ? -0.503 -13.452 14.402 1.00 90.81 307 HIS A O 1
ATOM 2502 N N . LYS A 1 308 ? 1.435 -12.319 14.598 1.00 84.25 308 LYS A N 1
ATOM 2503 C CA . LYS A 1 308 ? 2.315 -13.467 14.871 1.00 84.25 308 LYS A CA 1
ATOM 2504 C C . LYS A 1 308 ? 2.346 -13.722 16.384 1.00 84.25 308 LYS A C 1
ATOM 2506 O O . LYS A 1 308 ? 3.002 -13.018 17.135 1.00 84.25 308 LYS A O 1
ATOM 2511 N N . VAL A 1 309 ? 1.603 -14.731 16.850 1.00 71.56 309 VAL A N 1
ATOM 2512 C CA . VAL A 1 309 ? 1.513 -15.057 18.288 1.00 71.56 309 VAL A CA 1
ATOM 2513 C C . VAL A 1 309 ? 2.808 -15.725 18.763 1.00 71.56 309 VAL A C 1
ATOM 2515 O O . VAL A 1 309 ? 2.980 -16.938 18.634 1.00 71.56 309 VAL A O 1
ATOM 2518 N N . VAL A 1 310 ? 3.713 -14.938 19.342 1.00 62.38 310 VAL A N 1
ATOM 2519 C CA . VAL A 1 310 ? 4.910 -15.437 20.034 1.00 62.38 310 VAL A CA 1
ATOM 2520 C C . VAL A 1 310 ? 4.530 -15.897 21.450 1.00 62.38 310 VAL A C 1
ATOM 2522 O O . VAL A 1 310 ? 3.728 -15.265 22.133 1.00 62.38 310 VAL A O 1
ATOM 2525 N N . GLY A 1 311 ? 5.066 -17.035 21.904 1.00 58.09 311 GLY A N 1
ATOM 2526 C CA . GLY A 1 311 ? 4.860 -17.527 23.278 1.00 58.09 311 GLY A CA 1
ATOM 2527 C C . GLY A 1 311 ? 3.459 -18.073 23.608 1.00 58.09 311 GLY A C 1
ATOM 2528 O O . GLY A 1 311 ? 3.197 -18.401 24.761 1.00 58.09 311 GLY A O 1
ATOM 2529 N N . GLY A 1 312 ? 2.559 -18.200 22.626 1.00 49.44 312 GLY A N 1
ATOM 2530 C CA . GLY A 1 312 ? 1.265 -18.882 22.785 1.00 49.44 312 GLY A CA 1
ATOM 2531 C C . GLY A 1 312 ? 0.145 -18.080 23.465 1.00 49.44 312 GLY A C 1
ATOM 2532 O O . GLY A 1 312 ? -0.945 -18.621 23.651 1.00 49.44 312 GLY A O 1
ATOM 2533 N N . GLN A 1 313 ? 0.355 -16.804 23.806 1.00 47.25 313 GLN A N 1
ATOM 2534 C CA . GLN A 1 313 ? -0.703 -15.950 24.361 1.00 47.25 313 GLN A CA 1
ATOM 2535 C C . GLN A 1 313 ? -1.668 -15.453 23.272 1.00 47.25 313 GLN A C 1
ATOM 2537 O O . GLN A 1 313 ? -1.519 -14.369 22.711 1.00 47.25 313 GLN A O 1
ATOM 2542 N N . VAL A 1 314 ? -2.704 -16.244 22.993 1.00 45.00 314 VAL A N 1
ATOM 2543 C CA . VAL A 1 314 ? -3.844 -15.814 22.170 1.00 45.00 314 VAL A CA 1
ATOM 2544 C C . VAL A 1 314 ? -4.715 -14.851 22.984 1.00 45.00 314 VAL A C 1
ATOM 2546 O O . VAL A 1 314 ? -5.386 -15.271 23.924 1.00 45.00 314 VAL A O 1
ATOM 2549 N N . GLY A 1 315 ? -4.722 -13.563 22.627 1.00 53.19 315 GLY A N 1
ATOM 2550 C CA . GLY A 1 315 ? -5.595 -12.569 23.271 1.00 53.19 315 GLY A CA 1
ATOM 2551 C C . GLY A 1 315 ? -5.195 -11.099 23.103 1.00 53.19 315 GLY A C 1
ATOM 2552 O O . GLY A 1 315 ? -6.063 -10.236 23.247 1.00 53.19 315 GLY A O 1
ATOM 2553 N N . VAL A 1 316 ? -3.926 -10.823 22.779 1.00 76.38 316 VAL A N 1
ATOM 2554 C CA . VAL A 1 316 ? -3.395 -9.470 22.516 1.00 76.38 316 VAL A CA 1
ATOM 2555 C C . VAL A 1 316 ? -4.134 -8.810 21.342 1.00 76.38 316 VAL A C 1
ATOM 2557 O O . VAL A 1 316 ? -4.673 -9.492 20.473 1.00 76.38 316 VAL A O 1
ATOM 2560 N N . GLU A 1 317 ? -4.198 -7.480 21.331 1.00 89.69 317 GLU A N 1
ATOM 2561 C CA . GLU A 1 317 ? -4.812 -6.700 20.252 1.00 89.69 317 GLU A CA 1
ATOM 2562 C C . GLU A 1 317 ? -4.016 -6.802 18.932 1.00 89.69 317 GLU A C 1
ATOM 2564 O O . GLU A 1 317 ? -2.794 -6.978 18.948 1.00 89.69 317 GLU A O 1
ATOM 2569 N N . PRO A 1 318 ? -4.681 -6.702 17.765 1.00 93.06 318 PRO A N 1
ATOM 2570 C CA . PRO A 1 318 ? -4.007 -6.772 16.472 1.00 93.06 318 PRO A CA 1
ATOM 2571 C C . PRO A 1 318 ? -3.111 -5.544 16.241 1.00 93.06 318 PRO A C 1
ATOM 2573 O O . PRO A 1 318 ? -3.435 -4.465 16.747 1.00 93.06 318 PRO A O 1
ATOM 2576 N N . PRO A 1 319 ? -2.029 -5.653 15.442 1.00 93.31 319 PRO A N 1
ATOM 2577 C CA . PRO A 1 319 ? -1.107 -4.544 15.200 1.00 93.31 319 PRO A CA 1
ATOM 2578 C C . PRO A 1 319 ? -1.846 -3.302 14.691 1.00 93.31 319 PRO A C 1
ATOM 2580 O O . PRO A 1 319 ? -2.626 -3.391 13.735 1.00 93.31 319 PRO A O 1
ATOM 2583 N N . LEU A 1 320 ? -1.606 -2.145 15.318 1.00 96.62 320 LEU A N 1
ATOM 2584 C CA . LEU A 1 320 ? -2.454 -0.961 15.141 1.00 96.62 320 LEU A CA 1
ATOM 2585 C C . LEU A 1 320 ? -2.542 -0.492 13.677 1.00 96.62 320 LEU A C 1
ATOM 2587 O O . LEU A 1 320 ? -3.608 -0.066 13.233 1.00 96.62 320 LEU A O 1
ATOM 2591 N N . HIS A 1 321 ? -1.464 -0.650 12.903 1.00 96.56 321 HIS A N 1
ATOM 2592 C CA . HIS A 1 321 ? -1.458 -0.401 11.459 1.00 96.56 321 HIS A CA 1
ATOM 2593 C C . HIS A 1 321 ? -2.569 -1.179 10.730 1.00 96.56 321 HIS A C 1
ATOM 2595 O O . HIS A 1 321 ? -3.404 -0.575 10.056 1.00 96.56 321 HIS A O 1
ATOM 2601 N N . ALA A 1 322 ? -2.622 -2.504 10.911 1.00 96.69 322 ALA A N 1
ATOM 2602 C CA . ALA A 1 322 ? -3.613 -3.364 10.266 1.00 96.69 322 ALA A CA 1
ATOM 2603 C C . ALA A 1 322 ? -5.039 -3.019 10.728 1.00 96.69 322 ALA A C 1
ATOM 2605 O O . ALA A 1 322 ? -5.947 -2.912 9.899 1.00 96.69 322 ALA A O 1
ATOM 2606 N N . PHE A 1 323 ? -5.217 -2.778 12.032 1.00 97.88 323 PHE A N 1
ATOM 2607 C CA . PHE A 1 323 ? -6.494 -2.379 12.628 1.00 97.88 323 PHE A CA 1
ATOM 2608 C C . PHE A 1 323 ? -7.043 -1.081 12.013 1.00 97.88 323 PHE A C 1
ATOM 2610 O O . PHE A 1 323 ? -8.181 -1.049 11.538 1.00 97.88 323 PHE A O 1
ATOM 2617 N N . ILE A 1 324 ? -6.224 -0.025 11.941 1.00 97.94 324 ILE A N 1
ATOM 2618 C CA . ILE A 1 324 ? -6.614 1.247 11.315 1.00 97.94 324 ILE A CA 1
ATOM 2619 C C . ILE A 1 324 ? -6.876 1.047 9.820 1.00 97.94 324 ILE A C 1
ATOM 2621 O O . ILE A 1 324 ? -7.900 1.512 9.321 1.00 97.94 324 ILE A O 1
ATOM 2625 N N . CYS A 1 325 ? -6.011 0.323 9.101 1.00 97.19 325 CYS A N 1
ATOM 2626 C CA . CYS A 1 325 ? -6.167 0.063 7.669 1.00 97.19 325 CYS A CA 1
ATOM 2627 C C . CYS A 1 325 ? -7.550 -0.501 7.304 1.00 97.19 325 CYS A C 1
ATOM 2629 O O . CYS A 1 325 ? -8.167 -0.019 6.351 1.00 97.19 325 CYS A O 1
ATOM 2631 N N . PHE A 1 326 ? -8.078 -1.457 8.070 1.00 97.88 326 PHE A N 1
ATOM 2632 C CA . PHE A 1 326 ? -9.373 -2.089 7.783 1.00 97.88 326 PHE A CA 1
ATOM 2633 C C . PHE A 1 326 ? -10.593 -1.205 8.129 1.00 97.88 326 PHE A C 1
ATOM 2635 O O . PHE A 1 326 ? -11.692 -1.459 7.637 1.00 97.88 326 PHE A O 1
ATOM 2642 N N . LEU A 1 327 ? -10.421 -0.109 8.881 1.00 97.94 327 LEU A N 1
ATOM 2643 C CA . LEU A 1 327 ? -11.471 0.908 9.064 1.00 97.94 327 LEU A CA 1
ATOM 2644 C C . LEU A 1 327 ? -11.635 1.828 7.835 1.00 97.94 327 LEU A C 1
ATOM 2646 O O . LEU A 1 327 ? -12.694 2.449 7.680 1.00 97.94 327 LEU A O 1
ATOM 2650 N N . THR A 1 328 ? -10.626 1.907 6.954 1.00 97.31 328 THR A N 1
ATOM 2651 C CA . THR A 1 328 ? -10.539 2.900 5.858 1.00 97.31 328 THR A CA 1
ATOM 2652 C C . THR A 1 328 ? -11.329 2.577 4.589 1.00 97.31 328 THR A C 1
ATOM 2654 O O . THR A 1 328 ? -11.375 3.413 3.689 1.00 97.31 328 THR A O 1
ATOM 2657 N N . PHE A 1 329 ? -11.975 1.410 4.483 1.00 96.62 329 PHE A N 1
ATOM 2658 C CA . PHE A 1 329 ? -12.723 1.033 3.270 1.00 96.62 329 PHE A CA 1
ATOM 2659 C C . PHE A 1 329 ? -13.923 1.956 2.971 1.00 96.62 329 PHE A C 1
ATOM 2661 O O . PHE A 1 329 ? -14.416 1.978 1.847 1.00 96.62 329 PHE A O 1
ATOM 2668 N N . GLN A 1 330 ? -14.370 2.741 3.956 1.00 94.50 330 GLN A N 1
ATOM 2669 C CA . GLN A 1 330 ? -15.437 3.739 3.845 1.00 94.50 330 GLN A CA 1
ATOM 2670 C C . GLN A 1 330 ? -15.003 5.059 4.494 1.00 94.50 330 GLN A C 1
ATOM 2672 O O . GLN A 1 330 ? -14.227 5.054 5.454 1.00 94.50 330 GLN A O 1
ATOM 2677 N N . LYS A 1 331 ? -15.564 6.190 4.044 1.00 95.94 331 LYS A N 1
ATOM 2678 C CA . LYS A 1 331 ? -15.399 7.481 4.723 1.00 95.94 331 LYS A CA 1
ATOM 2679 C C . LYS A 1 331 ? -15.958 7.402 6.144 1.00 95.94 331 LYS A C 1
ATOM 2681 O O . LYS A 1 331 ? -17.163 7.245 6.343 1.00 95.94 331 LYS A O 1
ATOM 2686 N N . ARG A 1 332 ? -15.091 7.588 7.136 1.00 95.06 332 ARG A N 1
ATOM 2687 C CA . ARG A 1 332 ? -15.462 7.756 8.544 1.00 95.06 332 ARG A CA 1
ATOM 2688 C C . ARG A 1 332 ? -15.549 9.239 8.893 1.00 95.06 332 ARG A C 1
ATOM 2690 O O . ARG A 1 332 ? -14.985 10.099 8.207 1.00 95.06 332 ARG A O 1
ATOM 2697 N N . LYS A 1 333 ? -16.274 9.541 9.963 1.00 92.94 333 LYS A N 1
ATOM 2698 C CA . LYS A 1 333 ? -16.218 10.838 10.643 1.00 92.94 333 LYS A CA 1
ATOM 2699 C C . LYS A 1 333 ? -14.928 10.893 11.484 1.00 92.94 333 LYS A C 1
ATOM 2701 O O . LYS A 1 333 ? -14.518 9.864 12.008 1.00 92.94 333 LYS A O 1
ATOM 2706 N N . SER A 1 334 ? -14.292 12.059 11.578 1.00 91.81 334 SER A N 1
ATOM 2707 C CA . SER A 1 334 ? -13.119 12.273 12.444 1.00 91.81 334 SER A CA 1
ATOM 2708 C C . SER A 1 334 ? -13.542 12.497 13.901 1.00 91.81 334 SER A C 1
ATOM 2710 O O . SER A 1 334 ? -14.670 12.934 14.154 1.00 91.81 334 SER A O 1
ATOM 2712 N N . ALA A 1 335 ? -12.640 12.231 14.845 1.00 94.38 335 ALA A N 1
ATOM 2713 C CA . ALA A 1 335 ? -12.848 12.313 16.289 1.00 94.38 335 ALA A CA 1
ATOM 2714 C C . ALA A 1 335 ? -14.077 11.519 16.782 1.00 94.38 335 ALA A C 1
ATOM 2716 O O . ALA A 1 335 ? -14.880 12.012 17.579 1.00 94.38 335 ALA A O 1
ATOM 2717 N N . GLU A 1 336 ? -14.261 10.285 16.293 1.00 96.00 336 GLU A N 1
ATOM 2718 C CA . GLU A 1 336 ? -15.347 9.419 16.775 1.00 96.00 336 GLU A CA 1
ATOM 2719 C C . GLU A 1 336 ? -15.057 8.917 18.205 1.00 96.00 336 GLU A C 1
ATOM 2721 O O . GLU A 1 336 ? -14.076 8.191 18.404 1.00 96.00 336 GLU A O 1
ATOM 2726 N N . PRO A 1 337 ? -15.896 9.238 19.216 1.00 97.12 337 PRO A N 1
ATOM 2727 C CA . PRO A 1 337 ? -15.570 8.965 20.621 1.00 97.12 337 PRO A CA 1
ATOM 2728 C C . PRO A 1 337 ? -15.363 7.481 20.939 1.00 97.12 337 PRO A C 1
ATOM 2730 O O . PRO A 1 337 ? -14.527 7.135 21.768 1.00 97.12 337 PRO A O 1
ATOM 2733 N N . SER A 1 338 ? -16.098 6.603 20.257 1.00 97.75 338 SER A N 1
ATOM 2734 C CA . SER A 1 338 ? -15.977 5.143 20.332 1.00 97.75 338 SER A CA 1
ATOM 2735 C C . SER A 1 338 ? -14.619 4.634 19.848 1.00 97.75 338 SER A C 1
ATOM 2737 O O . SER A 1 338 ? -14.050 3.748 20.480 1.00 97.75 338 SER A O 1
ATOM 2739 N N . PHE A 1 339 ? -14.078 5.205 18.766 1.00 98.38 339 PHE A N 1
ATOM 2740 C CA . PHE A 1 339 ? -12.735 4.889 18.279 1.00 98.38 339 PHE A CA 1
ATOM 2741 C C . PHE A 1 339 ? -11.672 5.434 19.238 1.00 98.38 339 PHE A C 1
ATOM 2743 O O . PHE A 1 339 ? -10.815 4.682 19.693 1.00 98.38 339 PHE A O 1
ATOM 2750 N N . MET A 1 340 ? -11.773 6.704 19.637 1.00 98.31 340 MET A N 1
ATOM 2751 C CA . MET A 1 340 ? -10.801 7.325 20.546 1.00 98.31 340 MET A CA 1
ATOM 2752 C C . MET A 1 340 ? -10.731 6.622 21.914 1.00 98.31 340 MET A C 1
ATOM 2754 O O . MET A 1 340 ? -9.646 6.426 22.458 1.00 98.31 340 MET A O 1
ATOM 2758 N N . GLU A 1 341 ? -11.871 6.206 22.472 1.00 98.31 341 GLU A N 1
ATOM 2759 C CA . GLU A 1 341 ? -11.923 5.457 23.734 1.00 98.31 341 GLU A CA 1
ATOM 2760 C C . GLU A 1 341 ? -11.462 4.000 23.585 1.00 98.31 341 GLU A C 1
ATOM 2762 O O . GLU A 1 341 ? -10.882 3.440 24.515 1.00 98.31 341 GLU A O 1
ATOM 2767 N N . TRP A 1 342 ? -11.659 3.386 22.415 1.00 98.00 342 TRP A N 1
ATOM 2768 C CA . TRP A 1 342 ? -11.084 2.079 22.103 1.00 98.00 342 TRP A CA 1
ATOM 2769 C C . TRP A 1 342 ? -9.556 2.141 22.086 1.00 98.00 342 TRP A C 1
ATOM 2771 O O . TRP A 1 342 ? -8.914 1.385 22.813 1.00 98.00 342 TRP A O 1
ATOM 2781 N N . ILE A 1 343 ? -8.980 3.083 21.328 1.00 98.31 343 ILE A N 1
ATOM 2782 C CA . ILE A 1 343 ? -7.530 3.319 21.260 1.00 98.31 343 ILE A CA 1
ATOM 2783 C C . ILE A 1 343 ? -6.953 3.538 22.665 1.00 98.31 343 ILE A C 1
ATOM 2785 O O . ILE A 1 343 ? -6.017 2.839 23.049 1.00 98.31 343 ILE A O 1
ATOM 2789 N N . ARG A 1 344 ? -7.578 4.405 23.475 1.00 97.69 344 ARG A N 1
ATOM 2790 C CA . ARG A 1 344 ? -7.165 4.709 24.860 1.00 97.69 344 ARG A CA 1
ATOM 2791 C C . ARG A 1 344 ? -7.078 3.487 25.781 1.00 97.69 344 ARG A C 1
ATOM 2793 O O . ARG A 1 344 ? -6.293 3.500 26.724 1.00 97.69 344 ARG A O 1
ATOM 2800 N N . ARG A 1 345 ? -7.914 2.467 25.562 1.00 96.31 345 ARG A N 1
ATOM 2801 C CA . ARG A 1 345 ? -8.019 1.278 26.430 1.00 96.31 345 ARG A CA 1
ATOM 2802 C C . ARG A 1 345 ? -7.184 0.084 25.976 1.00 96.31 345 ARG A C 1
ATOM 2804 O O . ARG A 1 345 ? -7.025 -0.848 26.758 1.00 96.31 345 ARG A O 1
ATOM 2811 N N . ARG A 1 346 ? -6.757 0.059 24.711 1.00 95.94 346 ARG A N 1
ATOM 2812 C CA . ARG A 1 346 ? -6.261 -1.152 24.029 1.00 95.94 346 ARG A CA 1
ATOM 2813 C C . ARG A 1 346 ? -4.886 -1.000 23.385 1.00 95.94 346 ARG A C 1
ATOM 2815 O O . ARG A 1 346 ? -4.244 -2.011 23.132 1.00 95.94 346 ARG A O 1
ATOM 2822 N N . TYR A 1 347 ? -4.443 0.231 23.154 1.00 96.62 347 TYR A N 1
ATOM 2823 C CA . TYR A 1 347 ? -3.150 0.550 22.558 1.00 96.62 347 TYR A CA 1
ATOM 2824 C C . TYR A 1 347 ? -2.377 1.529 23.444 1.00 96.62 347 TYR A C 1
ATOM 2826 O O . TYR A 1 347 ? -2.922 2.113 24.383 1.00 96.62 347 TYR A O 1
ATOM 2834 N N . THR A 1 348 ? -1.097 1.705 23.148 1.00 96.31 348 THR A N 1
ATOM 2835 C CA . THR A 1 348 ? -0.189 2.618 23.842 1.00 96.31 348 THR A CA 1
ATOM 2836 C C . THR A 1 348 ? 0.204 3.799 22.955 1.00 96.31 348 THR A C 1
ATOM 2838 O O . THR A 1 348 ? -0.012 3.806 21.743 1.00 96.31 348 THR A O 1
ATOM 2841 N N . ALA A 1 349 ? 0.858 4.795 23.555 1.00 96.94 349 ALA A N 1
ATOM 2842 C CA . ALA A 1 349 ? 1.507 5.874 22.816 1.00 96.94 349 ALA A CA 1
ATOM 2843 C C . ALA A 1 349 ? 2.564 5.362 21.811 1.00 96.94 349 ALA A C 1
ATOM 2845 O O . ALA A 1 349 ? 2.714 5.944 20.737 1.00 96.94 349 ALA A O 1
ATOM 2846 N N . GLN A 1 350 ? 3.262 4.265 22.132 1.00 95.31 350 GLN A N 1
ATOM 2847 C CA . GLN A 1 350 ? 4.298 3.677 21.280 1.00 95.31 350 GLN A CA 1
ATOM 2848 C C . GLN A 1 350 ? 3.699 3.063 20.006 1.00 95.31 350 GLN A C 1
ATOM 2850 O O . GLN A 1 350 ? 4.180 3.355 18.913 1.00 95.31 350 GLN A O 1
ATOM 2855 N N . ASP A 1 351 ? 2.595 2.313 20.131 1.00 95.25 351 ASP A N 1
ATOM 2856 C CA . ASP A 1 351 ? 1.873 1.729 18.987 1.00 95.25 351 ASP A CA 1
ATOM 2857 C C . ASP A 1 351 ? 1.453 2.788 17.959 1.00 95.25 351 ASP A C 1
ATOM 2859 O O . ASP A 1 351 ? 1.373 2.502 16.766 1.00 95.25 351 ASP A O 1
ATOM 2863 N N . VAL A 1 352 ? 1.162 4.011 18.422 1.00 97.00 352 VAL A N 1
ATOM 2864 C CA . VAL A 1 352 ? 0.784 5.143 17.567 1.00 97.00 352 VAL A CA 1
ATOM 2865 C C . VAL A 1 352 ? 2.010 5.805 16.944 1.00 97.00 352 VAL A C 1
ATOM 2867 O O . VAL A 1 352 ? 1.988 6.051 15.741 1.00 97.00 352 VAL A O 1
ATOM 2870 N N . LEU A 1 353 ? 3.071 6.073 17.718 1.00 95.88 353 LEU A N 1
ATOM 2871 C CA . LEU A 1 353 ? 4.315 6.677 17.215 1.00 95.88 353 LEU A CA 1
ATOM 2872 C C . LEU A 1 353 ? 4.904 5.875 16.047 1.00 95.88 353 LEU A C 1
ATOM 2874 O O . LEU A 1 353 ? 5.207 6.439 14.995 1.00 95.88 353 LEU A O 1
ATOM 2878 N N . GLU A 1 354 ? 4.967 4.549 16.176 1.00 94.25 354 GLU A N 1
ATOM 2879 C CA . GLU A 1 354 ? 5.542 3.676 15.146 1.00 94.25 354 GLU A CA 1
ATOM 2880 C C . GLU A 1 354 ? 4.836 3.742 13.785 1.00 94.25 354 GLU A C 1
ATOM 2882 O O . GLU A 1 354 ? 5.454 3.432 12.764 1.00 94.25 354 GLU A O 1
ATOM 2887 N N . LEU A 1 355 ? 3.578 4.194 13.728 1.00 95.69 355 LEU A N 1
ATOM 2888 C CA . LEU A 1 355 ? 2.852 4.367 12.466 1.00 95.69 355 LEU A CA 1
ATOM 2889 C C . LEU A 1 355 ? 3.401 5.505 11.601 1.00 95.69 355 LEU A C 1
ATOM 2891 O O . LEU A 1 355 ? 3.202 5.467 10.384 1.00 95.69 355 LEU A O 1
ATOM 2895 N N . TYR A 1 356 ? 4.002 6.532 12.216 1.00 94.75 356 TYR A N 1
ATOM 2896 C CA . TYR A 1 356 ? 4.267 7.810 11.549 1.00 94.75 356 TYR A CA 1
ATOM 2897 C C . TYR A 1 356 ? 5.589 8.500 11.893 1.00 94.75 356 TYR A C 1
ATOM 2899 O O . TYR A 1 356 ? 5.886 9.506 11.244 1.00 94.75 356 TYR A O 1
ATOM 2907 N N . THR A 1 357 ? 6.380 8.010 12.856 1.00 94.06 357 THR A N 1
ATOM 2908 C CA . THR A 1 357 ? 7.696 8.588 13.174 1.00 94.06 357 THR A CA 1
ATOM 2909 C C . THR A 1 357 ? 8.879 7.746 12.699 1.00 94.06 357 THR A C 1
ATOM 2911 O O . THR A 1 357 ? 8.799 6.522 12.558 1.00 94.06 357 THR A O 1
ATOM 2914 N N . ASP A 1 358 ? 10.002 8.428 12.481 1.00 90.06 358 ASP A N 1
ATOM 2915 C CA . ASP A 1 358 ? 11.325 7.825 12.346 1.00 90.06 358 ASP A CA 1
ATOM 2916 C C . ASP A 1 358 ? 11.866 7.328 13.707 1.00 90.06 358 ASP A C 1
ATOM 2918 O O . ASP A 1 358 ? 11.206 7.422 14.748 1.00 90.06 358 ASP A O 1
ATOM 2922 N N . THR A 1 359 ? 13.099 6.815 13.710 1.00 85.75 359 THR A N 1
ATOM 2923 C CA . THR A 1 359 ? 13.823 6.384 14.921 1.00 85.75 359 THR A CA 1
ATOM 2924 C C . THR A 1 359 ? 14.192 7.529 15.875 1.00 85.75 359 THR A C 1
ATOM 2926 O O . THR A 1 359 ? 14.626 7.265 16.994 1.00 85.75 359 THR A O 1
ATOM 2929 N N . ASN A 1 360 ? 14.005 8.787 15.466 1.00 87.56 360 ASN A N 1
ATOM 2930 C CA . ASN A 1 360 ? 14.276 9.995 16.247 1.00 87.56 360 ASN A CA 1
ATOM 2931 C C . ASN A 1 360 ? 12.985 10.644 16.794 1.00 87.56 360 ASN A C 1
ATOM 2933 O O . ASN A 1 360 ? 13.045 11.740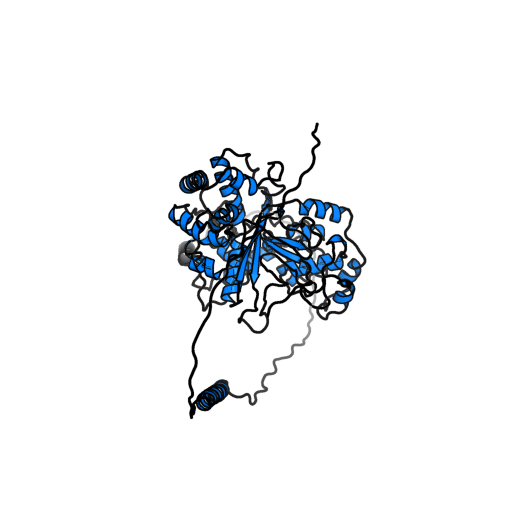 17.353 1.00 87.56 360 ASN A O 1
ATOM 2937 N N . GLY A 1 361 ? 11.816 10.016 16.602 1.00 87.88 361 GLY A N 1
ATOM 2938 C CA . GLY A 1 361 ? 10.512 10.550 17.012 1.00 87.88 361 GLY A CA 1
ATOM 2939 C C . GLY A 1 361 ? 9.982 11.698 16.138 1.00 87.88 361 GLY A C 1
ATOM 2940 O O . GLY A 1 361 ? 9.039 12.384 16.536 1.00 87.88 361 GLY A O 1
ATOM 2941 N N . LYS A 1 362 ? 10.566 11.935 14.957 1.00 90.62 362 LYS A N 1
ATOM 2942 C CA . LYS A 1 362 ? 10.122 12.954 13.992 1.00 90.62 362 LYS A CA 1
ATOM 2943 C C . LYS A 1 362 ? 9.138 12.349 12.985 1.00 90.62 362 LYS A C 1
ATOM 2945 O O . LYS A 1 362 ? 9.344 11.207 12.584 1.00 90.62 362 LYS A O 1
ATOM 2950 N N . PRO A 1 363 ? 8.117 13.088 12.510 1.00 91.94 363 PRO A N 1
ATOM 2951 C CA . PRO A 1 363 ? 7.244 12.615 11.437 1.00 91.94 363 PRO A CA 1
ATOM 2952 C C . PRO A 1 363 ? 8.024 12.201 10.178 1.00 91.94 363 PRO A C 1
ATOM 2954 O O . PRO A 1 363 ? 8.899 12.934 9.716 1.00 91.94 363 PRO A O 1
ATOM 2957 N N . LEU A 1 364 ? 7.680 11.039 9.622 1.00 92.56 364 LEU A N 1
ATOM 2958 C CA . LEU A 1 364 ? 8.308 10.446 8.439 1.00 92.56 364 LEU A CA 1
ATOM 2959 C C . LEU A 1 364 ? 8.221 11.352 7.199 1.00 92.56 364 LEU A C 1
ATOM 2961 O O . LEU A 1 364 ? 7.174 11.938 6.896 1.00 92.56 364 LEU A O 1
ATOM 2965 N N . ALA A 1 365 ? 9.314 11.412 6.433 1.00 91.06 365 ALA A N 1
ATOM 2966 C CA . ALA A 1 365 ? 9.408 12.211 5.215 1.00 91.06 365 ALA A CA 1
ATOM 2967 C C . ALA A 1 365 ? 8.341 11.796 4.184 1.00 91.06 365 ALA A C 1
ATOM 2969 O O . ALA A 1 365 ? 8.192 10.620 3.857 1.00 91.06 365 ALA A O 1
ATOM 2970 N N . GLY A 1 366 ? 7.562 12.762 3.687 1.00 88.19 366 GLY A N 1
ATOM 2971 C CA . GLY A 1 366 ? 6.491 12.536 2.704 1.00 88.19 366 GLY A CA 1
ATOM 2972 C C . GLY A 1 366 ? 5.352 11.606 3.155 1.00 88.19 366 GLY A C 1
ATOM 2973 O O . GLY A 1 366 ? 4.535 11.200 2.332 1.00 88.19 366 GLY A O 1
ATOM 2974 N N . PHE A 1 367 ? 5.241 11.271 4.444 1.00 92.00 367 PHE A N 1
ATOM 2975 C CA . PHE A 1 367 ? 4.176 10.399 4.958 1.00 92.00 367 PHE A CA 1
ATOM 2976 C C . PHE A 1 367 ? 2.764 10.957 4.733 1.00 92.00 367 PHE A C 1
ATOM 2978 O O . PHE A 1 367 ? 1.831 10.199 4.447 1.00 92.00 367 PHE A O 1
ATOM 2985 N N . THR A 1 368 ? 2.623 12.285 4.813 1.00 92.69 368 THR A N 1
ATOM 2986 C CA . THR A 1 368 ? 1.379 13.017 4.532 1.00 92.69 368 THR A CA 1
ATOM 2987 C C . THR A 1 368 ? 1.229 13.419 3.059 1.00 92.69 368 THR A C 1
ATOM 2989 O O . THR A 1 368 ? 0.264 14.104 2.715 1.00 92.69 368 THR A O 1
ATOM 2992 N N . THR A 1 369 ? 2.128 12.969 2.175 1.00 90.81 369 THR A N 1
ATOM 2993 C CA . THR A 1 369 ? 2.034 13.168 0.722 1.00 90.81 369 THR A CA 1
ATOM 2994 C C . THR A 1 369 ? 1.154 12.084 0.094 1.00 90.81 369 THR A C 1
ATOM 2996 O O . THR A 1 369 ? 1.443 10.880 0.159 1.00 90.81 369 THR A O 1
ATOM 2999 N N . VAL A 1 370 ? 0.021 12.503 -0.482 1.00 89.94 370 VAL A N 1
ATOM 3000 C CA . VAL A 1 370 ? -1.046 11.593 -0.920 1.00 89.94 370 VAL A CA 1
ATOM 3001 C C . VAL A 1 370 ? -1.692 12.042 -2.226 1.00 89.94 370 VAL A C 1
ATOM 3003 O O . VAL A 1 370 ? -2.427 13.029 -2.258 1.00 89.94 370 VAL A O 1
ATOM 3006 N N . ALA A 1 371 ? -1.531 11.239 -3.276 1.00 89.62 371 ALA A N 1
ATOM 3007 C CA . ALA A 1 371 ? -2.217 11.439 -4.546 1.00 89.62 371 ALA A CA 1
ATOM 3008 C C . ALA A 1 371 ? -3.749 11.576 -4.412 1.00 89.62 371 ALA A C 1
ATOM 3010 O O . ALA A 1 371 ? -4.394 10.981 -3.535 1.00 89.62 371 ALA A O 1
ATOM 3011 N N . ASP A 1 372 ? -4.354 12.370 -5.305 1.00 86.50 372 ASP A N 1
ATOM 3012 C CA . ASP A 1 372 ? -5.779 12.716 -5.285 1.00 86.50 372 ASP A CA 1
ATOM 3013 C C . ASP A 1 372 ? -6.690 11.482 -5.150 1.00 86.50 372 ASP A C 1
ATOM 3015 O O . ASP A 1 372 ? -7.654 11.498 -4.375 1.00 86.50 372 ASP A O 1
ATOM 3019 N N . ASN A 1 373 ? -6.286 10.394 -5.805 1.00 88.31 373 ASN A N 1
ATOM 3020 C CA . ASN A 1 373 ? -7.036 9.180 -6.070 1.00 88.31 373 ASN A CA 1
ATOM 3021 C C . ASN A 1 373 ? -7.038 8.159 -4.917 1.00 88.31 373 ASN A C 1
ATOM 3023 O O . ASN A 1 373 ? -7.655 7.107 -5.092 1.00 88.31 373 ASN A O 1
ATOM 3027 N N . LEU A 1 374 ? -6.387 8.437 -3.777 1.00 93.00 374 LEU A N 1
ATOM 3028 C CA . LEU A 1 374 ? -6.226 7.511 -2.640 1.00 93.00 374 LEU A CA 1
ATOM 3029 C C . LEU A 1 374 ? -7.077 7.904 -1.403 1.00 93.00 374 LEU A C 1
ATOM 3031 O O . LEU A 1 374 ? -6.523 8.260 -0.360 1.00 93.00 374 LEU A O 1
ATOM 3035 N N . PRO A 1 375 ? -8.424 7.864 -1.457 1.00 94.00 375 PRO A N 1
ATOM 3036 C CA . PRO A 1 375 ? -9.261 8.348 -0.358 1.00 94.00 375 PRO A CA 1
ATOM 3037 C C . PRO A 1 375 ? -9.159 7.480 0.910 1.00 94.00 375 PRO A C 1
ATOM 3039 O O . PRO A 1 375 ? -9.236 8.018 2.011 1.00 94.00 375 PRO A O 1
ATOM 3042 N N . GLY A 1 376 ? -8.894 6.173 0.776 1.00 95.00 376 GLY A N 1
ATOM 3043 C CA . GLY A 1 376 ? -8.626 5.280 1.911 1.00 95.00 376 GLY A CA 1
ATOM 3044 C C . GLY A 1 376 ? -7.368 5.679 2.692 1.00 95.00 376 GLY A C 1
ATOM 3045 O O . GLY A 1 376 ? -7.405 5.762 3.914 1.00 95.00 376 GLY A O 1
ATOM 3046 N N . TYR A 1 377 ? -6.278 6.047 2.006 1.00 94.81 377 TYR A N 1
ATOM 3047 C CA . TYR A 1 377 ? -5.060 6.522 2.679 1.00 94.81 377 TYR A CA 1
ATOM 3048 C C . TYR A 1 377 ? -5.234 7.927 3.290 1.00 94.81 377 TYR A C 1
ATOM 3050 O O . TYR A 1 377 ? -4.658 8.231 4.330 1.00 94.81 377 TYR A O 1
ATOM 3058 N N . LYS A 1 378 ? -6.109 8.773 2.729 1.00 95.44 378 LYS A N 1
ATOM 3059 C CA . LYS A 1 378 ? -6.519 10.030 3.389 1.00 95.44 378 LYS A CA 1
ATOM 3060 C C . LYS A 1 378 ? -7.304 9.755 4.679 1.00 95.44 378 LYS A C 1
ATOM 3062 O O . LYS A 1 378 ? -7.056 10.405 5.689 1.00 95.44 378 LYS A O 1
ATOM 3067 N N . GLN A 1 379 ? -8.170 8.736 4.677 1.00 96.25 379 GLN A N 1
ATOM 3068 C CA . GLN A 1 379 ? -8.859 8.273 5.886 1.00 96.25 379 GLN A CA 1
ATOM 3069 C C . GLN A 1 379 ? -7.902 7.652 6.917 1.00 96.25 379 GLN A C 1
ATOM 3071 O O . GLN A 1 379 ? -8.117 7.840 8.112 1.00 96.25 379 GLN A O 1
ATOM 3076 N N . TYR A 1 380 ? -6.857 6.945 6.471 1.00 97.12 380 TYR A N 1
ATOM 3077 C CA . TYR A 1 380 ? -5.800 6.383 7.322 1.00 97.12 380 TYR A CA 1
ATOM 3078 C C . TYR A 1 380 ? -5.082 7.482 8.120 1.00 97.12 380 TYR A C 1
ATOM 3080 O O . TYR A 1 380 ? -5.003 7.397 9.343 1.00 97.12 380 TYR A O 1
ATOM 3088 N N . LEU A 1 381 ? -4.637 8.552 7.448 1.00 96.56 381 LEU A N 1
ATOM 3089 C CA . LEU A 1 381 ? -3.959 9.675 8.106 1.00 96.56 381 LEU A CA 1
ATOM 3090 C C . LEU A 1 381 ? -4.858 10.398 9.119 1.00 96.56 381 LEU A C 1
ATOM 3092 O O . LEU A 1 381 ? -4.390 10.753 10.198 1.00 96.56 381 LEU A O 1
ATOM 3096 N N . ASP A 1 382 ? -6.147 10.575 8.822 1.00 96.50 382 ASP A N 1
ATOM 3097 C CA . ASP A 1 382 ? -7.078 11.213 9.762 1.00 96.50 382 ASP A CA 1
ATOM 3098 C C . ASP A 1 382 ? -7.404 10.319 10.974 1.00 96.50 382 ASP A C 1
ATOM 3100 O O . ASP A 1 382 ? -7.536 10.830 12.082 1.00 96.50 382 ASP A O 1
ATOM 3104 N N . LEU A 1 383 ? -7.440 8.989 10.812 1.00 97.81 383 LEU A N 1
ATOM 3105 C CA . LEU A 1 383 ? -7.535 8.065 11.952 1.00 97.81 383 LEU A CA 1
ATOM 3106 C C . LEU A 1 383 ? -6.253 8.078 12.805 1.00 97.81 383 LEU A C 1
ATOM 3108 O O . LEU A 1 383 ? -6.336 7.962 14.024 1.00 97.81 383 LEU A O 1
ATOM 3112 N N . ILE A 1 384 ? -5.075 8.287 12.205 1.00 97.75 384 ILE A N 1
ATOM 3113 C CA . ILE A 1 384 ? -3.839 8.511 12.975 1.00 97.75 384 ILE A CA 1
ATOM 3114 C C . ILE A 1 384 ? -3.884 9.851 13.717 1.00 97.75 384 ILE A C 1
ATOM 3116 O O . ILE A 1 384 ? -3.452 9.901 14.865 1.00 97.75 384 ILE A O 1
ATOM 3120 N N . ARG A 1 385 ? -4.451 10.920 13.138 1.00 97.81 385 ARG A N 1
ATOM 3121 C CA . ARG A 1 385 ? -4.676 12.190 13.862 1.00 97.81 385 ARG A CA 1
ATOM 3122 C C . ARG A 1 385 ? -5.580 11.993 15.086 1.00 97.81 385 ARG A C 1
ATOM 3124 O O . ARG A 1 385 ? -5.260 12.517 16.152 1.00 97.81 385 ARG A O 1
ATOM 3131 N N . ASP A 1 386 ? -6.631 11.181 14.971 1.00 98.25 386 ASP A N 1
ATOM 3132 C CA . ASP A 1 386 ? -7.473 10.796 16.112 1.00 98.25 386 ASP A CA 1
ATOM 3133 C C . ASP A 1 386 ? -6.672 10.006 17.174 1.00 98.25 386 ASP A C 1
ATOM 3135 O O . ASP A 1 386 ? -6.778 10.303 18.365 1.00 98.25 386 ASP A O 1
ATOM 3139 N N . CYS A 1 387 ? -5.812 9.058 16.776 1.00 98.31 387 CYS A N 1
ATOM 3140 C CA . CYS A 1 387 ? -4.917 8.335 17.696 1.00 98.31 387 CYS A CA 1
ATOM 3141 C C . CYS A 1 387 ? -3.887 9.249 18.388 1.00 98.31 387 CYS A C 1
ATOM 3143 O O . CYS A 1 387 ? -3.647 9.122 19.587 1.00 98.31 387 CYS A O 1
ATOM 3145 N N . ILE A 1 388 ? -3.298 10.197 17.655 1.00 97.94 388 ILE A N 1
ATOM 3146 C CA . ILE A 1 388 ? -2.368 11.208 18.179 1.00 97.94 388 ILE A CA 1
ATOM 3147 C C . ILE A 1 388 ? -3.059 12.067 19.246 1.00 97.94 388 ILE A C 1
ATOM 3149 O O . ILE A 1 388 ? -2.488 12.304 20.312 1.00 97.94 388 ILE A O 1
ATOM 3153 N N . ALA A 1 389 ? -4.311 12.466 19.003 1.00 97.88 389 ALA A N 1
ATOM 3154 C CA . ALA A 1 389 ? -5.122 13.235 19.944 1.00 97.88 389 ALA A CA 1
ATOM 3155 C C . ALA A 1 389 ? -5.551 12.442 21.197 1.00 97.88 389 ALA A C 1
ATOM 3157 O O . ALA A 1 389 ? -5.864 13.049 22.220 1.00 97.88 389 ALA A O 1
ATOM 3158 N N . VAL A 1 390 ? -5.544 11.102 21.165 1.00 98.12 390 VAL A N 1
ATOM 3159 C CA . VAL A 1 390 ? -5.798 10.266 22.357 1.00 98.12 390 VAL A CA 1
ATOM 3160 C C . VAL A 1 390 ? -4.644 10.325 23.363 1.00 98.12 390 VAL A C 1
ATOM 3162 O O . VAL A 1 390 ? -4.907 10.293 24.567 1.00 98.12 390 VAL A O 1
ATOM 3165 N N . PHE A 1 391 ? -3.400 10.431 22.882 1.00 98.00 391 PHE A N 1
ATOM 3166 C CA . PHE A 1 391 ? -2.176 10.370 23.696 1.00 98.00 391 PHE A CA 1
ATOM 3167 C C . PHE A 1 391 ? -1.376 11.688 23.748 1.00 98.00 391 PHE A C 1
ATOM 3169 O O . PHE A 1 391 ? -0.291 11.713 24.324 1.00 98.00 391 PHE A O 1
ATOM 3176 N N . SER A 1 392 ? -1.895 12.780 23.172 1.00 96.81 392 SER A N 1
ATOM 3177 C CA . SER A 1 392 ? -1.231 14.097 23.094 1.00 96.81 392 SER A CA 1
ATOM 3178 C C . SER A 1 392 ? 0.153 14.062 22.421 1.00 96.81 392 SER A C 1
ATOM 3180 O O . SER A 1 392 ? 1.093 14.720 22.866 1.00 96.81 392 SER A O 1
ATOM 3182 N N . LEU A 1 393 ? 0.281 13.269 21.355 1.00 96.56 393 LEU A N 1
ATOM 3183 C CA . LEU A 1 393 ? 1.540 13.049 20.633 1.00 96.56 393 LEU A CA 1
ATOM 3184 C C . LEU A 1 393 ? 1.881 14.196 19.653 1.00 96.56 393 LEU A C 1
ATOM 3186 O O . LEU A 1 393 ? 1.015 15.021 19.350 1.00 96.56 393 LEU A O 1
ATOM 3190 N N . PRO A 1 394 ? 3.124 14.269 19.127 1.00 93.69 394 PRO A N 1
ATOM 3191 C CA . PRO A 1 394 ? 3.505 15.265 18.125 1.00 93.69 394 PRO A CA 1
ATOM 3192 C C . PRO A 1 394 ? 2.583 15.224 16.901 1.00 93.69 394 PRO A C 1
ATOM 3194 O O . PRO A 1 394 ? 2.416 14.174 16.280 1.00 93.69 394 PRO A O 1
ATOM 3197 N N . ALA A 1 395 ? 1.983 16.362 16.554 1.00 91.69 395 ALA A N 1
ATOM 3198 C CA . ALA A 1 395 ? 0.998 16.439 15.481 1.00 91.69 395 ALA A CA 1
ATOM 3199 C C . ALA A 1 395 ? 1.588 16.077 14.107 1.00 91.69 395 ALA A C 1
ATOM 3201 O O . ALA A 1 395 ? 2.711 16.457 13.768 1.00 91.69 395 ALA A O 1
ATOM 3202 N N . LEU A 1 396 ? 0.789 15.390 13.286 1.00 92.56 396 LEU A N 1
ATOM 3203 C CA . LEU A 1 396 ? 1.079 15.239 11.862 1.00 92.56 396 LEU A CA 1
ATOM 3204 C C . LEU A 1 396 ? 0.953 16.591 11.140 1.00 92.56 396 LEU A C 1
ATOM 3206 O O . LEU A 1 396 ? -0.021 17.305 11.396 1.00 92.56 396 LEU A O 1
ATOM 3210 N N . PRO A 1 397 ? 1.847 16.905 10.181 1.00 90.50 397 PRO A N 1
ATOM 3211 C CA . PRO A 1 397 ? 1.626 17.973 9.207 1.00 90.50 397 PRO A CA 1
ATOM 3212 C C . PRO A 1 397 ? 0.311 17.788 8.440 1.00 90.50 397 PRO A C 1
ATOM 3214 O O . PRO A 1 397 ? -0.267 16.697 8.429 1.00 90.50 397 PRO A O 1
ATOM 3217 N N . ASP A 1 398 ? -0.147 18.821 7.737 1.00 91.00 398 ASP A N 1
ATOM 3218 C CA . ASP A 1 398 ? -1.286 18.694 6.824 1.00 91.00 398 ASP A CA 1
ATOM 3219 C C . ASP A 1 398 ? -0.998 17.735 5.650 1.00 91.00 398 ASP A C 1
ATOM 3221 O O . ASP A 1 398 ? 0.149 17.401 5.330 1.00 91.00 398 ASP A O 1
ATOM 3225 N N . ASN A 1 399 ? -2.068 17.252 5.012 1.00 91.12 399 ASN A N 1
ATOM 3226 C CA . ASN A 1 399 ? -1.971 16.362 3.855 1.00 91.12 399 ASN A CA 1
ATOM 3227 C C . ASN A 1 399 ? -1.536 17.154 2.608 1.00 91.12 399 ASN A C 1
ATOM 3229 O O . ASN A 1 399 ? -2.320 17.952 2.090 1.00 91.12 399 ASN A O 1
ATOM 3233 N N . HIS A 1 400 ? -0.345 16.885 2.067 1.00 89.62 400 HIS A N 1
ATOM 3234 C CA . HIS A 1 400 ? 0.045 17.399 0.754 1.00 89.62 400 HIS A CA 1
ATOM 3235 C C . HIS A 1 400 ? -0.625 16.551 -0.337 1.00 89.62 400 HIS A C 1
ATOM 3237 O O . HIS A 1 400 ? -0.253 15.397 -0.564 1.00 89.62 400 HIS A O 1
ATOM 3243 N N . VAL A 1 401 ? -1.661 17.097 -0.982 1.00 84.50 401 VAL A N 1
ATOM 3244 C CA . VAL A 1 401 ? -2.446 16.359 -1.981 1.00 84.50 401 VAL A CA 1
ATOM 3245 C C . VAL A 1 401 ? -1.888 16.577 -3.382 1.00 84.50 401 VAL A C 1
ATOM 3247 O O . VAL A 1 401 ? -2.129 17.606 -4.009 1.00 84.50 401 VAL A O 1
ATOM 3250 N N . GLU A 1 402 ? -1.195 15.569 -3.901 1.00 80.44 402 GLU A N 1
ATOM 3251 C CA . GLU A 1 402 ? -0.709 15.568 -5.280 1.00 80.44 402 GLU A CA 1
ATOM 3252 C C . GLU A 1 402 ? -1.888 15.370 -6.237 1.00 80.44 402 GLU A C 1
ATOM 3254 O O . GLU A 1 402 ? -2.620 14.381 -6.147 1.00 80.44 402 GLU A O 1
ATOM 3259 N N . THR A 1 403 ? -2.085 16.301 -7.167 1.00 65.62 403 THR A N 1
ATOM 3260 C CA . THR A 1 403 ? -3.086 16.140 -8.228 1.00 65.62 403 THR A CA 1
ATOM 3261 C C . THR A 1 403 ? -2.436 15.508 -9.453 1.00 65.62 403 THR A C 1
ATOM 3263 O O . THR A 1 403 ? -1.389 15.956 -9.919 1.00 65.62 403 THR A O 1
ATOM 3266 N N . GLY A 1 404 ? -3.067 14.478 -10.020 1.00 52.50 404 GLY A N 1
ATOM 3267 C CA . GLY A 1 404 ? -2.554 13.703 -11.157 1.00 52.50 404 GLY A CA 1
ATOM 3268 C C . GLY A 1 404 ? -2.475 14.464 -12.488 1.00 52.50 404 GLY A C 1
ATOM 3269 O O . GLY A 1 404 ? -2.310 13.839 -13.531 1.00 52.50 404 GLY A O 1
ATOM 3270 N N . HIS A 1 405 ? -2.616 15.790 -12.463 1.00 44.34 405 HIS A N 1
ATOM 3271 C CA . HIS A 1 405 ? -2.566 16.681 -13.620 1.00 44.34 405 HIS A CA 1
ATOM 3272 C C . HIS A 1 405 ? -1.176 17.300 -13.852 1.00 44.34 405 HIS A C 1
ATOM 3274 O O . HIS A 1 405 ? -0.935 17.856 -14.922 1.00 44.34 405 HIS A O 1
ATOM 3280 N N . VAL A 1 406 ? -0.246 17.204 -12.891 1.00 39.28 406 VAL A N 1
ATOM 3281 C CA . VAL A 1 406 ? 1.084 17.842 -12.973 1.00 39.28 406 VAL A CA 1
ATOM 3282 C C . VAL A 1 406 ? 2.108 16.956 -13.704 1.00 39.28 406 VAL A C 1
ATOM 3284 O O . VAL A 1 406 ? 3.180 16.660 -13.195 1.00 39.28 406 VAL A O 1
ATOM 3287 N N . PHE A 1 407 ? 1.792 16.562 -14.941 1.00 44.25 407 PHE A N 1
ATOM 3288 C CA . PHE A 1 407 ? 2.788 16.101 -15.920 1.00 44.25 407 PHE A CA 1
ATOM 3289 C C . PHE A 1 407 ? 2.947 17.163 -17.015 1.00 44.25 407 PHE A C 1
ATOM 3291 O O . PHE A 1 407 ? 2.467 17.029 -18.141 1.00 44.25 407 PHE A O 1
ATOM 3298 N N . GLN A 1 408 ? 3.615 18.264 -16.656 1.00 36.66 408 GLN A N 1
ATOM 3299 C CA . GLN A 1 408 ? 3.976 19.326 -17.596 1.00 36.66 408 GLN A CA 1
ATOM 3300 C C . GLN A 1 408 ? 5.004 18.788 -18.605 1.00 36.66 408 GLN A C 1
ATOM 3302 O O . GLN A 1 408 ? 6.174 18.606 -18.281 1.00 36.66 408 GLN A O 1
ATOM 3307 N N . GLY A 1 409 ? 4.556 18.496 -19.828 1.00 37.84 409 GLY A N 1
ATOM 3308 C CA . GLY A 1 409 ? 5.427 17.995 -20.898 1.00 37.84 409 GLY A CA 1
ATOM 3309 C C . GLY A 1 409 ? 4.685 17.497 -22.138 1.00 37.84 409 GLY A C 1
ATOM 3310 O O . GLY A 1 409 ? 5.171 17.681 -23.248 1.00 37.84 409 GLY A O 1
ATOM 3311 N N . THR A 1 410 ? 3.477 16.941 -21.985 1.00 38.41 410 THR A N 1
ATOM 3312 C CA . THR A 1 410 ? 2.595 16.615 -23.122 1.00 38.41 410 THR A CA 1
ATOM 3313 C C . THR A 1 410 ? 1.241 17.301 -22.965 1.00 38.41 410 THR A C 1
ATOM 3315 O O . THR A 1 410 ? 0.457 16.990 -22.070 1.00 38.41 410 THR A O 1
ATOM 3318 N N . MET A 1 411 ? 0.957 18.275 -23.835 1.00 33.12 411 MET A N 1
ATOM 3319 C CA . MET A 1 411 ? -0.373 18.882 -23.902 1.00 33.12 411 MET A CA 1
ATOM 3320 C C . MET A 1 411 ? -1.419 17.844 -24.340 1.00 33.12 411 MET A C 1
ATOM 3322 O O . MET A 1 411 ? -1.143 16.979 -25.166 1.00 33.12 411 MET A O 1
ATOM 3326 N N . SER A 1 412 ? -2.647 17.989 -23.832 1.00 33.38 412 SER A N 1
ATOM 3327 C CA . SER A 1 412 ? -3.831 17.207 -24.229 1.00 33.38 412 SER A CA 1
ATOM 3328 C C . SER A 1 412 ? -3.850 15.710 -23.848 1.00 33.38 412 SER A C 1
ATOM 3330 O O . SER A 1 412 ? -4.147 14.851 -24.676 1.00 33.38 412 SER A O 1
ATOM 3332 N N . GLN A 1 413 ? -3.630 15.381 -22.566 1.00 40.31 413 GLN A N 1
ATOM 3333 C CA . GLN A 1 413 ? -4.029 14.068 -22.007 1.00 40.31 413 GLN A CA 1
ATOM 3334 C C . GLN A 1 413 ? -5.181 14.109 -20.982 1.00 40.31 413 GLN A C 1
ATOM 3336 O O . GLN A 1 413 ? -5.720 13.056 -20.647 1.00 40.31 413 GLN A O 1
ATOM 3341 N N . SER A 1 414 ? -5.639 15.289 -20.543 1.00 38.56 414 SER A N 1
ATOM 3342 C CA . SER A 1 414 ? -6.830 15.415 -19.679 1.00 38.56 414 SER A CA 1
ATOM 3343 C C . SER A 1 414 ? -8.101 14.880 -20.355 1.00 38.56 414 SER A C 1
ATOM 3345 O O . SER A 1 414 ? -8.812 14.057 -19.782 1.00 38.56 414 SER A O 1
ATOM 3347 N N . TYR A 1 415 ? -8.337 15.290 -21.605 1.00 36.38 415 TYR A N 1
ATOM 3348 C CA . TYR A 1 415 ? -9.538 14.950 -22.375 1.00 36.38 415 TYR A CA 1
ATOM 3349 C C . TYR A 1 415 ? -9.734 13.440 -22.577 1.00 36.38 415 TYR A C 1
ATOM 3351 O O . TYR A 1 415 ? -10.845 12.936 -22.427 1.00 36.38 415 TYR A O 1
ATOM 3359 N N . ALA A 1 416 ? -8.661 12.697 -22.866 1.00 39.59 416 ALA A N 1
ATOM 3360 C CA . ALA A 1 416 ? -8.756 11.268 -23.165 1.00 39.59 416 ALA A CA 1
ATOM 3361 C C . ALA A 1 416 ? -9.228 10.427 -21.964 1.00 39.59 416 ALA A C 1
ATOM 3363 O O . ALA A 1 416 ? -9.845 9.378 -22.152 1.00 39.59 416 ALA A O 1
ATOM 3364 N N . TYR A 1 417 ? -8.947 10.864 -20.733 1.00 46.66 417 TYR A N 1
ATOM 3365 C CA . TYR A 1 417 ? -9.193 10.052 -19.541 1.00 46.66 417 TYR A CA 1
ATOM 3366 C C . TYR A 1 417 ? -10.540 10.276 -18.882 1.00 46.66 417 TYR A C 1
ATOM 3368 O O . TYR A 1 417 ? -11.151 9.297 -18.456 1.00 46.66 417 TYR A O 1
ATOM 3376 N N . GLU A 1 418 ? -11.054 11.507 -18.884 1.00 48.03 418 GLU A N 1
ATOM 3377 C CA . GLU A 1 418 ? -12.468 11.716 -18.578 1.00 48.03 418 GLU A CA 1
ATOM 3378 C C . GLU A 1 418 ? -13.333 10.957 -19.589 1.00 48.03 418 GLU A C 1
ATOM 3380 O O . GLU A 1 418 ? -14.294 10.309 -19.190 1.00 48.03 418 GLU A O 1
ATOM 3385 N N . GLU A 1 419 ? -12.975 10.923 -20.878 1.00 38.56 419 GLU A N 1
ATOM 3386 C CA . GLU A 1 419 ? -13.688 10.099 -21.860 1.00 38.56 419 GLU A CA 1
ATOM 3387 C C . GLU A 1 419 ? -13.604 8.592 -21.586 1.00 38.56 419 GLU A C 1
ATOM 3389 O O . GLU A 1 419 ? -14.635 7.921 -21.675 1.00 38.56 419 GLU A O 1
ATOM 3394 N N . VAL A 1 420 ? -12.433 8.054 -21.222 1.00 43.81 420 VAL A N 1
ATOM 3395 C CA . VAL A 1 420 ? -12.272 6.628 -20.879 1.00 43.81 420 VAL A CA 1
ATOM 3396 C C . VAL A 1 420 ? -13.063 6.270 -19.620 1.00 43.81 420 VAL A C 1
ATOM 3398 O O . VAL A 1 420 ? -13.862 5.336 -19.667 1.00 43.81 420 VAL A O 1
ATOM 3401 N N . ASP A 1 421 ? -12.937 7.023 -18.527 1.00 46.97 421 ASP A N 1
ATOM 3402 C CA . ASP A 1 421 ? -13.730 6.794 -17.312 1.00 46.97 421 ASP A CA 1
ATOM 3403 C C . ASP A 1 421 ? -15.235 6.969 -17.585 1.00 46.97 421 ASP A C 1
ATOM 3405 O O . ASP A 1 421 ? -16.051 6.152 -17.153 1.00 46.97 421 ASP A O 1
ATOM 3409 N N . ASN A 1 422 ? -15.633 7.967 -18.383 1.00 44.72 422 ASN A N 1
ATOM 3410 C CA . ASN A 1 422 ? -17.018 8.130 -18.829 1.00 44.72 422 ASN A CA 1
ATOM 3411 C C . ASN A 1 422 ? -17.468 7.021 -19.799 1.00 44.72 422 ASN A C 1
ATOM 3413 O O . ASN A 1 422 ? -18.672 6.813 -19.956 1.00 44.72 422 ASN A O 1
ATOM 3417 N N . LYS A 1 423 ? -16.558 6.306 -20.472 1.00 42.91 423 LYS A N 1
ATOM 3418 C CA . LYS A 1 423 ? -16.868 5.135 -21.306 1.00 42.91 423 LYS A CA 1
ATOM 3419 C C . LYS A 1 423 ? -17.094 3.897 -20.438 1.00 42.91 423 LYS A C 1
ATOM 3421 O O . LYS A 1 423 ? -18.139 3.270 -20.581 1.00 42.91 423 LYS A O 1
ATOM 3426 N N . TRP A 1 424 ? -16.237 3.624 -19.452 1.00 44.12 424 TRP A N 1
ATOM 3427 C CA . TRP A 1 424 ? -16.492 2.570 -18.457 1.00 44.12 424 TRP A CA 1
ATOM 3428 C C . TRP A 1 424 ? -17.783 2.846 -17.657 1.00 44.12 424 TRP A C 1
ATOM 3430 O O . TRP A 1 424 ? -18.593 1.940 -17.466 1.00 44.12 424 TRP A O 1
ATOM 3440 N N . GLN A 1 425 ? -18.080 4.109 -17.313 1.00 45.78 425 GLN A N 1
ATOM 3441 C CA . GLN A 1 425 ? -19.381 4.512 -16.746 1.00 45.78 425 GLN A CA 1
ATOM 3442 C C . GLN A 1 425 ? -20.586 4.278 -17.683 1.00 45.78 425 GLN A C 1
ATOM 3444 O O . GLN A 1 425 ? -21.717 4.174 -17.201 1.00 45.78 425 GLN A O 1
ATOM 3449 N N . ARG A 1 426 ? -20.380 4.213 -19.006 1.00 42.03 426 ARG A N 1
ATOM 3450 C CA . ARG A 1 426 ? -21.423 3.926 -20.010 1.00 42.03 426 ARG A CA 1
ATOM 3451 C C . ARG A 1 426 ? -21.568 2.427 -20.304 1.00 42.03 426 ARG A C 1
ATOM 3453 O O . ARG A 1 426 ? -22.675 1.992 -20.623 1.00 42.03 426 ARG A O 1
ATOM 3460 N N . GLU A 1 427 ? -20.491 1.651 -20.188 1.00 39.00 427 GLU A N 1
ATOM 3461 C CA . GLU A 1 427 ? -20.431 0.249 -20.625 1.00 39.00 427 GLU A CA 1
ATOM 3462 C C . GLU A 1 427 ? -20.579 -0.756 -19.465 1.00 39.00 427 GLU A C 1
ATOM 3464 O O . GLU A 1 427 ? -21.472 -1.604 -19.533 1.00 39.00 427 GLU A O 1
ATOM 3469 N N . ASP A 1 428 ? -19.822 -0.620 -18.366 1.00 40.22 428 ASP A N 1
ATOM 3470 C CA . ASP A 1 428 ? -19.884 -1.554 -17.219 1.00 40.22 428 ASP A CA 1
ATOM 3471 C C . ASP A 1 428 ? -21.107 -1.324 -16.315 1.00 40.22 428 ASP A C 1
ATOM 3473 O O . ASP A 1 428 ? -21.594 -2.252 -15.664 1.00 40.22 428 ASP A O 1
ATOM 3477 N N . VAL A 1 429 ? -21.702 -0.122 -16.320 1.00 41.22 429 VAL A N 1
ATOM 3478 C CA . VAL A 1 429 ? -22.940 0.187 -15.564 1.00 41.22 429 VAL A CA 1
ATOM 3479 C C . VAL A 1 429 ? -24.196 -0.350 -16.285 1.00 41.22 429 VAL A C 1
ATOM 3481 O O . VAL A 1 429 ? -25.256 0.285 -16.338 1.00 41.22 429 VAL A O 1
ATOM 3484 N N . LYS A 1 430 ? -24.065 -1.545 -16.866 1.00 37.12 430 LYS A N 1
ATOM 3485 C CA . LYS A 1 430 ? -25.142 -2.499 -17.161 1.00 37.12 430 LYS A CA 1
ATOM 3486 C C . LYS A 1 430 ? -25.118 -3.708 -16.214 1.00 37.12 430 LYS A C 1
ATOM 3488 O O . LYS A 1 430 ? -26.100 -4.434 -16.179 1.00 37.12 430 LYS A O 1
ATOM 3493 N N . SER A 1 431 ? -24.044 -3.900 -15.439 1.00 39.38 431 SER A N 1
ATOM 3494 C CA . SER A 1 431 ? -24.010 -4.831 -14.306 1.00 39.38 431 SER A CA 1
ATOM 3495 C C . SER A 1 431 ? -25.029 -4.387 -13.253 1.00 39.38 431 SER A C 1
ATOM 3497 O O . SER A 1 431 ? -24.826 -3.382 -12.568 1.00 39.38 431 SER A O 1
ATOM 3499 N N . GLU A 1 432 ? -26.152 -5.099 -13.156 1.00 38.91 432 GLU A N 1
ATOM 3500 C CA . GLU A 1 432 ? -27.308 -4.690 -12.344 1.00 38.91 432 GLU A CA 1
ATOM 3501 C C . GLU A 1 432 ? -27.045 -4.755 -10.830 1.00 38.91 432 GLU A C 1
ATOM 3503 O O . GLU A 1 432 ? -27.813 -4.189 -10.053 1.00 38.91 432 GLU A O 1
ATOM 3508 N N . TYR A 1 433 ? -25.962 -5.412 -10.401 1.00 44.16 433 TYR A N 1
ATOM 3509 C CA . TYR A 1 433 ? -25.755 -5.820 -9.010 1.00 44.16 433 TYR A CA 1
ATOM 3510 C C . TYR A 1 433 ? -24.892 -4.878 -8.154 1.00 44.16 433 TYR A C 1
ATOM 3512 O O . TYR A 1 433 ? -24.850 -5.034 -6.933 1.00 44.16 433 TYR A O 1
ATOM 3520 N N . TRP A 1 434 ? -24.216 -3.880 -8.740 1.00 39.78 434 TRP A N 1
ATOM 3521 C CA . TRP A 1 434 ? -23.349 -2.963 -7.982 1.00 39.78 434 TRP A CA 1
ATOM 3522 C C . TRP A 1 434 ? -24.149 -1.915 -7.188 1.00 39.78 434 TRP A C 1
ATOM 3524 O O . TRP A 1 434 ? -24.188 -0.738 -7.538 1.00 39.78 434 TRP A O 1
ATOM 3534 N N . CYS A 1 435 ? -24.719 -2.380 -6.071 1.00 40.31 435 CYS A N 1
ATOM 3535 C CA . CYS A 1 435 ? -25.472 -1.677 -5.029 1.00 40.31 435 CYS A CA 1
ATOM 3536 C C . CYS A 1 435 ? -26.918 -1.240 -5.398 1.00 40.31 435 CYS A C 1
ATOM 3538 O O . CYS A 1 435 ? -27.121 -0.401 -6.282 1.00 40.31 435 CYS A O 1
ATOM 3540 N N . PRO A 1 436 ? -27.951 -1.686 -4.645 1.00 40.72 436 PRO A N 1
ATOM 3541 C CA . PRO A 1 436 ? -29.318 -1.165 -4.759 1.00 40.72 436 PRO A CA 1
ATOM 3542 C C . PRO A 1 436 ? -29.412 0.360 -4.597 1.00 40.72 436 PRO A C 1
ATOM 3544 O O . PRO A 1 436 ? -30.221 0.996 -5.270 1.00 40.72 436 PRO A O 1
ATOM 3547 N N . THR A 1 437 ? -28.548 0.967 -3.776 1.00 41.81 437 THR A N 1
ATOM 3548 C CA . THR A 1 437 ? -28.453 2.427 -3.606 1.00 41.81 437 THR A CA 1
ATOM 3549 C C . THR A 1 437 ? -27.992 3.119 -4.890 1.00 41.81 437 THR A C 1
ATOM 3551 O O . THR A 1 437 ? -28.544 4.153 -5.262 1.00 41.81 437 THR A O 1
ATOM 3554 N N . MET A 1 438 ? -27.048 2.531 -5.632 1.00 41.88 438 MET A N 1
ATOM 3555 C CA . MET A 1 438 ? -26.627 3.043 -6.943 1.00 41.88 438 MET A CA 1
ATOM 3556 C C . MET A 1 438 ? -27.740 2.911 -7.984 1.00 41.88 438 MET A C 1
ATOM 3558 O O . MET A 1 438 ? -27.975 3.850 -8.747 1.00 41.88 438 MET A O 1
ATOM 3562 N N . ASN A 1 439 ? -28.485 1.801 -7.980 1.00 45.19 439 ASN A N 1
ATOM 3563 C CA . ASN A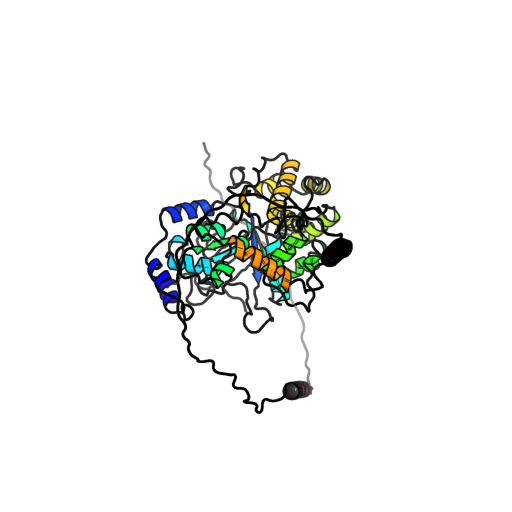 1 439 ? -29.677 1.658 -8.818 1.00 45.19 439 ASN A CA 1
ATOM 3564 C C . ASN A 1 439 ? -30.763 2.680 -8.448 1.00 45.19 439 ASN A C 1
ATOM 3566 O O . ASN A 1 439 ? -31.344 3.285 -9.346 1.00 45.19 439 ASN A O 1
ATOM 3570 N N . ALA A 1 440 ? -30.993 2.953 -7.161 1.00 48.78 440 ALA A N 1
ATOM 3571 C CA . ALA A 1 440 ? -31.921 3.988 -6.707 1.00 48.78 440 ALA A CA 1
ATOM 3572 C C . ALA A 1 440 ? -31.483 5.395 -7.162 1.00 48.78 440 ALA A C 1
ATOM 3574 O O . ALA A 1 440 ? -32.284 6.122 -7.749 1.00 48.78 440 ALA A O 1
ATOM 3575 N N . LEU A 1 441 ? -30.204 5.751 -6.990 1.00 45.38 441 LEU A N 1
ATOM 3576 C CA . LEU A 1 441 ? -29.624 7.023 -7.445 1.00 45.38 441 LEU A CA 1
ATOM 3577 C C . LEU A 1 441 ? -29.680 7.175 -8.976 1.00 45.38 441 LEU A C 1
ATOM 3579 O O . LEU A 1 441 ? -29.985 8.257 -9.485 1.00 45.38 441 LEU A O 1
ATOM 3583 N N . ARG A 1 442 ? -29.448 6.093 -9.730 1.00 46.69 442 ARG A N 1
ATOM 3584 C CA . ARG A 1 442 ? -29.572 6.039 -11.198 1.00 46.69 442 ARG A CA 1
ATOM 3585 C C . ARG A 1 442 ? -31.024 6.161 -11.658 1.00 46.69 442 ARG A C 1
ATOM 3587 O O . ARG A 1 442 ? -31.296 6.895 -12.612 1.00 46.69 442 ARG A O 1
ATOM 3594 N N . LEU A 1 443 ? -31.957 5.471 -11.002 1.00 50.16 443 LEU A N 1
ATOM 3595 C CA . LEU A 1 443 ? -33.393 5.544 -11.281 1.00 50.16 443 LEU A CA 1
ATOM 3596 C C . LEU A 1 443 ? -33.945 6.936 -10.973 1.00 50.16 443 LEU A C 1
ATOM 3598 O O . LEU A 1 443 ? -34.690 7.475 -11.789 1.00 50.16 443 LEU A O 1
ATOM 3602 N N . ASP A 1 444 ? -33.544 7.550 -9.861 1.00 54.25 444 ASP A N 1
ATOM 3603 C CA . ASP A 1 444 ? -33.925 8.919 -9.518 1.00 54.25 444 ASP A CA 1
ATOM 3604 C C . ASP A 1 444 ? -33.310 9.930 -10.498 1.00 54.25 444 ASP A C 1
ATOM 3606 O O . ASP A 1 444 ? -34.036 10.709 -11.109 1.00 54.25 444 ASP A O 1
ATOM 3610 N N . SER A 1 445 ? -32.012 9.841 -10.803 1.00 51.34 445 SER A N 1
ATOM 3611 C CA . SER A 1 445 ? -31.370 10.675 -11.838 1.00 51.34 445 SER A CA 1
ATOM 3612 C C . SER A 1 445 ? -32.055 10.546 -13.210 1.00 51.34 445 SER A C 1
ATOM 3614 O O . SER A 1 445 ? -32.238 11.534 -13.927 1.00 51.34 445 SER A O 1
ATOM 3616 N N . SER A 1 446 ? -32.511 9.340 -13.560 1.00 56.44 446 SER A N 1
ATOM 3617 C CA . SER A 1 446 ? -33.281 9.074 -14.781 1.00 56.44 446 SER A CA 1
ATOM 3618 C C . SER A 1 446 ? -34.702 9.646 -14.718 1.00 56.44 446 SER A C 1
ATOM 3620 O O . SER A 1 446 ? -35.179 10.200 -15.710 1.00 56.44 446 SER A O 1
ATOM 3622 N N . ARG A 1 447 ? -35.379 9.565 -13.564 1.00 67.69 447 ARG A N 1
ATOM 3623 C CA . ARG A 1 447 ? -36.689 10.194 -13.314 1.00 67.69 447 ARG A CA 1
ATOM 3624 C C . ARG A 1 447 ? -36.585 11.719 -13.386 1.00 67.69 447 ARG A C 1
ATOM 3626 O O . ARG A 1 447 ? -37.384 12.328 -14.091 1.00 67.69 447 ARG A O 1
ATOM 3633 N N . ARG A 1 448 ? -35.565 12.322 -12.767 1.00 62.47 448 ARG A N 1
ATOM 3634 C CA . ARG A 1 448 ? -35.248 13.760 -12.837 1.00 62.47 448 ARG A CA 1
ATOM 3635 C C . ARG A 1 448 ? -34.996 14.210 -14.278 1.00 62.47 448 ARG A C 1
ATOM 3637 O O . ARG A 1 448 ? -35.655 15.143 -14.728 1.00 62.47 448 ARG A O 1
ATOM 3644 N N . ARG A 1 449 ? -34.149 13.507 -15.049 1.00 68.12 449 ARG A N 1
ATOM 3645 C CA . ARG A 1 449 ? -33.940 13.792 -16.489 1.00 68.12 449 ARG A CA 1
ATOM 3646 C C . ARG A 1 449 ? -35.227 13.670 -17.314 1.00 68.12 449 ARG A C 1
ATOM 3648 O O . ARG A 1 449 ? -35.473 14.519 -18.167 1.00 68.12 449 ARG A O 1
ATOM 3655 N N . ARG A 1 450 ? -36.064 12.652 -17.069 1.00 71.75 450 ARG A N 1
ATOM 3656 C CA . ARG A 1 450 ? -37.366 12.497 -17.750 1.00 71.75 450 ARG A CA 1
ATOM 3657 C C . ARG A 1 450 ? -38.337 13.627 -17.392 1.00 71.75 450 ARG A C 1
ATOM 3659 O O . ARG A 1 450 ? -38.960 14.168 -18.300 1.00 71.75 450 ARG A O 1
ATOM 3666 N N . LYS A 1 451 ? -38.419 14.017 -16.115 1.00 77.00 451 LYS A N 1
ATOM 3667 C CA . LYS A 1 451 ? -39.247 15.134 -15.637 1.00 77.00 451 LYS A CA 1
ATOM 3668 C C . LYS A 1 451 ? -38.805 16.459 -16.268 1.00 77.00 451 LYS A C 1
ATOM 3670 O O . LYS A 1 451 ? -39.609 17.078 -16.954 1.00 77.00 451 LYS A O 1
ATOM 3675 N N . ALA A 1 452 ? -37.523 16.811 -16.167 1.00 71.19 452 ALA A N 1
ATOM 3676 C CA . ALA A 1 452 ? -36.971 18.021 -16.778 1.00 71.19 452 ALA A CA 1
ATOM 3677 C C . ALA A 1 452 ? -37.176 18.065 -18.306 1.00 71.19 452 ALA A C 1
ATOM 3679 O O . ALA A 1 452 ? -37.543 19.105 -18.847 1.00 71.19 452 ALA A O 1
ATOM 3680 N N . LYS A 1 453 ? -37.014 16.937 -19.020 1.00 75.81 453 LYS A N 1
ATOM 3681 C CA . LYS A 1 453 ? -37.278 16.876 -20.471 1.00 75.81 453 LYS A CA 1
ATOM 3682 C C . LYS A 1 453 ? -38.772 16.991 -20.811 1.00 75.81 453 LYS A C 1
ATOM 3684 O O . LYS A 1 453 ? -39.106 17.548 -21.853 1.00 75.81 453 LYS A O 1
ATOM 3689 N N . ALA A 1 454 ? -39.667 16.496 -19.955 1.00 75.88 454 ALA A N 1
ATOM 3690 C CA . ALA A 1 454 ? -41.110 16.675 -20.114 1.00 75.88 454 ALA A CA 1
ATOM 3691 C C . ALA A 1 454 ? -41.540 18.127 -19.840 1.00 75.88 454 ALA A C 1
ATOM 3693 O O . ALA A 1 454 ? -42.325 18.680 -20.605 1.00 75.88 454 ALA A O 1
ATOM 3694 N N . GLU A 1 455 ? -40.983 18.761 -18.807 1.00 74.75 455 GLU A N 1
ATOM 3695 C CA . GLU A 1 455 ? -41.218 20.169 -18.466 1.00 74.75 455 GLU A CA 1
ATOM 3696 C C . GLU A 1 455 ? -40.696 21.099 -19.571 1.00 74.75 455 GLU A C 1
ATOM 3698 O O . GLU A 1 455 ? -41.465 21.907 -20.083 1.00 74.75 455 GLU A O 1
ATOM 3703 N N . ALA A 1 456 ? -39.458 20.899 -20.041 1.00 71.81 456 ALA A N 1
ATOM 3704 C CA . ALA A 1 456 ? -38.884 21.650 -21.160 1.00 71.81 456 ALA A CA 1
ATOM 3705 C C . ALA A 1 456 ? -39.657 21.457 -22.479 1.00 71.81 456 ALA A C 1
ATOM 3707 O O . ALA A 1 456 ? -39.832 22.405 -23.243 1.00 71.81 456 ALA A O 1
ATOM 3708 N N . LYS A 1 457 ? -40.169 20.245 -22.754 1.00 72.31 457 LYS A N 1
ATOM 3709 C CA . LYS A 1 457 ? -41.055 20.028 -23.909 1.00 72.31 457 LYS A CA 1
ATOM 3710 C C . LYS A 1 457 ? -42.383 20.771 -23.735 1.00 72.31 457 LYS A C 1
ATOM 3712 O O . LYS A 1 457 ? -42.883 21.316 -24.711 1.00 72.31 457 LYS A O 1
ATOM 3717 N N . LYS A 1 458 ? -42.931 20.823 -22.515 1.00 71.88 458 LYS A N 1
ATOM 3718 C CA . LYS A 1 458 ? -44.200 21.499 -22.209 1.00 71.88 458 LYS A CA 1
ATOM 3719 C C . LYS A 1 458 ? -44.105 23.022 -22.350 1.00 71.88 458 LYS A C 1
ATOM 3721 O O . LYS A 1 458 ? -45.065 23.615 -22.831 1.00 71.88 458 LYS A O 1
ATOM 3726 N N . THR A 1 459 ? -42.973 23.647 -22.008 1.00 65.75 459 THR A N 1
ATOM 3727 C CA . THR A 1 459 ? -42.722 25.061 -22.349 1.00 65.75 459 THR A CA 1
ATOM 3728 C C . THR A 1 459 ? -42.578 25.262 -23.855 1.00 65.75 459 THR A C 1
ATOM 3730 O O . THR A 1 459 ? -43.210 26.169 -24.388 1.00 65.75 459 THR A O 1
ATOM 3733 N N . LEU A 1 460 ? -41.845 24.394 -24.567 1.00 55.62 460 LEU A N 1
ATOM 3734 C CA . LEU A 1 460 ? -41.699 24.507 -26.027 1.00 55.62 460 LEU A CA 1
ATOM 3735 C C . LEU A 1 460 ? -43.036 24.381 -26.780 1.00 55.62 460 LEU A C 1
ATOM 3737 O O . LEU A 1 460 ? -43.273 25.116 -27.730 1.00 55.62 460 LEU A O 1
ATOM 3741 N N . THR A 1 461 ? -43.930 23.484 -26.350 1.00 52.59 461 THR A N 1
ATOM 3742 C CA . THR A 1 461 ? -45.272 23.328 -26.946 1.00 52.59 461 THR A CA 1
ATOM 3743 C C . THR A 1 461 ? -46.316 24.301 -26.390 1.00 52.59 461 THR A C 1
ATOM 3745 O O . THR A 1 461 ? -47.461 24.265 -26.828 1.00 52.59 461 THR A O 1
ATOM 3748 N N . GLY A 1 462 ? -45.963 25.131 -25.402 1.00 46.78 462 GLY A N 1
ATOM 3749 C CA . GLY A 1 462 ? -46.849 26.153 -24.833 1.00 46.78 462 GLY A CA 1
ATOM 3750 C C . GLY A 1 462 ? -46.843 27.477 -25.604 1.00 46.78 462 GLY A C 1
ATOM 3751 O O . GLY A 1 462 ? -47.748 28.287 -25.429 1.00 46.78 462 GLY A O 1
ATOM 3752 N N . ALA A 1 463 ? -45.845 27.697 -26.463 1.00 47.91 463 ALA A N 1
ATOM 3753 C CA . ALA A 1 463 ? -45.715 28.900 -27.275 1.00 47.91 463 ALA A CA 1
ATOM 3754 C C . ALA A 1 463 ? -46.508 28.777 -28.591 1.00 47.91 463 ALA A C 1
ATOM 3756 O O . ALA A 1 463 ? -45.978 28.332 -29.609 1.00 47.91 463 ALA A O 1
ATOM 3757 N N . GLN A 1 464 ? -47.781 29.184 -28.580 1.00 42.41 464 GLN A N 1
ATOM 3758 C CA . GLN A 1 464 ? -48.507 29.480 -29.824 1.00 42.41 464 GLN A CA 1
ATOM 3759 C C . GLN A 1 464 ? -48.089 30.850 -30.403 1.00 42.41 464 GLN A C 1
ATOM 3761 O O . GLN A 1 464 ? -47.689 31.736 -29.646 1.00 42.41 464 GLN A O 1
ATOM 3766 N N . PRO A 1 465 ? -48.147 31.032 -31.738 1.00 49.41 465 PRO A N 1
ATOM 3767 C CA . PRO A 1 465 ? -47.590 32.206 -32.410 1.00 49.41 465 PRO A CA 1
ATOM 3768 C C . PRO A 1 465 ? -48.530 33.422 -32.393 1.00 49.41 465 PRO A C 1
ATOM 3770 O O . PRO A 1 465 ? -49.744 33.276 -32.524 1.00 49.41 465 PRO A O 1
ATOM 3773 N N . ALA A 1 466 ? -47.953 34.628 -32.337 1.00 35.97 466 ALA A N 1
ATOM 3774 C CA . ALA A 1 466 ? -48.681 35.896 -32.426 1.00 35.97 466 ALA A CA 1
ATOM 3775 C C . ALA A 1 466 ? -48.008 36.895 -33.395 1.00 35.97 466 ALA A C 1
ATOM 3777 O O . ALA A 1 466 ? -47.059 37.590 -33.049 1.00 35.97 466 ALA A O 1
ATOM 3778 N N . THR A 1 467 ? -48.539 36.937 -34.621 1.00 35.97 467 THR A N 1
ATOM 3779 C CA . THR A 1 467 ? -48.796 38.150 -35.431 1.00 35.97 467 THR A CA 1
ATOM 3780 C C . THR A 1 467 ? -47.772 39.303 -35.456 1.00 35.97 467 THR A C 1
ATOM 3782 O O . THR A 1 467 ? -47.812 40.217 -34.638 1.00 35.97 467 THR A O 1
ATOM 3785 N N . SER A 1 468 ? -46.977 39.328 -36.530 1.00 36.75 468 SER A N 1
ATOM 3786 C CA . SER A 1 468 ? -46.811 40.460 -37.472 1.00 36.75 468 SER A CA 1
ATOM 3787 C C . SER A 1 468 ? -47.143 41.906 -37.035 1.00 36.75 468 SER A C 1
ATOM 3789 O O . SER A 1 468 ? -48.313 42.255 -36.865 1.00 36.75 468 SER A O 1
ATOM 3791 N N . ALA A 1 469 ? -46.146 42.793 -37.128 1.00 31.78 469 ALA A N 1
ATOM 3792 C CA . ALA A 1 469 ? -46.309 44.216 -37.460 1.00 31.78 469 ALA A CA 1
ATOM 3793 C C . ALA A 1 469 ? -45.075 44.720 -38.247 1.00 31.78 469 ALA A C 1
ATOM 3795 O O . ALA A 1 469 ? -44.010 44.109 -38.177 1.00 31.78 469 ALA A O 1
ATOM 3796 N N . SER A 1 470 ? -45.218 45.800 -39.021 1.00 31.12 470 SER A N 1
ATOM 3797 C CA . SER A 1 470 ? -44.176 46.363 -39.904 1.00 31.12 470 SER A CA 1
ATOM 3798 C C . SER A 1 470 ? -43.639 47.697 -39.372 1.00 31.12 470 SER A C 1
ATOM 3800 O O . SER A 1 470 ? -44.422 48.434 -38.776 1.00 31.12 470 SER A O 1
ATOM 3802 N N . LEU A 1 471 ? -42.361 48.026 -39.637 1.00 31.06 471 LEU A N 1
ATOM 3803 C CA . LEU A 1 471 ? -41.919 49.339 -40.158 1.00 31.06 471 LEU A CA 1
ATOM 3804 C C . LEU A 1 471 ? -40.410 49.377 -40.516 1.00 31.06 471 LEU A C 1
ATOM 3806 O O . LEU A 1 471 ? -39.639 48.507 -40.124 1.00 31.06 471 LEU A O 1
ATOM 3810 N N . VAL A 1 472 ? -40.040 50.377 -41.327 1.00 34.03 472 VAL A N 1
ATOM 3811 C CA . VAL A 1 472 ? -38.815 50.607 -42.147 1.00 34.03 472 VAL A CA 1
ATOM 3812 C C . VAL A 1 472 ? -38.745 52.152 -42.384 1.00 34.03 472 VAL A C 1
ATOM 3814 O O . VAL A 1 472 ? -39.826 52.741 -42.270 1.00 34.03 472 VAL A O 1
ATOM 3817 N N . PRO A 1 473 ? -37.625 52.872 -42.715 1.00 56.78 473 PRO A N 1
ATOM 3818 C CA . PRO A 1 473 ? -36.271 52.484 -43.189 1.00 56.78 473 PRO A CA 1
ATOM 3819 C C . PRO A 1 473 ? -35.061 53.178 -42.474 1.00 56.78 473 PRO A C 1
ATOM 3821 O O . PRO A 1 473 ? -35.230 53.874 -41.479 1.00 56.78 473 PRO A O 1
ATOM 3824 N N . ALA A 1 474 ? -33.877 53.064 -43.118 1.00 32.84 474 ALA A N 1
ATOM 3825 C CA . ALA A 1 474 ? -32.726 54.000 -43.175 1.00 32.84 474 ALA A CA 1
ATOM 3826 C C . ALA A 1 474 ? -31.511 53.716 -42.256 1.00 32.84 474 ALA A C 1
ATOM 3828 O O . ALA A 1 474 ? -31.682 53.374 -41.094 1.00 32.84 474 ALA A O 1
ATOM 3829 N N . SER A 1 475 ? -30.248 53.878 -42.695 1.00 31.61 475 SER A N 1
ATOM 3830 C CA . SER A 1 475 ? -29.664 54.048 -44.055 1.00 31.61 475 SER A CA 1
ATOM 3831 C C . SER A 1 475 ? -28.123 53.962 -43.990 1.00 31.61 475 SER A C 1
ATOM 3833 O O . SER A 1 475 ? -27.563 54.514 -43.046 1.00 31.61 475 SER A O 1
ATOM 3835 N N . GLY A 1 476 ? -27.425 53.394 -44.990 1.00 28.61 476 GLY A N 1
ATOM 3836 C CA . GLY A 1 476 ? -25.950 53.492 -45.058 1.00 28.61 476 GLY A CA 1
ATOM 3837 C C . GLY A 1 476 ? -25.216 52.467 -45.939 1.00 28.61 476 GLY A C 1
ATOM 3838 O O . GLY A 1 476 ? -24.664 51.502 -45.426 1.00 28.61 476 GLY A O 1
ATOM 3839 N N . SER A 1 477 ? -25.167 52.717 -47.248 1.00 30.56 477 SER A N 1
ATOM 3840 C CA . SER A 1 477 ? -24.208 52.135 -48.217 1.00 30.56 477 SER A CA 1
ATOM 3841 C C . SER A 1 477 ? -22.940 53.041 -48.283 1.00 30.56 477 SER A C 1
ATOM 3843 O O . SER A 1 477 ? -23.049 54.169 -47.790 1.00 30.56 477 SER A O 1
ATOM 3845 N N . PRO A 1 478 ? -21.778 52.663 -48.886 1.00 47.69 478 PRO A N 1
ATOM 3846 C CA . PRO A 1 478 ? -21.648 51.692 -49.978 1.00 47.69 478 PRO A CA 1
ATOM 3847 C C . PRO A 1 478 ? -20.436 50.730 -49.987 1.00 47.69 478 PRO A C 1
ATOM 3849 O O . PRO A 1 478 ? -19.480 50.831 -49.223 1.00 47.69 478 PRO A O 1
ATOM 3852 N N . GLU A 1 479 ? -20.536 49.812 -50.946 1.00 37.91 479 GLU A N 1
ATOM 3853 C CA . GLU A 1 479 ? -19.524 48.911 -51.523 1.00 37.91 479 GLU A CA 1
ATOM 3854 C C . GLU A 1 479 ? -18.647 49.674 -52.572 1.00 37.91 479 GLU A C 1
ATOM 3856 O O . GLU A 1 479 ? -18.895 50.877 -52.739 1.00 37.91 479 GLU A O 1
ATOM 3861 N N . PRO A 1 480 ? -17.642 49.083 -53.281 1.00 54.59 480 PRO A N 1
ATOM 3862 C CA . PRO A 1 480 ? -17.935 48.125 -54.375 1.00 54.59 480 PRO A CA 1
ATOM 3863 C C . PRO A 1 480 ? -16.876 47.037 -54.739 1.00 54.59 480 PRO A C 1
ATOM 3865 O O . PRO A 1 480 ? -15.676 47.298 -54.726 1.00 54.59 480 PRO A O 1
ATOM 3868 N N . LEU A 1 481 ? -17.389 45.895 -55.231 1.00 35.62 481 LEU A N 1
ATOM 3869 C CA . LEU A 1 481 ? -16.960 45.099 -56.416 1.00 35.62 481 LEU A CA 1
ATOM 3870 C C . LEU A 1 481 ? -15.536 44.502 -56.582 1.00 35.62 481 LEU A C 1
ATOM 3872 O O . LEU A 1 481 ? -14.514 45.114 -56.279 1.00 35.62 481 LEU A O 1
ATOM 3876 N N . GLY A 1 482 ? -15.492 43.317 -57.220 1.00 27.67 482 GLY A N 1
ATOM 3877 C CA . GLY A 1 482 ? -14.269 42.624 -57.658 1.00 27.67 482 GLY A CA 1
ATOM 3878 C C . GLY A 1 482 ? -14.474 41.154 -58.077 1.00 27.67 482 GLY A C 1
ATOM 3879 O O . GLY A 1 482 ? -14.019 40.259 -57.371 1.00 27.67 482 GLY A O 1
ATOM 3880 N N . ASP A 1 483 ? -15.164 40.913 -59.196 1.00 31.81 483 ASP A N 1
ATOM 3881 C CA . ASP A 1 483 ? -15.462 39.588 -59.792 1.00 31.81 483 ASP A CA 1
ATOM 3882 C C . ASP A 1 483 ? -14.214 38.964 -60.512 1.00 31.81 483 ASP A C 1
ATOM 3884 O O . ASP A 1 483 ? -13.178 39.626 -60.595 1.00 31.81 483 ASP A O 1
ATOM 3888 N N . ALA A 1 484 ? -14.169 37.734 -61.066 1.00 33.22 484 ALA A N 1
ATOM 3889 C CA . ALA A 1 484 ? -15.208 36.739 -61.391 1.00 33.22 484 ALA A CA 1
ATOM 3890 C C . ALA A 1 484 ? -14.646 35.292 -61.608 1.00 33.22 484 ALA A C 1
ATOM 3892 O O . ALA A 1 484 ? -13.459 35.134 -61.882 1.00 33.22 484 ALA A O 1
ATOM 3893 N N . ASP A 1 485 ? -15.551 34.298 -61.575 1.00 31.23 485 ASP A N 1
ATOM 3894 C CA . ASP A 1 485 ? -15.734 33.150 -62.507 1.00 31.23 485 ASP A CA 1
ATOM 3895 C C . ASP A 1 485 ? -14.733 31.966 -62.731 1.00 31.23 485 ASP A C 1
ATOM 3897 O O . ASP A 1 485 ? -13.535 32.136 -62.934 1.00 31.23 485 ASP A O 1
ATOM 3901 N N . ASN A 1 486 ? -15.354 30.768 -62.864 1.00 30.06 486 ASN A N 1
ATOM 3902 C CA . ASN A 1 486 ? -14.992 29.540 -63.628 1.00 30.06 486 ASN A CA 1
ATOM 3903 C C . ASN A 1 486 ? -13.776 28.657 -63.182 1.00 30.06 486 ASN A C 1
ATOM 3905 O O . ASN A 1 486 ? -12.812 29.151 -62.612 1.00 30.06 486 ASN A O 1
ATOM 3909 N N . ASP A 1 487 ? -13.725 27.323 -63.401 1.00 28.66 487 ASP A N 1
ATOM 3910 C CA . ASP A 1 487 ? -14.728 26.361 -63.920 1.00 28.66 487 ASP A CA 1
ATOM 3911 C C . ASP A 1 487 ? -14.508 24.881 -63.475 1.00 28.66 487 ASP A C 1
ATOM 3913 O O . ASP A 1 487 ? -13.511 24.531 -62.847 1.00 28.66 487 ASP A O 1
ATOM 3917 N N . VAL A 1 488 ? -15.492 24.046 -63.838 1.00 31.41 488 VAL A N 1
ATOM 3918 C CA . VAL A 1 488 ? -15.753 22.594 -63.640 1.00 31.41 488 VAL A CA 1
ATOM 3919 C C . VAL A 1 488 ? -14.703 21.571 -64.153 1.00 31.41 488 VAL A C 1
ATOM 3921 O O . VAL A 1 488 ? -14.199 21.741 -65.254 1.00 31.41 488 VAL A O 1
ATOM 3924 N N . GLU A 1 489 ? -14.514 20.454 -63.414 1.00 31.14 489 GLU A N 1
ATOM 3925 C CA . GLU A 1 489 ? -14.278 19.027 -63.835 1.00 31.14 489 GLU A CA 1
ATOM 3926 C C . GLU A 1 489 ? -14.116 18.173 -62.528 1.00 31.14 489 GLU A C 1
ATOM 3928 O O . GLU A 1 489 ? -13.532 18.673 -61.568 1.00 31.14 489 GLU A O 1
ATOM 3933 N N . GLU A 1 490 ? -14.703 16.995 -62.224 1.00 31.19 490 GLU A N 1
ATOM 3934 C CA . GLU A 1 490 ? -14.949 15.699 -62.918 1.00 31.19 490 GLU A CA 1
ATOM 3935 C C . GLU A 1 490 ? -13.674 15.059 -63.517 1.00 31.19 490 GLU A C 1
ATOM 3937 O O . GLU A 1 490 ? -12.994 15.702 -64.296 1.00 31.19 490 GLU A O 1
ATOM 3942 N N . ALA A 1 491 ? -13.243 13.814 -63.242 1.00 28.67 491 ALA A N 1
ATOM 3943 C CA . ALA A 1 491 ? -13.672 12.728 -62.331 1.00 28.67 491 ALA A CA 1
ATOM 3944 C C . ALA A 1 491 ? -12.409 11.856 -61.959 1.00 28.67 491 ALA A C 1
ATOM 3946 O O . ALA A 1 491 ? -11.312 12.406 -61.980 1.00 28.67 491 ALA A O 1
ATOM 3947 N N . GLU A 1 492 ? -12.364 10.564 -61.568 1.00 28.19 492 GLU A N 1
ATOM 3948 C CA . GLU A 1 492 ? -13.335 9.460 -61.409 1.00 28.19 492 GLU A CA 1
ATOM 3949 C C . GLU A 1 492 ? -12.776 8.322 -60.485 1.00 28.19 492 GLU A C 1
ATOM 3951 O O . GLU A 1 492 ? -11.568 8.195 -60.323 1.00 28.19 492 GLU A O 1
ATOM 3956 N N . GLU A 1 493 ? -13.677 7.501 -59.918 1.00 26.75 493 GLU A N 1
ATOM 3957 C CA . GLU A 1 493 ? -13.587 6.073 -59.496 1.00 26.75 493 GLU A CA 1
ATOM 3958 C C . GLU A 1 493 ? -12.446 5.379 -58.680 1.00 26.75 493 GLU A C 1
ATOM 3960 O O . GLU A 1 493 ? -11.257 5.671 -58.720 1.00 26.75 493 GLU A O 1
ATOM 3965 N N . SER A 1 494 ? -12.880 4.257 -58.066 1.00 26.36 494 SER A N 1
ATOM 3966 C CA . SER A 1 494 ? -12.110 3.084 -57.590 1.00 26.36 494 SER A CA 1
ATOM 3967 C C . SER A 1 494 ? -11.313 3.201 -56.264 1.00 26.36 494 SER A C 1
ATOM 3969 O O . SER A 1 494 ? -10.704 4.215 -55.957 1.00 26.36 494 SER A O 1
ATOM 3971 N N . SER A 1 495 ? -11.226 2.152 -55.431 1.00 27.14 495 SER A N 1
ATOM 3972 C CA . SER A 1 495 ? -11.929 0.853 -55.449 1.00 27.14 495 SER A CA 1
ATOM 3973 C C . SER A 1 495 ? -11.936 0.198 -54.056 1.00 27.14 495 SER A C 1
ATOM 3975 O O . SER A 1 495 ? -11.052 0.428 -53.233 1.00 27.14 495 SER A O 1
ATOM 3977 N N . ALA A 1 496 ? -12.941 -0.646 -53.794 1.00 27.72 496 ALA A N 1
ATOM 3978 C CA . ALA A 1 496 ? -13.054 -1.453 -52.577 1.00 27.72 496 ALA A CA 1
ATOM 3979 C C . ALA A 1 496 ? -13.283 -2.937 -52.928 1.00 27.72 496 ALA A C 1
ATOM 3981 O O . ALA A 1 496 ? -14.147 -3.224 -53.761 1.00 27.72 496 ALA A O 1
ATOM 3982 N N . PRO A 1 497 ? -12.578 -3.893 -52.294 1.00 29.61 497 PRO A N 1
ATOM 3983 C CA . PRO A 1 497 ? -12.902 -5.313 -52.389 1.00 29.61 497 PRO A CA 1
ATOM 3984 C C . PRO A 1 497 ? -13.987 -5.711 -51.374 1.00 29.61 497 PRO A C 1
ATOM 3986 O O . PRO A 1 497 ? -14.106 -5.131 -50.293 1.00 29.61 497 PRO A O 1
ATOM 3989 N N . ARG A 1 498 ? -14.793 -6.715 -51.735 1.00 27.08 498 ARG A N 1
ATOM 3990 C CA . ARG A 1 498 ? -15.891 -7.252 -50.915 1.00 27.08 498 ARG A CA 1
ATOM 3991 C C . ARG A 1 498 ? -15.449 -8.416 -50.020 1.00 27.08 498 ARG A C 1
ATOM 3993 O O . ARG A 1 498 ? -14.372 -8.980 -50.182 1.00 27.08 498 ARG A O 1
ATOM 4000 N N . LEU A 1 499 ? -16.370 -8.772 -49.124 1.00 24.94 499 LEU A N 1
ATOM 4001 C CA . LEU A 1 499 ? -16.518 -10.080 -48.483 1.00 24.94 499 LEU A CA 1
ATOM 4002 C C . LEU A 1 499 ? -16.185 -11.256 -49.419 1.00 24.94 499 LEU A C 1
ATOM 4004 O O . LEU A 1 499 ? -16.547 -11.237 -50.597 1.00 24.94 499 LEU A O 1
ATOM 4008 N N . VAL A 1 500 ? -15.620 -12.309 -48.832 1.00 25.12 500 VAL A N 1
ATOM 4009 C CA . VAL A 1 500 ? -15.767 -13.693 -49.292 1.00 25.12 500 VAL A CA 1
ATOM 4010 C C . VAL A 1 500 ? -16.318 -14.471 -48.101 1.00 25.12 500 VAL A C 1
ATOM 4012 O O . VAL A 1 500 ? -15.734 -14.423 -47.018 1.00 25.12 500 VAL A O 1
ATOM 4015 N N . GLU A 1 501 ? -17.462 -15.116 -48.296 1.00 26.88 501 GLU A N 1
ATOM 4016 C CA . GLU A 1 501 ? -18.077 -16.041 -47.341 1.00 26.88 501 GLU A CA 1
ATOM 4017 C C . GLU A 1 501 ? -17.746 -17.494 -47.743 1.00 26.88 501 GLU A C 1
ATOM 4019 O O . GLU A 1 501 ? -17.123 -17.733 -48.778 1.00 26.88 501 GLU A O 1
ATOM 4024 N N . ASP A 1 502 ? -18.170 -18.437 -46.904 1.00 26.53 502 ASP A N 1
ATOM 4025 C CA . ASP A 1 502 ? -18.279 -19.879 -47.156 1.00 26.53 502 ASP A CA 1
ATOM 4026 C C . ASP A 1 502 ? -16.996 -20.703 -47.387 1.00 26.53 502 ASP A C 1
ATOM 4028 O O . ASP A 1 502 ? -16.459 -20.852 -48.485 1.00 26.53 502 ASP A O 1
ATOM 4032 N N . ALA A 1 503 ? -16.605 -21.383 -46.307 1.00 26.25 503 ALA A N 1
ATOM 4033 C CA . ALA A 1 503 ? -15.941 -22.683 -46.334 1.00 26.25 503 ALA A CA 1
ATOM 4034 C C . ALA A 1 503 ? -16.446 -23.515 -45.137 1.00 26.25 503 ALA A C 1
ATOM 4036 O O . ALA A 1 503 ? -15.727 -23.723 -44.158 1.00 26.25 503 ALA A O 1
ATOM 4037 N N . GLU A 1 504 ? -17.715 -23.929 -45.182 1.00 28.66 504 GLU A N 1
ATOM 4038 C CA . GLU A 1 504 ? -18.235 -24.964 -44.281 1.00 28.66 504 GLU A CA 1
ATOM 4039 C C . GLU A 1 504 ? -17.722 -26.336 -44.740 1.00 28.66 504 GLU A C 1
ATOM 4041 O O . GLU A 1 504 ? -17.964 -26.701 -45.887 1.00 28.66 504 GLU A O 1
ATOM 4046 N N . ASP A 1 505 ? -17.071 -27.107 -43.857 1.00 27.09 505 ASP A N 1
ATOM 4047 C CA . ASP A 1 505 ? -17.429 -28.525 -43.702 1.00 27.09 505 ASP A CA 1
ATOM 4048 C C . ASP A 1 505 ? -16.929 -29.168 -42.388 1.00 27.09 505 ASP A C 1
ATOM 4050 O O . ASP A 1 505 ? -15.995 -28.691 -41.742 1.00 27.09 505 ASP A O 1
ATOM 4054 N N . GLU A 1 506 ? -17.608 -30.254 -42.013 1.00 33.03 506 GLU A N 1
ATOM 4055 C CA . GLU A 1 506 ? -17.307 -31.282 -40.996 1.00 33.03 506 GLU A CA 1
ATOM 4056 C C . GLU A 1 506 ? -16.404 -30.931 -39.783 1.00 33.03 506 GLU A C 1
ATOM 4058 O O . GLU A 1 506 ? -15.205 -31.217 -39.736 1.00 33.03 506 GLU A O 1
ATOM 4063 N N . GLY A 1 507 ? -17.036 -30.479 -38.690 1.00 32.78 507 GLY A N 1
ATOM 4064 C CA . GLY A 1 507 ? -16.483 -30.538 -37.330 1.00 32.78 507 GLY A CA 1
ATOM 4065 C C . GLY A 1 507 ? -17.502 -31.113 -36.337 1.00 32.78 507 GLY A C 1
ATOM 4066 O O . GLY A 1 507 ? -18.590 -30.558 -36.198 1.00 32.78 507 GLY A O 1
ATOM 4067 N N . ASP A 1 508 ? -17.160 -32.219 -35.657 1.00 34.94 508 ASP A N 1
ATOM 4068 C CA . ASP A 1 508 ? -18.050 -32.973 -34.748 1.00 34.94 508 ASP A CA 1
ATOM 4069 C C . ASP A 1 508 ? -18.878 -32.060 -33.814 1.00 34.94 508 ASP A C 1
ATOM 4071 O O . ASP A 1 508 ? -18.333 -31.259 -33.048 1.00 34.94 508 ASP A O 1
ATOM 4075 N N . SER A 1 509 ? -20.205 -32.241 -33.816 1.00 47.66 509 SER A N 1
ATOM 4076 C CA . SER A 1 509 ? -21.119 -31.516 -32.924 1.00 47.66 509 SER A CA 1
ATOM 4077 C C . SER A 1 509 ? -20.677 -31.625 -31.461 1.00 47.66 509 SER A C 1
ATOM 4079 O O . SER A 1 509 ? -20.413 -32.719 -30.956 1.00 47.66 509 SER A O 1
ATOM 4081 N N . ILE A 1 510 ? -20.677 -30.496 -30.741 1.00 39.66 510 ILE A N 1
ATOM 4082 C CA . ILE A 1 510 ? -20.321 -30.427 -29.312 1.00 39.66 510 ILE A CA 1
ATOM 4083 C C . ILE A 1 510 ? -21.113 -31.436 -28.464 1.00 39.66 510 ILE A C 1
ATOM 4085 O O . ILE A 1 510 ? -20.576 -31.983 -27.500 1.00 39.66 510 ILE A O 1
ATOM 4089 N N . PHE A 1 511 ? -22.361 -31.741 -28.835 1.00 43.09 511 PHE A N 1
ATOM 4090 C CA . PHE A 1 511 ? -23.161 -32.758 -28.151 1.00 43.09 511 PHE A CA 1
ATOM 4091 C C . PHE A 1 511 ? -22.614 -34.177 -28.344 1.00 43.09 511 PHE A C 1
ATOM 4093 O O . PHE A 1 511 ? -22.639 -34.963 -27.400 1.00 43.09 511 PHE A O 1
ATOM 4100 N N . GLU A 1 512 ? -22.053 -34.493 -29.511 1.00 46.00 512 GLU A N 1
ATOM 4101 C CA . GLU A 1 512 ? -21.461 -35.799 -29.804 1.00 46.00 512 GLU A CA 1
ATOM 4102 C C . GLU A 1 512 ? -20.109 -35.968 -29.094 1.00 46.00 512 GLU A C 1
ATOM 4104 O O . GLU A 1 512 ? -19.832 -37.027 -28.527 1.00 46.00 512 GLU A O 1
ATOM 4109 N N . VAL A 1 513 ? -19.313 -34.893 -29.007 1.00 49.28 513 VAL A N 1
ATOM 4110 C CA . VAL A 1 513 ? -18.083 -34.844 -28.193 1.00 49.28 513 VAL A CA 1
ATOM 4111 C C . VAL A 1 513 ? -18.401 -35.054 -26.707 1.00 49.28 513 VAL A C 1
ATOM 4113 O O . VAL A 1 513 ? -17.783 -35.896 -26.050 1.00 49.28 513 VAL A O 1
ATOM 4116 N N . LEU A 1 514 ? -19.412 -34.355 -26.178 1.00 45.31 514 LEU A N 1
ATOM 4117 C CA . LEU A 1 514 ? -19.883 -34.532 -24.799 1.00 45.31 514 LEU A CA 1
ATOM 4118 C C . LEU A 1 514 ? -20.455 -35.939 -24.559 1.00 45.31 514 LEU A C 1
ATOM 4120 O O . LEU A 1 514 ? -20.228 -36.512 -23.492 1.00 45.31 514 LEU A O 1
ATOM 4124 N N . ARG A 1 515 ? -21.141 -36.536 -25.545 1.00 58.38 515 ARG A N 1
ATOM 4125 C CA . ARG A 1 515 ? -21.669 -37.906 -25.454 1.00 58.38 515 ARG A CA 1
ATOM 4126 C C . ARG A 1 515 ? -20.548 -38.946 -25.404 1.00 58.38 515 ARG A C 1
ATOM 4128 O O . ARG A 1 515 ? -20.584 -39.816 -24.534 1.00 58.38 515 ARG A O 1
ATOM 4135 N N . ARG A 1 516 ? -19.521 -38.822 -26.257 1.00 54.06 516 ARG A N 1
ATOM 4136 C CA . ARG A 1 516 ? -18.316 -39.676 -26.218 1.00 54.06 516 ARG A CA 1
ATOM 4137 C C . ARG A 1 516 ? -17.570 -39.531 -24.886 1.00 54.06 516 ARG A C 1
ATOM 4139 O O . ARG A 1 516 ? -17.239 -40.542 -24.272 1.00 54.06 516 ARG A O 1
ATOM 4146 N N . SER A 1 517 ? -17.373 -38.301 -24.403 1.00 53.09 517 SER A N 1
ATOM 4147 C CA . SER A 1 517 ? -16.710 -38.027 -23.118 1.00 53.09 517 SER A CA 1
ATOM 4148 C C . SER A 1 517 ? -17.458 -38.647 -21.929 1.00 53.09 517 SER A C 1
ATOM 4150 O O . SER A 1 517 ? -16.849 -39.314 -21.090 1.00 53.09 517 SER A O 1
ATOM 4152 N N . ARG A 1 518 ? -18.791 -38.515 -21.890 1.00 57.84 518 ARG A N 1
ATOM 4153 C CA . ARG A 1 518 ? -19.626 -39.131 -20.850 1.00 57.84 518 ARG A CA 1
ATOM 4154 C C . ARG A 1 518 ? -19.530 -40.657 -20.867 1.00 57.84 518 ARG A C 1
ATOM 4156 O O . ARG A 1 518 ? -19.335 -41.261 -19.817 1.00 57.84 518 ARG A O 1
ATOM 4163 N N . GLN A 1 519 ? -19.592 -41.268 -22.050 1.00 58.66 519 GLN A N 1
ATOM 4164 C CA . GLN A 1 519 ? -19.523 -42.722 -22.195 1.00 58.66 519 GLN A CA 1
ATOM 4165 C C . GLN A 1 519 ? -18.136 -43.290 -21.833 1.00 58.66 519 GLN A C 1
ATOM 4167 O O . GLN A 1 519 ? -18.046 -44.358 -21.233 1.00 58.66 519 GLN A O 1
ATOM 4172 N N . GLN A 1 520 ? -17.050 -42.553 -22.097 1.00 57.38 520 GLN A N 1
ATOM 4173 C CA . GLN A 1 520 ? -15.711 -42.901 -21.600 1.00 57.38 520 GLN A CA 1
ATOM 4174 C C . GLN A 1 520 ? -15.629 -42.853 -20.064 1.00 57.38 520 GLN A C 1
ATOM 4176 O O . GLN A 1 520 ? -15.026 -43.736 -19.455 1.00 57.38 520 GLN A O 1
ATOM 4181 N N . HIS A 1 521 ? -16.259 -41.860 -19.428 1.00 52.69 521 HIS A N 1
ATOM 4182 C CA . HIS A 1 521 ? -16.284 -41.750 -17.967 1.00 52.69 521 HIS A CA 1
ATOM 4183 C C . HIS A 1 521 ? -17.138 -42.850 -17.311 1.00 52.69 521 HIS A C 1
ATOM 4185 O O . HIS A 1 521 ? -16.739 -43.419 -16.298 1.00 52.69 521 HIS A O 1
ATOM 4191 N N . GLU A 1 522 ? -18.276 -43.203 -17.915 1.00 57.66 522 GLU A N 1
ATOM 4192 C CA . GLU A 1 522 ? -19.143 -44.293 -17.450 1.00 57.66 522 GLU A CA 1
ATOM 4193 C C . GLU A 1 522 ? -18.454 -45.667 -17.566 1.00 57.66 522 GLU A C 1
ATOM 4195 O O . GLU A 1 522 ? -18.550 -46.462 -16.631 1.00 57.66 522 GLU A O 1
ATOM 4200 N N . ASN A 1 523 ? -17.674 -45.919 -18.626 1.00 56.44 523 ASN A N 1
ATOM 4201 C CA . ASN A 1 523 ? -16.856 -47.135 -18.750 1.00 56.44 523 ASN A CA 1
ATOM 4202 C C . ASN A 1 523 ? -15.761 -47.211 -17.664 1.00 56.44 523 ASN A C 1
ATOM 4204 O O . ASN A 1 523 ? -15.631 -48.231 -16.988 1.00 56.44 523 ASN A O 1
ATOM 4208 N N . ALA A 1 524 ? -15.027 -46.118 -17.420 1.00 46.09 524 ALA A N 1
ATOM 4209 C CA . ALA A 1 524 ? -13.980 -46.066 -16.389 1.00 46.09 524 ALA A CA 1
ATOM 4210 C C . ALA A 1 524 ? -14.512 -46.291 -14.952 1.00 46.09 524 ALA A C 1
ATOM 4212 O O . ALA A 1 524 ? -13.778 -46.719 -14.058 1.00 46.09 524 ALA A O 1
ATOM 4213 N N . LEU A 1 525 ? -15.803 -46.031 -14.718 1.00 45.88 525 LEU A N 1
ATOM 4214 C CA . LEU A 1 525 ? -16.488 -46.304 -13.450 1.00 45.88 525 LEU A CA 1
ATOM 4215 C C . LEU A 1 525 ? -16.982 -47.759 -13.314 1.00 45.88 525 LEU A C 1
ATOM 4217 O O . LEU A 1 525 ? -17.374 -48.158 -12.215 1.00 45.88 525 LEU A O 1
ATOM 4221 N N . GLN A 1 526 ? -16.947 -48.560 -14.385 1.00 47.25 526 GLN A N 1
ATOM 4222 C CA . GLN A 1 526 ? -17.251 -49.997 -14.344 1.00 47.25 526 GLN A CA 1
ATOM 4223 C C . GLN A 1 526 ? -15.996 -50.838 -14.058 1.00 47.25 526 GLN A C 1
ATOM 4225 O O . GLN A 1 526 ? -16.047 -51.703 -13.183 1.00 47.25 526 GLN A O 1
ATOM 4230 N N . ASP A 1 527 ? -14.852 -50.512 -14.673 1.00 43.28 527 ASP A N 1
ATOM 4231 C CA . ASP A 1 527 ? -13.569 -51.222 -14.470 1.00 43.28 527 ASP A CA 1
ATOM 4232 C C . ASP A 1 527 ? -13.032 -51.165 -13.023 1.00 43.28 527 ASP A C 1
ATOM 4234 O O . ASP A 1 527 ? -12.171 -51.949 -12.630 1.00 43.28 527 ASP A O 1
ATOM 4238 N N . THR A 1 528 ? -13.543 -50.258 -12.186 1.00 42.56 528 THR A N 1
ATOM 4239 C CA . THR A 1 528 ? -13.083 -50.067 -10.798 1.00 42.56 528 THR A CA 1
ATOM 4240 C C . THR A 1 528 ? -13.813 -50.933 -9.757 1.00 42.56 528 THR A C 1
ATOM 4242 O O . THR A 1 528 ? -13.612 -50.747 -8.553 1.00 42.56 528 THR A O 1
ATOM 4245 N N . ARG A 1 529 ? -14.653 -51.900 -10.167 1.00 34.97 529 ARG A N 1
ATOM 4246 C CA . ARG A 1 529 ? -15.486 -52.702 -9.245 1.00 34.97 529 ARG A CA 1
ATOM 4247 C C . ARG A 1 529 ? -15.146 -54.201 -9.170 1.00 34.97 529 ARG A C 1
ATOM 4249 O O . ARG A 1 529 ? -15.926 -55.042 -9.606 1.00 34.97 529 ARG A O 1
ATOM 4256 N N . SER A 1 530 ? -14.135 -54.503 -8.340 1.00 37.19 530 SER A N 1
ATOM 4257 C CA . SER A 1 530 ? -13.938 -55.800 -7.640 1.00 37.19 530 SER A CA 1
ATOM 4258 C C . SER A 1 530 ? -13.434 -56.990 -8.498 1.00 37.19 530 SER A C 1
ATOM 4260 O O . SER A 1 530 ? -13.479 -56.887 -9.719 1.00 37.19 530 SER A O 1
ATOM 4262 N N . PRO A 1 531 ? -12.904 -58.098 -7.905 1.00 43.97 531 PRO A N 1
ATOM 4263 C CA . PRO A 1 531 ? -13.177 -58.628 -6.555 1.00 43.97 531 PRO A CA 1
ATOM 4264 C C . PRO A 1 531 ? -11.996 -58.774 -5.568 1.00 43.97 531 PRO A C 1
ATOM 4266 O O . PRO A 1 531 ? -10.832 -58.894 -5.934 1.00 43.97 531 PRO A O 1
ATOM 4269 N N . ARG A 1 532 ? -12.353 -58.857 -4.275 1.00 39.94 532 ARG A N 1
ATOM 4270 C CA . ARG A 1 532 ? -11.525 -59.392 -3.173 1.00 39.94 532 ARG A CA 1
ATOM 4271 C C . ARG A 1 532 ? -11.649 -60.919 -3.082 1.00 39.94 532 ARG A C 1
ATOM 4273 O O . ARG A 1 532 ? -12.775 -61.406 -3.093 1.00 39.94 532 ARG A O 1
ATOM 4280 N N . GLN A 1 533 ? -10.534 -61.613 -2.833 1.00 33.12 533 GLN A N 1
ATOM 4281 C CA . GLN A 1 533 ? -10.384 -62.939 -2.183 1.00 33.12 533 GLN A CA 1
ATOM 4282 C C . GLN A 1 533 ? -8.861 -63.250 -2.099 1.00 33.12 533 GLN A C 1
ATOM 4284 O O . GLN A 1 533 ? -8.131 -62.769 -2.957 1.00 33.12 533 GLN A O 1
ATOM 4289 N N . ASN A 1 534 ? -8.288 -64.000 -1.142 1.00 30.61 534 ASN A N 1
ATOM 4290 C CA . ASN A 1 534 ? -8.786 -64.549 0.132 1.00 30.61 534 ASN A CA 1
ATOM 4291 C C . ASN A 1 534 ? -7.594 -64.967 1.047 1.00 30.61 534 ASN A C 1
ATOM 4293 O O . ASN A 1 534 ? -6.569 -65.362 0.502 1.00 30.61 534 ASN A O 1
ATOM 4297 N N . LEU A 1 535 ? -7.787 -65.024 2.382 1.00 32.50 535 LEU A N 1
ATOM 4298 C CA . LEU A 1 535 ? -6.923 -65.701 3.400 1.00 32.50 535 LEU A CA 1
ATOM 4299 C C . LEU A 1 535 ? -5.480 -65.140 3.609 1.00 32.50 535 LEU A C 1
ATOM 4301 O O . LEU A 1 535 ? -4.943 -64.470 2.739 1.00 32.50 535 LEU A O 1
ATOM 4305 N N . GLY A 1 536 ? -4.797 -65.337 4.754 1.00 27.41 536 GLY A N 1
ATOM 4306 C CA . GLY A 1 536 ? -5.139 -66.069 5.993 1.00 27.41 536 GLY A CA 1
ATOM 4307 C C . GLY A 1 536 ? -4.249 -65.692 7.210 1.00 27.41 536 GLY A C 1
ATOM 4308 O O . GLY A 1 536 ? -3.478 -64.739 7.137 1.00 27.41 536 GLY A O 1
ATOM 4309 N N . ASN A 1 537 ? -4.393 -66.415 8.331 1.00 32.62 537 ASN A N 1
ATOM 4310 C CA . ASN A 1 537 ? -3.876 -66.065 9.676 1.00 32.62 537 ASN A CA 1
ATOM 4311 C C . ASN A 1 537 ? -2.402 -66.458 9.938 1.00 32.62 537 ASN A C 1
ATOM 4313 O O . ASN A 1 537 ? -1.936 -67.439 9.362 1.00 32.62 537 ASN A O 1
ATOM 4317 N N . HIS A 1 538 ? -1.746 -65.815 10.923 1.00 31.75 538 HIS A N 1
ATOM 4318 C CA . HIS A 1 538 ? -1.373 -66.464 12.206 1.00 31.75 538 HIS A CA 1
ATOM 4319 C C . HIS A 1 538 ? -0.864 -65.460 13.275 1.00 31.75 538 HIS A C 1
ATOM 4321 O O . HIS A 1 538 ? -0.896 -64.252 13.044 1.00 31.75 538 HIS A O 1
ATOM 4327 N N . ASP A 1 539 ? -0.504 -65.967 14.462 1.00 33.72 539 ASP A N 1
ATOM 4328 C CA . ASP A 1 539 ? -0.559 -65.277 15.765 1.00 33.72 539 ASP A CA 1
ATOM 4329 C C . ASP A 1 539 ? 0.818 -65.059 16.452 1.00 33.72 539 ASP A C 1
ATOM 4331 O O . ASP A 1 539 ? 1.847 -65.514 15.955 1.00 33.72 539 ASP A O 1
ATOM 4335 N N . ASN A 1 540 ? 0.778 -64.457 17.655 1.00 33.19 540 ASN A N 1
ATOM 4336 C CA . ASN A 1 540 ? 1.832 -64.359 18.691 1.00 33.19 540 ASN A CA 1
ATOM 4337 C C . ASN A 1 540 ? 3.052 -63.429 18.400 1.00 33.19 540 ASN A C 1
ATOM 4339 O O . ASN A 1 540 ? 3.370 -63.137 17.255 1.00 33.19 540 ASN A O 1
ATOM 4343 N N . GLU A 1 541 ? 3.755 -62.854 19.397 1.00 30.56 541 GLU A N 1
ATOM 4344 C CA . GLU A 1 541 ? 3.737 -63.100 20.858 1.00 30.56 541 GLU A CA 1
ATOM 4345 C C . GLU A 1 541 ? 4.055 -61.851 21.738 1.00 30.56 541 GLU A C 1
ATOM 4347 O O . GLU A 1 541 ? 4.497 -60.810 21.255 1.00 30.56 541 GLU A O 1
ATOM 4352 N N . SER A 1 542 ? 3.817 -61.996 23.048 1.00 31.94 542 SER A N 1
ATOM 4353 C CA . SER A 1 542 ? 4.171 -61.157 24.224 1.00 31.94 542 SER A CA 1
ATOM 4354 C C . SER A 1 542 ? 5.690 -60.964 24.476 1.00 31.94 542 SER A C 1
ATOM 4356 O O . SER A 1 542 ? 6.465 -61.790 24.011 1.00 31.94 542 SER A O 1
ATOM 4358 N N . GLU A 1 543 ? 6.228 -60.031 25.292 1.00 31.50 543 GLU A N 1
ATOM 4359 C CA . GLU A 1 543 ? 5.756 -58.758 25.913 1.00 31.50 543 GLU A CA 1
ATOM 4360 C C . GLU A 1 543 ? 7.010 -57.853 26.270 1.00 31.50 543 GLU A C 1
ATOM 4362 O O . GLU A 1 543 ? 7.774 -57.643 25.327 1.00 31.50 543 GLU A O 1
ATOM 4367 N N . PRO A 1 544 ? 7.319 -57.249 27.460 1.00 58.06 544 PRO A N 1
ATOM 4368 C CA . PRO A 1 544 ? 8.061 -55.963 27.526 1.00 58.06 544 PRO A CA 1
ATOM 4369 C C . PRO A 1 544 ? 9.415 -56.012 28.293 1.00 58.06 544 PRO A C 1
ATOM 4371 O O . PRO A 1 544 ? 9.802 -57.074 28.766 1.00 58.06 544 PRO A O 1
ATOM 4374 N N . VAL A 1 545 ? 10.099 -54.859 28.508 1.00 31.61 545 VAL A N 1
ATOM 4375 C CA . VAL A 1 545 ? 10.807 -54.521 29.786 1.00 31.61 545 VAL A CA 1
ATOM 4376 C C . VAL A 1 545 ? 11.360 -53.064 29.883 1.00 31.61 545 VAL A C 1
ATOM 4378 O O . VAL A 1 545 ? 12.041 -52.563 28.998 1.00 31.61 545 VAL A O 1
ATOM 4381 N N . THR A 1 546 ? 11.025 -52.417 31.011 1.00 31.36 546 THR A N 1
ATOM 4382 C CA . THR A 1 546 ? 11.566 -51.238 31.758 1.00 31.36 546 THR A CA 1
ATOM 4383 C C . THR A 1 546 ? 12.443 -50.107 31.159 1.00 31.36 546 THR A C 1
ATOM 4385 O O . THR A 1 546 ? 13.576 -50.312 30.739 1.00 31.36 546 THR A O 1
ATOM 4388 N N . ASN A 1 547 ? 11.996 -48.870 31.435 1.00 32.62 547 ASN A N 1
ATOM 4389 C CA . ASN A 1 547 ? 12.689 -47.747 32.116 1.00 32.62 547 ASN A CA 1
ATOM 4390 C C . ASN A 1 547 ? 14.230 -47.732 32.280 1.00 32.62 547 ASN A C 1
ATOM 4392 O O . ASN A 1 547 ? 14.797 -48.593 32.947 1.00 32.62 547 ASN A O 1
ATOM 4396 N N . SER A 1 548 ? 14.833 -46.562 32.020 1.00 30.97 548 SER A N 1
ATOM 4397 C CA . SER A 1 548 ? 15.643 -45.855 33.038 1.00 30.97 548 SER A CA 1
ATOM 4398 C C . SER A 1 548 ? 15.659 -44.335 32.784 1.00 30.97 548 SER A C 1
ATOM 4400 O O . SER A 1 548 ? 15.340 -43.887 31.684 1.00 30.97 548 SER A O 1
ATOM 4402 N N . ALA A 1 549 ? 15.979 -43.538 33.808 1.00 33.16 549 ALA A N 1
ATOM 4403 C CA . ALA A 1 549 ? 16.069 -42.077 33.730 1.00 33.16 549 ALA A CA 1
ATOM 4404 C C . ALA A 1 549 ? 17.490 -41.605 34.078 1.00 33.16 549 ALA A C 1
ATOM 4406 O O . ALA A 1 549 ? 18.156 -42.218 34.910 1.00 33.16 549 ALA A O 1
ATOM 4407 N N . GLY A 1 550 ? 17.935 -40.493 33.488 1.00 28.67 550 GLY A N 1
ATOM 4408 C CA . GLY A 1 550 ? 19.243 -39.896 33.765 1.00 28.67 550 GLY A CA 1
ATOM 4409 C C . GLY A 1 550 ? 19.238 -38.396 33.485 1.00 28.67 550 GLY A C 1
ATOM 4410 O O . GLY A 1 550 ? 18.875 -37.971 32.393 1.00 28.67 550 GLY A O 1
ATOM 4411 N N . ALA A 1 551 ? 19.618 -37.593 34.479 1.00 32.91 551 ALA A N 1
ATOM 4412 C CA . ALA A 1 551 ? 19.690 -36.138 34.373 1.00 32.91 551 ALA A CA 1
ATOM 4413 C C . ALA A 1 551 ? 21.149 -35.669 34.289 1.00 32.91 551 ALA A C 1
ATOM 4415 O O . ALA A 1 551 ? 22.032 -36.304 34.863 1.00 32.91 551 ALA A O 1
ATOM 4416 N N . PHE A 1 552 ? 21.388 -34.515 33.663 1.00 31.88 552 PHE A N 1
ATOM 4417 C CA . PHE A 1 552 ? 22.657 -33.792 33.773 1.00 31.88 552 PHE A CA 1
ATOM 4418 C C . PHE A 1 552 ? 22.427 -32.296 34.012 1.00 31.88 552 PHE A C 1
ATOM 4420 O O . PHE A 1 552 ? 21.449 -31.715 33.542 1.00 31.88 552 PHE A O 1
ATOM 4427 N N . ARG A 1 553 ? 23.334 -31.682 34.778 1.00 33.19 553 ARG A N 1
ATOM 4428 C CA . ARG A 1 553 ? 23.383 -30.244 35.096 1.00 33.19 553 ARG A CA 1
ATOM 4429 C C . ARG A 1 553 ? 24.696 -29.634 34.563 1.00 33.19 553 ARG A C 1
ATOM 4431 O O . ARG A 1 553 ? 25.614 -30.393 34.253 1.00 33.19 553 ARG A O 1
ATOM 4438 N N . PRO A 1 554 ? 24.785 -28.298 34.420 1.00 40.75 554 PRO A N 1
ATOM 4439 C CA . PRO A 1 554 ? 25.892 -27.640 33.725 1.00 40.75 554 PRO A CA 1
ATOM 4440 C C . PRO A 1 554 ? 27.165 -27.511 34.577 1.00 40.75 554 PRO A C 1
ATOM 4442 O O . PRO A 1 554 ? 27.120 -27.597 35.804 1.00 40.75 554 PRO A O 1
ATOM 4445 N N . LEU A 1 555 ? 28.285 -27.229 33.906 1.00 36.34 555 LEU A N 1
ATOM 4446 C CA . LEU A 1 555 ? 29.550 -26.809 34.518 1.00 36.34 555 LEU A CA 1
ATOM 4447 C C . LEU A 1 555 ? 29.643 -25.276 34.621 1.00 36.34 555 LEU A C 1
ATOM 4449 O O . LEU A 1 555 ? 29.031 -24.557 33.832 1.00 36.34 555 LEU A O 1
ATOM 4453 N N . GLN A 1 556 ? 30.428 -24.788 35.587 1.00 32.09 556 GLN A N 1
ATOM 4454 C CA . GLN A 1 556 ? 30.700 -23.365 35.825 1.00 32.09 556 GLN A CA 1
ATOM 4455 C C . GLN A 1 556 ? 32.203 -23.045 35.734 1.00 32.09 556 GLN A C 1
ATOM 4457 O O . GLN A 1 556 ? 33.042 -23.871 36.083 1.00 32.09 556 GLN A O 1
ATOM 4462 N N . GLY A 1 557 ? 32.496 -21.803 35.346 1.00 30.17 557 GLY A N 1
ATOM 4463 C CA . GLY A 1 557 ? 33.788 -21.100 35.377 1.00 30.17 557 GLY A CA 1
ATOM 4464 C C . GLY A 1 557 ? 33.591 -19.789 34.596 1.00 30.17 557 GLY A C 1
ATOM 4465 O O . GLY A 1 557 ? 33.086 -19.859 33.482 1.00 30.17 557 GLY A O 1
ATOM 4466 N N . ALA A 1 558 ? 33.753 -18.562 35.108 1.00 31.33 558 ALA A N 1
ATOM 4467 C CA . ALA A 1 558 ? 34.729 -17.993 36.053 1.00 31.33 558 ALA A CA 1
ATOM 4468 C C . ALA A 1 558 ? 36.170 -18.054 35.498 1.00 31.33 558 ALA A C 1
ATOM 4470 O O . ALA A 1 558 ? 36.642 -19.151 35.217 1.00 31.33 558 ALA A O 1
ATOM 4471 N N . SER A 1 559 ? 36.904 -16.947 35.323 1.00 31.36 559 SER A N 1
ATOM 4472 C CA . SER A 1 559 ? 36.610 -15.510 35.562 1.00 31.36 559 SER A CA 1
ATOM 4473 C C . SER A 1 559 ? 37.355 -14.634 34.503 1.00 31.36 559 SER A C 1
ATOM 4475 O O . SER A 1 559 ? 37.833 -15.198 33.523 1.00 31.36 559 SER A O 1
ATOM 4477 N N . ASP A 1 560 ? 37.448 -13.292 34.507 1.00 29.12 560 ASP A N 1
ATOM 4478 C CA . ASP A 1 560 ? 37.255 -12.272 35.558 1.00 29.12 560 ASP A CA 1
ATOM 4479 C C . ASP A 1 560 ? 36.858 -10.872 34.998 1.00 29.12 560 ASP A C 1
ATOM 4481 O O . ASP A 1 560 ? 36.414 -10.751 33.857 1.00 29.12 560 ASP A O 1
ATOM 4485 N N . ALA A 1 561 ? 36.955 -9.825 35.826 1.00 32.19 561 ALA A N 1
ATOM 4486 C CA . ALA A 1 561 ? 36.411 -8.475 35.643 1.00 32.19 561 ALA A CA 1
ATOM 4487 C C . ALA A 1 561 ? 37.310 -7.423 34.947 1.00 32.19 561 ALA A C 1
ATOM 4489 O O . ALA A 1 561 ? 38.536 -7.472 35.018 1.00 32.19 561 ALA A O 1
ATOM 4490 N N . ALA A 1 562 ? 36.669 -6.360 34.432 1.00 30.97 562 ALA A N 1
ATOM 4491 C CA . ALA A 1 562 ? 37.167 -4.973 34.454 1.00 30.97 562 ALA A CA 1
ATOM 4492 C C . ALA A 1 562 ? 35.990 -3.971 34.339 1.00 30.97 562 ALA A C 1
ATOM 4494 O O . ALA A 1 562 ? 35.000 -4.258 33.668 1.00 30.97 562 ALA A O 1
ATOM 4495 N N . MET A 1 563 ? 36.083 -2.796 34.978 1.00 30.45 563 MET A N 1
ATOM 4496 C CA . MET A 1 563 ? 35.044 -1.747 34.974 1.00 30.45 563 MET A CA 1
ATOM 4497 C C . MET A 1 563 ? 35.567 -0.420 34.403 1.00 30.45 563 MET A C 1
ATOM 4499 O O . MET A 1 563 ? 36.502 0.125 34.979 1.00 30.45 563 MET A O 1
ATOM 4503 N N . ALA A 1 564 ? 34.837 0.131 33.418 1.00 32.66 564 ALA A N 1
ATOM 4504 C CA . ALA A 1 564 ? 34.526 1.567 33.250 1.00 32.66 564 ALA A CA 1
ATOM 4505 C C . ALA A 1 564 ? 35.709 2.582 33.132 1.00 32.66 564 ALA A C 1
ATOM 4507 O O . ALA A 1 564 ? 36.873 2.193 33.189 1.00 32.66 564 ALA A O 1
ATOM 4508 N N . PRO A 1 565 ? 35.456 3.904 32.994 1.00 58.12 565 PRO A N 1
ATOM 4509 C CA . PRO A 1 565 ? 34.235 4.590 32.546 1.00 58.12 565 PRO A CA 1
ATOM 4510 C C . PRO A 1 565 ? 34.445 5.485 31.301 1.00 58.12 565 PRO A C 1
ATOM 4512 O O . PRO A 1 565 ? 35.541 5.996 31.079 1.00 58.12 565 PRO A O 1
ATOM 4515 N N . PHE A 1 566 ? 33.365 5.771 30.568 1.00 42.47 566 PHE A N 1
ATOM 4516 C CA . PHE A 1 566 ? 32.823 7.132 30.403 1.00 42.47 566 PHE A CA 1
ATOM 4517 C C . PHE A 1 566 ? 31.390 7.081 29.850 1.00 42.47 566 PHE A C 1
ATOM 4519 O O . PHE A 1 566 ? 31.050 6.045 29.235 1.00 42.47 566 PHE A O 1
#

Secondary structure (DSSP, 8-state):
---PPP-S------HHHHHTTSTT--S-THHHHHHTT-PPPHHHHHHHHHHHT-S-SEEEEEEESS--SS-TT-----SSEE-SSEEE-SGGGSTT----SSTTSS-HHHHHHHHHHHHTT---TT--EEEEES-HHHHHHHHHHHHHTT-SSEEEEEEEGGG-B-TTSPBPP-EEHHHHHHHTTGGG-TT--HHHHTT--GGGTTTEEEEES-EE---SSB-PEEHHHHHHTTHHHH-GGG---TTPPPPPHHHHHHHHHHHHSBPPPPPTT-S---SB-SSS-S--B---HHHHHHHHHHHGGGB--STT-TTPPPPHHHHHHHHTTSPBPSS-HHHHHHHHHH--HHHHHTTTB-TTSPBPTTTTB--TT-HHHHHHHHHHHHHHHHHTPPPPPP-B---TT--TTSS--HHHHHHHHHHHHHHTTT-TTS-HHHHHHHHHHHHHHHHHHHHHHHHHTT-----------------------------------------------HHHHHHHHHHHHHHHTTTT--------------------------------------

pLDDT: mean 71.82, std 24.65, range [24.94, 98.38]